Protein AF-A0A933KKS9-F1 (afdb_monomer)

Solvent-accessible surface area (backbone atoms only — not comparable to full-atom values): 23749 Å² total; per-residue (Å²): 134,80,68,95,63,77,84,49,63,71,42,82,79,38,87,52,76,68,32,29,36,20,15,22,41,54,84,62,67,51,78,90,49,52,49,21,33,37,23,20,8,31,47,21,16,56,72,46,33,57,52,52,70,74,41,66,46,50,28,41,34,19,18,17,66,75,29,52,77,93,39,43,17,41,50,10,31,60,59,32,32,78,69,66,35,22,24,34,18,16,32,44,90,43,20,53,73,54,32,5,57,40,31,46,76,50,9,24,24,66,41,66,18,68,45,22,44,75,58,68,46,53,65,70,40,39,46,56,65,45,50,53,57,48,58,80,64,75,89,85,79,89,82,75,88,83,80,94,79,79,95,78,85,86,87,81,74,79,80,72,73,85,72,65,66,91,65,82,75,77,93,60,94,83,73,80,52,69,47,70,40,52,33,96,92,35,80,86,43,66,69,42,44,24,49,49,79,42,44,36,78,83,58,38,60,92,71,51,59,70,63,40,53,55,42,23,74,75,68,57,45,74,58,52,79,64,54,45,52,49,50,47,51,51,39,58,74,43,22,54,79,47,79,86,34,66,22,29,42,43,4,26,53,34,11,32,72,67,44,56,70,68,58,14,37,49,48,12,48,64,50,32,44,35,65,75,94,14,22,41,18,16,23,50,18,25,52,50,52,54,53,44,56,74,73,30,96,45,60,87,43,27,39,64,58,55,57,73,41,64,91,68,51,57,24,49,36,59,52,92,87,33,72,34,63,65,21,52,53,52,51,52,50,32,51,75,68,72,62,59,37,72,49,35,51,31,54,56,48,22,31,61,52,45,32,73,77,70,70,29,31,53,24,50,44,22,50,50,18,24,49,34,45,52,73,65,46,50,40,68,52,38,17,53,47,49,48,61,26,25,42,61,32,28,40,51,51,15,59,65,29,51,84,44,57,59,89,76,48,97,63,94,72,53,67,92,79,58,82,87,88,70,93,73,66,92,89,68,79,74,82,88,126

Radius of gyration: 30.95 Å; Cα contacts (8 Å, |Δi|>4): 721; chains: 1; bounding box: 88×74×60 Å

Secondary structure (DSSP, 8-state):
---SS---S-EEEE-SSSPEEEES-GGG--GGGTT-EEEEEEE-SHHHHHHHTTS--SEEEEE-TT--GGGTTTTHHHHHHHTT--EEEE-TTTS-TT-HHHHHHT-BEEEE-HHHHHTT--TT-BHHHHHHHHHTS-----PPPPPP------TT---GGGG--SSPPPSS---SSEEEEEETTEEEEEEEEEETTEEIIIIITTTS-HHHHHHHHHHSSPPPHHHHHHHHHHHHHTS---TTSHHHHHHHHHHHTT--HHHHHHHHHHHHTSSSSSHHHHHHHHHHHHHHHHH-SSGGGHHHHHHTTTT--TTEE-BTTB--HHHHHHHHHHHHTT---HHHHHHHHHHHHHHHHH--EE-HHHHHHHHHHHTT--HHHHHHHHHHHHHHHHHHHHHHHTTS-GGGS--S--GGG----S---TT------

Mean predicted aligned error: 16.92 Å

Nearest PDB structures (foldseek):
  6hxn-assembly1_A  TM=8.227E-01  e=3.996E-10  Chlorobium limicola
  6nzy-assembly1_C  TM=8.184E-01  e=1.781E-09  Chlorobium limicola
  6hxj-assembly1_H  TM=5.938E-01  e=1.404E-10  Chlorobium limicola
  6hxj-assembly1_F  TM=5.996E-01  e=2.310E-10  Chlorobium limicola
  6hxj-assembly1_B  TM=5.967E-01  e=6.257E-10  Chlorobium limicola

Sequence (433 aa):
MSSPYPAVRVTVVDSGPPRVLAMDSIAYLDSTHAGAIVCCGSHGGLSAAQFAARFPVGAVVFNDAGFGKDAAGVKGLELLATRGVPAAAVDNTSARIGEGVDVWENGRFSAVNSPAEMLGWRVGQTVREAVSQIGDGRAGSKRAPLAPVGERDRSSATDPSKFKSKREFSHRVRTSIWKEEPAPANAFFPRRSLCHGYDFFGELLGSRPFTHVVYLLMRGELPGGLEARTLDLLLTSVINPGPRHWAVRAAMNGAVGGTSIGNCLIAGLGTMQGEYLGAQCVREAAEMFLWAREQAADPSQASTVFASRWPELPGYGLLYSERDSRAARVAELLESMELAGPVLNLARAAEQSIAAEHRIWLTLPGVFAAALLDLGFTEDQAAGLFLIASAPGILAHAAEQRNRRWNEYPIYWDPKLYSYEGFMPPGTEEESS

Foldseek 3Di:
DPDPDDFALWDFPAPAVVTEIFGLALLSDDAVQAQHEYQYLAFQAQVSLVSVLVYRYQAYEYAQCQLPPPNRSNNSQVVCVVVLHWYFHFYCVQAPRRTRVSLQPRTFTCGTHPSLVVLVDDGRDRNPVSVVSNNVDDDDDDDDDDDDDDDDDDPDDDDPVVPDDPDDDDPDDDDLAKDFDDDPVDRPHRPFIAGLHHTCVPDPVPNDDPLQSLCCNQPSDGDDPLLSVLSVLLLQLQLAPDCVQVLLVQLLLCLQVLHDLVVSLVRSLVSLCDQPVHLVLLLVLLVLLVVLPVVDPDLLCLQVSVVVVPPDHRQKFADVNHAAPSLVVSLVVCVVVVLQAPSLSSQQSNQVNCCVPPVIGGHSSNNQSSSVVRSVGHSNSSSVSSSVSHSNNSSVSSVVSNPPHSVVDPDPPPVVSDDDPDDDPPPPDDPDD

pLDDT: mean 86.34, std 17.43, range [27.14, 98.44]

Structure (mmCIF, N/CA/C/O backbone):
data_AF-A0A933KKS9-F1
#
_entry.id   AF-A0A933KKS9-F1
#
loop_
_atom_site.group_PDB
_atom_site.id
_atom_site.type_symbol
_atom_site.label_atom_id
_atom_site.label_alt_id
_atom_site.label_comp_id
_atom_site.label_asym_id
_atom_site.label_entity_id
_atom_site.label_seq_id
_atom_site.pdbx_PDB_ins_code
_atom_site.Cartn_x
_atom_site.Cartn_y
_atom_site.Cartn_z
_atom_site.occupancy
_atom_site.B_iso_or_equiv
_atom_site.auth_seq_id
_atom_site.auth_comp_id
_atom_site.auth_asym_id
_atom_site.auth_atom_id
_atom_site.pdbx_PDB_model_num
ATOM 1 N N . MET A 1 1 ? 21.444 12.464 4.716 1.00 34.16 1 MET A N 1
ATOM 2 C CA . MET A 1 1 ? 22.729 12.074 5.328 1.00 34.16 1 MET A CA 1
ATOM 3 C C . MET A 1 1 ? 23.626 11.539 4.227 1.00 34.16 1 MET A C 1
ATOM 5 O O . MET A 1 1 ? 23.356 10.467 3.701 1.00 34.16 1 MET A O 1
ATOM 9 N N . SER A 1 2 ? 24.612 12.322 3.795 1.00 33.69 2 SER A N 1
ATOM 10 C CA . SER A 1 2 ? 25.692 11.821 2.944 1.00 33.69 2 SER A CA 1
ATOM 11 C C . SER A 1 2 ? 26.490 10.797 3.745 1.00 33.69 2 SER A C 1
ATOM 13 O O . SER A 1 2 ? 26.858 11.081 4.884 1.00 33.69 2 SER A O 1
ATOM 15 N N . SER A 1 3 ? 26.711 9.613 3.170 1.00 31.12 3 SER A N 1
ATOM 16 C CA . SER A 1 3 ? 27.634 8.618 3.722 1.00 31.12 3 SER A CA 1
ATOM 17 C C . SER A 1 3 ? 28.943 9.316 4.128 1.00 31.12 3 SER A C 1
ATOM 19 O O . SER A 1 3 ? 29.467 10.081 3.313 1.00 31.12 3 SER A O 1
ATOM 21 N N . PRO A 1 4 ? 29.478 9.094 5.344 1.00 34.69 4 PRO A N 1
ATOM 22 C CA . PRO A 1 4 ? 30.741 9.695 5.785 1.00 34.69 4 PRO A CA 1
ATOM 23 C C . PRO A 1 4 ? 31.954 9.222 4.965 1.00 34.69 4 PRO A C 1
ATOM 25 O O . PRO A 1 4 ? 33.052 9.743 5.135 1.00 34.69 4 PRO A O 1
ATOM 28 N N . TYR A 1 5 ? 31.751 8.278 4.045 1.00 39.62 5 TYR A N 1
ATOM 29 C CA . TYR A 1 5 ? 32.748 7.798 3.105 1.00 39.62 5 TYR A CA 1
ATOM 30 C C . TYR A 1 5 ? 32.319 8.200 1.685 1.00 39.62 5 TYR A C 1
ATOM 32 O O . TYR A 1 5 ? 31.336 7.648 1.173 1.00 39.62 5 TYR A O 1
ATOM 40 N N . PRO A 1 6 ? 32.976 9.185 1.039 1.00 47.53 6 PRO A N 1
ATOM 41 C CA . PRO A 1 6 ? 32.743 9.440 -0.376 1.00 47.53 6 PRO A CA 1
ATOM 42 C C . PRO A 1 6 ? 33.094 8.169 -1.152 1.00 47.53 6 PRO A C 1
ATOM 44 O O . PRO A 1 6 ? 34.175 7.624 -0.953 1.00 47.53 6 PRO A O 1
ATOM 47 N N . ALA A 1 7 ? 32.188 7.702 -2.018 1.00 54.00 7 ALA A N 1
ATOM 48 C CA . ALA A 1 7 ? 32.409 6.489 -2.801 1.00 54.00 7 ALA A CA 1
ATOM 49 C C . ALA A 1 7 ? 33.737 6.593 -3.565 1.00 54.00 7 ALA A C 1
ATOM 51 O O . ALA A 1 7 ? 33.893 7.419 -4.474 1.00 54.00 7 ALA A O 1
ATOM 52 N N . VAL A 1 8 ? 34.693 5.754 -3.189 1.00 60.44 8 VAL A N 1
ATOM 53 C CA . VAL A 1 8 ? 36.004 5.666 -3.808 1.00 60.44 8 VAL A CA 1
ATOM 54 C C . VAL A 1 8 ? 35.816 5.011 -5.167 1.00 60.44 8 VAL A C 1
ATOM 56 O O . VAL A 1 8 ? 35.528 3.816 -5.283 1.00 60.44 8 VAL A O 1
ATOM 59 N N . ARG A 1 9 ? 35.964 5.816 -6.226 1.00 70.62 9 ARG A N 1
ATOM 60 C CA . ARG A 1 9 ? 35.879 5.311 -7.601 1.00 70.62 9 ARG A CA 1
ATOM 61 C C . ARG A 1 9 ? 36.993 4.305 -7.883 1.00 70.62 9 ARG A C 1
ATOM 63 O O . ARG A 1 9 ? 36.690 3.200 -8.308 1.00 70.62 9 ARG A O 1
ATOM 70 N N . VAL A 1 10 ? 38.252 4.672 -7.631 1.00 82.31 10 VAL A N 1
ATOM 71 C CA . VAL A 1 10 ? 39.433 3.796 -7.739 1.00 82.31 10 VAL A CA 1
ATOM 72 C C . VAL A 1 10 ? 40.562 4.383 -6.881 1.00 82.31 10 VAL A C 1
ATOM 74 O O . VAL A 1 10 ? 40.872 5.564 -7.023 1.00 82.31 10 VAL A O 1
ATOM 77 N N . THR A 1 11 ? 41.217 3.562 -6.061 1.00 88.56 11 THR A N 1
ATOM 78 C CA . THR A 1 11 ? 42.448 3.900 -5.327 1.00 88.56 11 THR A CA 1
ATOM 79 C C . THR A 1 11 ? 43.527 2.877 -5.652 1.00 88.56 11 THR A C 1
ATOM 81 O O . THR A 1 11 ? 43.287 1.674 -5.587 1.00 88.56 11 THR A O 1
ATOM 84 N N . VAL A 1 12 ? 44.735 3.331 -5.986 1.00 88.00 12 VAL A N 1
ATOM 85 C CA . VAL A 1 12 ? 45.903 2.442 -6.074 1.00 88.00 12 VAL A CA 1
ATOM 86 C C . VAL A 1 12 ? 46.374 2.160 -4.651 1.00 88.00 12 VAL A C 1
ATOM 88 O O . VAL A 1 12 ? 46.806 3.080 -3.964 1.00 88.00 12 VAL A O 1
ATOM 91 N N . VAL A 1 13 ? 46.262 0.909 -4.207 1.00 86.31 13 VAL A N 1
ATOM 92 C CA . VAL A 1 13 ? 46.642 0.493 -2.842 1.00 86.31 13 VAL A CA 1
ATOM 93 C C . VAL A 1 13 ? 47.979 -0.243 -2.797 1.00 86.31 13 VAL A C 1
ATOM 95 O O . VAL A 1 13 ? 48.594 -0.323 -1.738 1.00 86.31 13 VAL A O 1
ATOM 98 N N . ASP A 1 14 ? 48.452 -0.719 -3.951 1.00 85.88 14 ASP A N 1
ATOM 99 C CA . ASP A 1 14 ? 49.818 -1.199 -4.155 1.00 85.88 14 ASP A CA 1
ATOM 100 C C . ASP A 1 14 ? 50.253 -0.915 -5.603 1.00 85.88 14 ASP A C 1
ATOM 102 O O . ASP A 1 14 ? 49.549 -1.251 -6.563 1.00 85.88 14 ASP A O 1
ATOM 106 N N . SER A 1 15 ? 51.404 -0.263 -5.766 1.00 83.81 15 SER A N 1
ATOM 107 C CA . SER A 1 15 ? 52.001 0.061 -7.067 1.00 83.81 15 SER A CA 1
ATOM 108 C C . SER A 1 15 ? 52.986 -0.998 -7.582 1.00 83.81 15 SER A C 1
ATOM 110 O O . SER A 1 15 ? 53.553 -0.811 -8.661 1.00 83.81 15 SER A O 1
ATOM 112 N N . GLY A 1 16 ? 53.228 -2.075 -6.829 1.00 77.44 16 GLY A N 1
ATOM 113 C CA . GLY A 1 16 ? 54.083 -3.193 -7.233 1.00 77.44 16 GLY A CA 1
ATOM 114 C C . GLY A 1 16 ? 53.534 -3.959 -8.446 1.00 77.44 16 GLY A C 1
ATOM 115 O O . GLY A 1 16 ? 52.389 -3.754 -8.836 1.00 77.44 16 GLY A O 1
ATOM 116 N N . PRO A 1 17 ? 54.328 -4.817 -9.110 1.00 74.00 17 PRO A N 1
ATOM 117 C CA . PRO A 1 17 ? 53.838 -5.694 -10.171 1.00 74.00 17 PRO A CA 1
ATOM 118 C C . PRO A 1 17 ? 53.340 -7.043 -9.597 1.00 74.00 17 PRO A C 1
ATOM 120 O O . PRO A 1 17 ? 54.163 -7.805 -9.092 1.00 74.00 17 PRO A O 1
ATOM 123 N N . PRO A 1 18 ? 52.046 -7.408 -9.729 1.00 77.19 18 PRO A N 1
ATOM 124 C CA . PRO A 1 18 ? 50.959 -6.667 -10.378 1.00 77.19 18 PRO A CA 1
ATOM 125 C C . PRO A 1 18 ? 50.349 -5.580 -9.481 1.00 77.19 18 PRO A C 1
ATOM 127 O O . PRO A 1 18 ? 50.215 -5.767 -8.275 1.00 77.19 18 PRO A O 1
ATOM 130 N N . ARG A 1 19 ? 49.917 -4.464 -10.093 1.00 91.25 19 ARG A N 1
ATOM 131 C CA . ARG A 1 19 ? 49.296 -3.350 -9.354 1.00 91.25 19 ARG A CA 1
ATOM 132 C C . ARG A 1 19 ? 48.016 -3.812 -8.670 1.00 91.25 19 ARG A C 1
ATOM 134 O O . ARG A 1 19 ? 47.243 -4.567 -9.273 1.00 91.25 19 ARG A O 1
ATOM 141 N N . VAL A 1 20 ? 47.747 -3.284 -7.482 1.00 94.44 20 VAL A N 1
ATOM 142 C CA . VAL A 1 20 ? 46.506 -3.539 -6.752 1.00 94.44 20 VAL A CA 1
ATOM 143 C C . VAL A 1 20 ? 45.662 -2.275 -6.705 1.00 94.44 20 VAL A C 1
ATOM 145 O O . VAL A 1 20 ? 46.115 -1.204 -6.293 1.00 94.44 20 VAL A O 1
ATOM 148 N N . LEU A 1 21 ? 44.414 -2.412 -7.141 1.00 95.38 21 LEU A N 1
ATOM 149 C CA . LEU A 1 21 ? 43.424 -1.345 -7.181 1.00 95.38 21 LEU A CA 1
ATOM 150 C C . LEU A 1 21 ? 42.286 -1.681 -6.224 1.00 95.38 21 LEU A C 1
ATOM 152 O O . LEU A 1 21 ? 41.691 -2.748 -6.338 1.00 95.38 21 LEU A O 1
ATOM 156 N N . ALA A 1 22 ? 41.956 -0.764 -5.326 1.00 94.00 22 ALA A N 1
ATOM 157 C CA . ALA A 1 22 ? 40.760 -0.819 -4.500 1.00 94.00 22 ALA A CA 1
ATOM 158 C C . ALA A 1 22 ? 39.639 0.020 -5.129 1.00 94.00 22 ALA A C 1
ATOM 160 O O . ALA A 1 22 ? 39.879 1.146 -5.567 1.00 94.00 22 ALA A O 1
ATOM 161 N N . MET A 1 23 ? 38.416 -0.506 -5.173 1.00 93.50 23 MET A N 1
ATOM 162 C CA . MET A 1 23 ? 37.236 0.227 -5.651 1.00 93.50 23 MET A CA 1
ATOM 163 C C . MET A 1 23 ? 35.964 -0.210 -4.921 1.00 93.50 23 MET A C 1
ATOM 165 O O . MET A 1 23 ? 35.748 -1.398 -4.682 1.00 93.50 23 MET A O 1
ATOM 169 N N . ASP A 1 24 ? 35.076 0.730 -4.616 1.00 92.50 24 ASP A N 1
ATOM 170 C CA . ASP A 1 24 ? 33.861 0.426 -3.842 1.00 92.50 24 ASP A CA 1
ATOM 171 C C . ASP A 1 24 ? 32.815 -0.342 -4.666 1.00 92.50 24 ASP A C 1
ATOM 173 O O . ASP A 1 24 ? 31.999 -1.094 -4.130 1.00 92.50 24 ASP A O 1
ATOM 177 N N . SER A 1 25 ? 32.878 -0.226 -5.997 1.00 91.94 25 SER A N 1
ATOM 178 C CA . SER A 1 25 ? 32.006 -0.946 -6.924 1.00 91.94 25 SER A CA 1
ATOM 179 C C . SER A 1 25 ? 32.766 -1.514 -8.115 1.00 91.94 25 SER A C 1
ATOM 181 O O . SER A 1 25 ? 33.548 -0.814 -8.756 1.00 91.94 25 SER A O 1
ATOM 183 N N . ILE A 1 26 ? 32.464 -2.763 -8.482 1.00 92.56 26 ILE A N 1
ATOM 184 C CA . ILE A 1 26 ? 33.058 -3.425 -9.654 1.00 92.56 26 ILE A CA 1
ATOM 185 C C . ILE A 1 26 ? 32.626 -2.747 -10.961 1.00 92.56 26 ILE A C 1
ATOM 187 O O . ILE A 1 26 ? 33.263 -2.911 -11.998 1.00 92.56 26 ILE A O 1
ATOM 191 N N . ALA A 1 27 ? 31.550 -1.955 -10.918 1.00 89.62 27 ALA A N 1
ATOM 192 C CA . ALA A 1 27 ? 31.075 -1.168 -12.048 1.00 89.62 27 ALA A CA 1
ATOM 193 C C . ALA A 1 27 ? 32.048 -0.046 -12.456 1.00 89.62 27 ALA A C 1
ATOM 195 O O . ALA A 1 27 ? 31.912 0.489 -13.553 1.00 89.62 27 ALA A O 1
ATOM 196 N N . TYR A 1 28 ? 33.025 0.300 -11.610 1.00 89.75 28 TYR A N 1
ATOM 197 C CA . TYR A 1 28 ? 34.082 1.265 -11.933 1.00 89.75 28 TYR A CA 1
ATOM 198 C C . TYR A 1 28 ? 35.238 0.655 -12.735 1.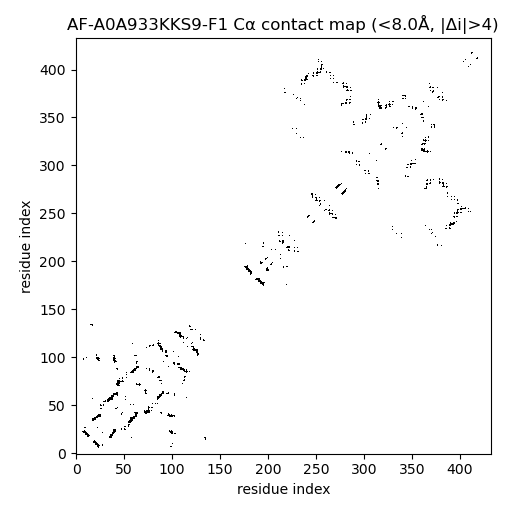00 89.75 28 TYR A C 1
ATOM 200 O O . TYR A 1 28 ? 36.173 1.358 -13.110 1.00 89.75 28 TYR A O 1
ATOM 208 N N . LEU A 1 29 ? 35.191 -0.650 -13.013 1.00 87.62 29 LEU A N 1
ATOM 209 C CA . LEU A 1 29 ? 36.189 -1.323 -13.826 1.00 87.62 29 LEU A CA 1
ATOM 210 C C . LEU A 1 29 ? 36.100 -0.879 -15.297 1.00 87.62 29 LEU A C 1
ATOM 212 O O . LEU A 1 29 ? 35.022 -0.896 -15.890 1.00 87.62 29 LEU A O 1
ATOM 216 N N . ASP A 1 30 ? 37.241 -0.543 -15.901 1.00 86.94 30 ASP A N 1
ATOM 217 C CA . ASP A 1 30 ? 37.368 -0.208 -17.315 1.00 86.94 30 ASP A CA 1
ATOM 218 C C . ASP A 1 30 ? 38.653 -0.810 -17.925 1.00 86.94 30 ASP A C 1
ATOM 220 O O . ASP A 1 30 ? 39.410 -1.540 -17.274 1.00 86.94 30 ASP A O 1
ATOM 224 N N . SER A 1 31 ? 38.912 -0.520 -19.204 1.00 83.50 31 SER A N 1
ATOM 225 C CA . SER A 1 31 ? 40.068 -1.046 -19.938 1.00 83.50 31 SER A CA 1
ATOM 226 C C . SER A 1 31 ? 41.426 -0.586 -19.395 1.00 83.50 31 SER A C 1
ATOM 228 O O . SER A 1 31 ? 42.430 -1.255 -19.640 1.00 83.50 31 SER A O 1
ATOM 230 N N . THR A 1 32 ? 41.488 0.527 -18.658 1.00 85.50 32 THR A N 1
ATOM 231 C CA . THR A 1 32 ? 42.735 1.057 -18.084 1.00 85.50 32 THR A CA 1
ATOM 232 C C . THR A 1 32 ? 43.242 0.220 -16.910 1.00 85.50 32 THR A C 1
ATOM 234 O O . THR A 1 32 ? 44.418 0.323 -16.557 1.00 85.50 32 THR A O 1
ATOM 237 N N . HIS A 1 33 ? 42.407 -0.668 -16.355 1.00 88.94 33 HIS A N 1
ATOM 238 C CA . HIS A 1 33 ? 42.716 -1.561 -15.230 1.00 88.94 33 HIS A CA 1
ATOM 239 C C . HIS A 1 33 ? 43.245 -2.945 -15.650 1.00 88.94 33 HIS A C 1
ATOM 241 O O . HIS A 1 33 ? 43.420 -3.829 -14.810 1.00 88.94 33 HIS A O 1
ATOM 247 N N . ALA A 1 34 ? 43.537 -3.149 -16.938 1.00 87.31 34 ALA A N 1
ATOM 248 C CA . ALA A 1 34 ? 44.082 -4.404 -17.453 1.00 87.31 34 ALA A CA 1
ATOM 249 C C . ALA A 1 34 ? 45.304 -4.898 -16.649 1.00 87.31 34 ALA A C 1
ATOM 251 O O . ALA A 1 34 ? 46.192 -4.116 -16.292 1.00 87.31 34 ALA A O 1
ATOM 252 N N . GLY A 1 35 ? 45.336 -6.198 -16.349 1.00 86.81 35 GLY A N 1
ATOM 253 C CA . GLY A 1 35 ? 46.410 -6.866 -15.610 1.00 86.81 35 GLY A CA 1
ATOM 254 C C . GLY A 1 35 ? 46.499 -6.548 -14.112 1.00 86.81 35 GLY A C 1
ATOM 255 O O . GLY A 1 35 ? 47.356 -7.118 -13.444 1.00 86.81 35 GLY A O 1
ATOM 256 N N . ALA A 1 36 ? 45.644 -5.673 -13.570 1.00 92.75 36 ALA A N 1
ATOM 257 C CA . ALA A 1 36 ? 45.614 -5.360 -12.140 1.00 92.75 36 ALA A CA 1
ATOM 258 C C . ALA A 1 36 ? 44.937 -6.460 -11.311 1.00 92.75 36 ALA A C 1
ATOM 260 O O . ALA A 1 36 ? 44.063 -7.176 -11.812 1.00 92.75 36 ALA A O 1
ATOM 261 N N . ILE A 1 37 ? 45.283 -6.531 -10.028 1.00 95.75 37 ILE A N 1
ATOM 262 C CA . ILE A 1 37 ? 44.460 -7.186 -9.010 1.00 95.75 37 ILE A CA 1
ATOM 263 C C . ILE A 1 37 ? 43.450 -6.157 -8.502 1.00 95.75 37 ILE A C 1
ATOM 265 O O . ILE A 1 37 ? 43.827 -5.065 -8.082 1.00 95.75 37 ILE A O 1
ATOM 269 N N . VAL A 1 38 ? 42.166 -6.489 -8.562 1.00 96.94 38 VAL A N 1
ATOM 270 C CA . VAL A 1 38 ? 41.080 -5.580 -8.182 1.00 96.94 38 VAL A CA 1
ATOM 271 C C . VAL A 1 38 ? 40.466 -6.035 -6.866 1.00 96.94 38 VAL A C 1
ATOM 273 O O . VAL A 1 38 ? 39.827 -7.080 -6.827 1.00 96.94 38 VAL A O 1
ATOM 276 N N . CYS A 1 39 ? 40.627 -5.248 -5.807 1.00 96.75 39 CYS A N 1
ATOM 277 C CA . CYS A 1 39 ? 39.929 -5.410 -4.534 1.00 96.75 39 CYS A CA 1
ATOM 278 C C . CYS A 1 39 ? 38.644 -4.586 -4.567 1.00 96.75 39 CYS A C 1
ATOM 280 O O . CYS A 1 39 ? 38.679 -3.363 -4.706 1.00 96.75 39 CYS A O 1
ATOM 282 N N . CYS A 1 40 ? 37.499 -5.255 -4.490 1.00 94.06 40 CYS A N 1
ATOM 283 C CA . CYS A 1 40 ? 36.211 -4.626 -4.699 1.00 94.06 40 CYS A CA 1
ATOM 284 C C . CYS A 1 40 ? 35.272 -4.802 -3.507 1.00 94.06 40 CYS A C 1
ATOM 286 O O . CYS A 1 40 ? 35.057 -5.920 -3.046 1.00 94.06 40 CYS A O 1
ATOM 288 N N . GLY A 1 41 ? 34.621 -3.711 -3.091 1.00 91.38 41 GLY A N 1
ATOM 289 C CA . GLY A 1 41 ? 33.554 -3.734 -2.084 1.00 91.38 41 GLY A CA 1
ATOM 290 C C . GLY A 1 41 ? 32.260 -4.429 -2.543 1.00 91.38 41 GLY A C 1
ATOM 291 O O . GLY A 1 41 ? 31.347 -4.626 -1.747 1.00 91.38 41 GLY A O 1
ATOM 292 N N . SER A 1 42 ? 32.144 -4.816 -3.816 1.00 94.62 42 SER A N 1
ATOM 293 C CA . SER A 1 42 ? 30.977 -5.541 -4.338 1.00 94.62 42 SER A CA 1
ATOM 294 C C . SER A 1 42 ? 30.952 -7.002 -3.894 1.00 94.62 42 SER A C 1
ATOM 296 O O . SER A 1 42 ? 31.993 -7.626 -3.696 1.00 94.62 42 SER A O 1
ATOM 298 N N . HIS A 1 43 ? 29.751 -7.578 -3.825 1.00 95.31 43 HIS A N 1
ATOM 299 C CA . HIS A 1 43 ? 29.603 -9.011 -3.598 1.00 95.31 43 HIS A CA 1
ATOM 300 C C . HIS A 1 43 ? 30.069 -9.829 -4.820 1.00 95.31 43 HIS A C 1
ATOM 302 O O . HIS A 1 43 ? 29.900 -9.402 -5.963 1.00 95.31 43 HIS A O 1
ATOM 308 N N . GLY A 1 44 ? 30.589 -11.036 -4.609 1.00 93.31 44 GLY A N 1
ATOM 309 C CA . GLY A 1 44 ? 31.064 -11.962 -5.652 1.00 93.31 44 GLY A CA 1
ATOM 310 C C . GLY A 1 44 ? 29.964 -12.705 -6.423 1.00 93.31 44 GLY A C 1
ATOM 311 O O . GLY A 1 44 ? 30.168 -13.835 -6.869 1.00 93.31 44 GLY A O 1
ATOM 312 N N . GLY A 1 45 ? 28.779 -12.109 -6.572 1.00 94.94 45 GLY A N 1
ATOM 313 C CA . GLY A 1 45 ? 27.645 -12.730 -7.264 1.00 94.94 45 GLY A CA 1
ATOM 314 C C . GLY A 1 45 ? 27.778 -12.722 -8.791 1.00 94.94 45 GLY A C 1
ATOM 315 O O . GLY A 1 45 ? 28.679 -12.107 -9.361 1.00 94.94 45 GLY A O 1
ATOM 316 N N . LEU A 1 46 ? 26.848 -13.394 -9.481 1.00 93.06 46 LEU A N 1
ATOM 317 C CA . LEU A 1 46 ? 26.891 -13.555 -10.946 1.00 93.06 46 LEU A CA 1
ATOM 318 C C . LEU A 1 46 ? 26.910 -12.222 -11.711 1.00 93.06 46 LEU A C 1
ATOM 320 O O . LEU A 1 46 ? 27.645 -12.097 -12.687 1.00 93.06 46 LEU A O 1
ATOM 324 N N . SER A 1 47 ? 26.138 -11.226 -11.271 1.00 90.69 47 SER A N 1
ATOM 325 C CA . SER A 1 47 ? 26.097 -9.896 -11.895 1.00 90.69 47 SER A CA 1
ATOM 326 C C . SER A 1 47 ? 27.454 -9.189 -11.816 1.00 90.69 47 SER A C 1
ATOM 328 O O . SER A 1 47 ? 27.967 -8.724 -12.832 1.00 90.69 47 SER A O 1
ATOM 330 N N . ALA A 1 48 ? 28.075 -9.167 -10.636 1.00 91.31 48 ALA A N 1
ATOM 331 C CA . ALA A 1 48 ? 29.387 -8.565 -10.413 1.00 91.31 48 ALA A CA 1
ATOM 332 C C . ALA A 1 48 ? 30.488 -9.271 -11.221 1.00 91.31 48 ALA A C 1
ATOM 334 O O . ALA A 1 48 ? 31.300 -8.621 -11.884 1.00 91.31 48 ALA A O 1
ATOM 335 N N . ALA A 1 49 ? 30.464 -10.606 -11.258 1.00 91.50 49 ALA A N 1
ATOM 336 C CA . ALA A 1 49 ? 31.392 -11.390 -12.067 1.00 91.50 49 ALA A CA 1
ATOM 337 C C . ALA A 1 49 ? 31.243 -11.129 -13.576 1.00 91.50 49 ALA A C 1
ATOM 339 O O . ALA A 1 49 ? 32.242 -11.113 -14.294 1.00 91.50 49 ALA A O 1
ATOM 340 N N . GLN A 1 50 ? 30.029 -10.870 -14.074 1.00 90.31 50 GLN A N 1
ATOM 341 C CA . GLN A 1 50 ? 29.824 -10.480 -15.473 1.00 90.31 50 GLN A CA 1
ATOM 342 C C . GLN A 1 50 ? 30.455 -9.125 -15.809 1.00 90.31 50 GLN A C 1
ATOM 344 O O . GLN A 1 50 ? 30.913 -8.962 -16.938 1.00 90.31 50 GLN A O 1
ATOM 349 N N . PHE A 1 51 ? 30.495 -8.172 -14.870 1.00 86.81 51 PHE A N 1
ATOM 350 C CA . PHE A 1 51 ? 31.222 -6.910 -15.051 1.00 86.81 51 PHE A CA 1
ATOM 351 C C . PHE A 1 51 ? 32.732 -7.135 -15.061 1.00 86.81 51 PHE A C 1
ATOM 353 O O . PHE A 1 51 ? 33.396 -6.728 -16.013 1.00 86.81 51 PHE A O 1
ATOM 360 N N . ALA A 1 52 ? 33.252 -7.851 -14.059 1.00 89.06 52 ALA A N 1
ATOM 361 C CA . ALA A 1 52 ? 34.669 -8.198 -13.966 1.00 89.06 52 ALA A CA 1
ATOM 362 C C . ALA A 1 52 ? 35.182 -8.875 -15.245 1.00 89.06 52 ALA A C 1
ATOM 364 O O . ALA A 1 52 ? 36.230 -8.528 -15.781 1.00 89.06 52 ALA A O 1
ATOM 365 N N . ALA A 1 53 ? 34.393 -9.797 -15.790 1.00 89.12 53 ALA A N 1
ATOM 366 C CA . ALA A 1 53 ? 34.777 -10.591 -16.943 1.00 89.12 53 ALA A CA 1
ATOM 367 C C . ALA A 1 53 ? 34.705 -9.861 -18.300 1.00 89.12 53 ALA A C 1
ATOM 369 O O . ALA A 1 53 ? 34.937 -10.500 -19.329 1.00 89.12 53 ALA A O 1
ATOM 370 N N . ARG A 1 54 ? 34.349 -8.568 -18.331 1.00 88.69 54 ARG A N 1
ATOM 371 C CA . ARG A 1 54 ? 34.415 -7.722 -19.541 1.00 88.69 54 ARG A CA 1
ATOM 372 C C . ARG A 1 54 ? 35.821 -7.190 -19.807 1.00 88.69 54 ARG A C 1
ATOM 374 O O . ARG A 1 54 ? 36.101 -6.789 -20.932 1.00 88.69 54 ARG A O 1
ATOM 381 N N . PHE A 1 55 ? 36.686 -7.185 -18.794 1.00 88.94 55 PHE A N 1
ATOM 382 C CA . PHE A 1 55 ? 38.008 -6.575 -18.864 1.00 88.94 55 PHE A CA 1
ATOM 383 C C . PHE A 1 55 ? 39.101 -7.589 -18.497 1.00 88.94 55 PHE A C 1
ATOM 385 O O . PHE A 1 55 ? 38.866 -8.485 -17.685 1.00 88.94 55 PHE A O 1
ATOM 392 N N . PRO A 1 56 ? 40.307 -7.477 -19.079 1.00 87.31 56 PRO A N 1
ATOM 393 C CA . PRO A 1 56 ? 41.392 -8.432 -18.863 1.00 87.31 56 PRO A CA 1
ATOM 394 C C . PRO A 1 56 ? 42.155 -8.135 -17.560 1.00 87.31 56 PRO A C 1
ATOM 396 O O . PRO A 1 56 ? 43.327 -7.761 -17.582 1.00 87.31 56 PRO A O 1
ATOM 399 N N . VAL A 1 57 ? 41.482 -8.252 -16.417 1.00 91.69 57 VAL A N 1
ATOM 400 C CA . VAL A 1 57 ? 42.084 -8.110 -15.078 1.00 91.69 57 VAL A CA 1
ATOM 401 C C . VAL A 1 57 ? 42.982 -9.301 -14.728 1.00 91.69 57 VAL A C 1
ATOM 403 O O . VAL A 1 57 ? 42.785 -10.408 -15.228 1.00 91.69 57 VAL A O 1
ATOM 406 N N . GLY A 1 58 ? 43.981 -9.067 -13.876 1.00 89.62 58 GLY A N 1
ATOM 407 C CA . GLY A 1 58 ? 44.901 -10.100 -13.391 1.00 89.62 58 GLY A CA 1
ATOM 408 C C . GLY A 1 58 ? 44.265 -11.004 -12.333 1.00 89.62 58 GLY A C 1
ATOM 409 O O . GLY A 1 58 ? 44.435 -12.219 -12.391 1.00 89.62 58 GLY A O 1
ATOM 410 N N . ALA A 1 59 ? 43.498 -10.418 -11.410 1.00 95.94 59 ALA A N 1
ATOM 411 C CA . ALA A 1 59 ? 42.647 -11.128 -10.455 1.00 95.94 59 ALA A CA 1
ATOM 412 C C . ALA A 1 59 ? 41.557 -10.195 -9.898 1.00 95.94 59 ALA A C 1
ATOM 414 O O . ALA A 1 59 ? 41.693 -8.972 -9.987 1.00 95.94 59 ALA A O 1
ATOM 415 N N . VAL A 1 60 ? 40.499 -10.748 -9.296 1.00 97.44 60 VAL A N 1
ATOM 416 C CA . VAL A 1 60 ? 39.458 -9.957 -8.610 1.00 97.44 60 VAL A CA 1
ATOM 417 C C . VAL A 1 60 ? 39.122 -10.533 -7.241 1.00 97.44 60 VAL A C 1
ATOM 419 O O . VAL A 1 60 ? 38.853 -11.722 -7.103 1.00 97.44 60 VAL A O 1
ATOM 422 N N . VAL A 1 61 ? 39.095 -9.674 -6.231 1.00 98.12 61 VAL A N 1
ATOM 423 C CA . VAL A 1 61 ? 38.676 -9.987 -4.870 1.00 98.12 61 VAL A CA 1
ATOM 424 C C . VAL A 1 61 ? 37.364 -9.262 -4.592 1.00 98.12 61 VAL A C 1
ATOM 426 O O . VAL A 1 61 ? 37.280 -8.045 -4.741 1.00 98.12 61 VAL A O 1
ATOM 429 N N . PHE A 1 62 ? 36.344 -10.018 -4.208 1.00 98.06 62 PHE A N 1
ATOM 430 C CA . PHE A 1 62 ? 35.022 -9.527 -3.824 1.00 98.06 62 PHE A CA 1
ATOM 431 C C . PHE A 1 62 ? 34.803 -9.645 -2.317 1.00 98.06 62 PHE A C 1
ATOM 433 O O . PHE A 1 62 ? 35.613 -10.242 -1.616 1.00 98.06 62 PHE A O 1
ATOM 440 N N . ASN A 1 63 ? 33.660 -9.167 -1.838 1.00 97.50 63 ASN A N 1
ATOM 441 C CA . ASN A 1 63 ? 33.088 -9.546 -0.548 1.00 97.50 63 ASN A CA 1
ATOM 442 C C . ASN A 1 63 ? 32.117 -10.735 -0.729 1.00 97.50 63 ASN A C 1
ATOM 444 O O . ASN A 1 63 ? 31.463 -10.845 -1.768 1.00 97.50 63 ASN A O 1
ATOM 448 N N . ASP A 1 64 ? 31.997 -11.640 0.240 1.00 96.44 64 ASP A N 1
ATOM 449 C CA . ASP A 1 64 ? 31.046 -12.758 0.150 1.00 96.44 64 ASP A CA 1
ATOM 450 C C . ASP A 1 64 ? 29.603 -12.377 0.502 1.00 96.44 64 ASP A C 1
ATOM 452 O O . ASP A 1 64 ? 28.681 -13.145 0.214 1.00 96.44 64 ASP A O 1
ATOM 456 N N . ALA A 1 65 ? 29.398 -11.197 1.098 1.00 94.94 65 ALA A N 1
ATOM 457 C CA . ALA A 1 65 ? 28.113 -10.705 1.581 1.00 94.94 65 ALA A CA 1
ATOM 458 C C . ALA A 1 65 ? 27.367 -11.715 2.481 1.00 94.94 65 ALA A C 1
ATOM 460 O O . ALA A 1 65 ? 26.136 -11.783 2.462 1.00 94.94 65 ALA A O 1
ATOM 461 N N . GLY A 1 66 ? 28.103 -12.525 3.247 1.00 94.12 66 GLY A N 1
ATOM 462 C CA . GLY A 1 66 ? 27.553 -13.583 4.096 1.00 94.12 66 GLY A CA 1
ATOM 463 C C . GLY A 1 66 ? 27.059 -14.798 3.311 1.00 94.12 66 GLY A C 1
ATOM 464 O O . GLY A 1 66 ? 26.155 -15.495 3.772 1.00 94.12 66 GLY A O 1
ATOM 465 N N . PHE A 1 67 ? 27.602 -15.022 2.108 1.00 93.31 67 PHE A N 1
ATOM 466 C CA . PHE A 1 67 ? 27.239 -16.038 1.109 1.00 93.31 67 PHE A CA 1
ATOM 467 C C . PHE A 1 67 ? 25.820 -15.925 0.539 1.00 93.31 67 PHE A C 1
ATOM 469 O O . PHE A 1 67 ? 25.618 -16.189 -0.646 1.00 93.31 67 PHE A O 1
ATOM 476 N N . GLY A 1 68 ? 24.829 -15.538 1.338 1.00 86.75 68 GLY A N 1
ATOM 477 C CA . GLY A 1 68 ? 23.425 -15.540 0.951 1.00 86.75 68 GLY A CA 1
ATOM 478 C C . GLY A 1 68 ? 22.884 -16.944 0.647 1.00 86.75 68 GLY A C 1
ATOM 479 O O . GLY A 1 68 ? 23.571 -17.964 0.747 1.00 86.75 68 GLY A O 1
ATOM 480 N N . LYS A 1 69 ? 21.607 -17.008 0.258 1.00 83.81 69 LYS A N 1
ATOM 481 C CA . LYS A 1 69 ? 20.957 -18.265 -0.135 1.00 83.81 69 LYS A CA 1
ATOM 482 C C . LYS A 1 69 ? 21.693 -18.891 -1.329 1.00 83.81 69 LYS A C 1
ATOM 484 O O . LYS A 1 69 ? 22.012 -18.190 -2.285 1.00 83.81 69 LYS A O 1
ATOM 489 N N . ASP A 1 70 ? 21.953 -20.198 -1.269 1.00 87.00 70 ASP A N 1
ATOM 490 C CA . ASP A 1 70 ? 22.617 -20.973 -2.331 1.00 87.00 70 ASP A CA 1
ATOM 491 C C . ASP A 1 70 ? 24.008 -20.431 -2.733 1.00 87.00 70 ASP A C 1
ATOM 493 O O . ASP A 1 70 ? 24.424 -20.553 -3.887 1.00 87.00 70 ASP A O 1
ATOM 497 N N . ALA A 1 71 ? 24.723 -19.809 -1.784 1.00 90.50 71 ALA A N 1
ATOM 498 C CA . ALA A 1 71 ? 26.017 -19.157 -2.009 1.00 90.50 71 ALA A CA 1
ATOM 499 C C . ALA A 1 71 ? 25.979 -18.059 -3.098 1.00 90.50 71 ALA A C 1
ATOM 501 O O . ALA A 1 71 ? 26.976 -17.796 -3.778 1.00 90.50 71 ALA A O 1
ATOM 502 N N . ALA A 1 72 ? 24.826 -17.400 -3.275 1.00 92.25 72 ALA A N 1
ATOM 503 C CA . ALA A 1 72 ? 24.612 -16.351 -4.274 1.00 92.25 72 ALA A CA 1
ATOM 504 C C . ALA A 1 72 ? 25.645 -15.209 -4.217 1.00 92.25 72 ALA A C 1
ATOM 506 O O . ALA A 1 72 ? 26.004 -14.658 -5.260 1.00 92.25 72 ALA A O 1
ATOM 507 N N . GLY A 1 73 ? 26.146 -14.882 -3.026 1.00 90.38 73 GLY A N 1
ATOM 508 C CA . GLY A 1 73 ? 27.162 -13.863 -2.773 1.00 90.38 73 GLY A CA 1
ATOM 509 C C . GLY A 1 73 ? 28.546 -14.196 -3.328 1.00 90.38 73 GLY A C 1
ATOM 510 O O . GLY A 1 73 ? 29.333 -13.283 -3.524 1.00 90.38 73 GLY A O 1
ATOM 511 N N . VAL A 1 74 ? 28.829 -15.459 -3.671 1.00 96.94 74 VAL A N 1
ATOM 512 C CA . VAL A 1 74 ? 30.119 -15.894 -4.251 1.00 96.94 74 VAL A CA 1
ATOM 513 C C . VAL A 1 74 ? 29.967 -16.677 -5.558 1.00 96.94 74 VAL A C 1
ATOM 515 O O . VAL A 1 74 ? 30.953 -17.112 -6.152 1.00 96.94 74 VAL A O 1
ATOM 518 N N . LYS A 1 75 ? 28.737 -16.851 -6.057 1.00 95.06 75 LYS A N 1
ATOM 519 C CA . LYS A 1 75 ? 28.444 -17.687 -7.233 1.00 95.06 75 LYS A CA 1
ATOM 520 C C . LYS A 1 75 ? 29.176 -17.244 -8.508 1.00 95.06 75 LYS A C 1
ATOM 522 O O . LYS A 1 75 ? 29.417 -18.045 -9.408 1.00 95.06 75 LYS A O 1
ATOM 527 N N . GLY A 1 76 ? 29.556 -15.972 -8.588 1.00 94.94 76 GLY A N 1
ATOM 528 C CA . GLY A 1 76 ? 30.344 -15.407 -9.678 1.00 94.94 76 GLY A CA 1
ATOM 529 C C . GLY A 1 76 ? 31.780 -15.935 -9.765 1.00 94.94 76 GLY A C 1
ATOM 530 O O . GLY A 1 76 ? 32.368 -15.896 -10.847 1.00 94.94 76 GLY A O 1
ATOM 531 N N . LEU A 1 77 ? 32.331 -16.489 -8.680 1.00 97.25 77 LEU A N 1
ATOM 532 C CA . LEU A 1 77 ? 33.664 -17.100 -8.666 1.00 97.25 77 LEU A CA 1
ATOM 533 C C . LEU A 1 77 ? 33.771 -18.287 -9.635 1.00 97.25 77 LEU A C 1
ATOM 535 O O . LEU A 1 77 ? 34.776 -18.411 -10.339 1.00 97.25 77 LEU A O 1
ATOM 539 N N . GLU A 1 78 ? 32.718 -19.108 -9.730 1.00 94.06 78 GLU A N 1
ATOM 540 C CA . GLU A 1 78 ? 32.629 -20.224 -10.683 1.00 94.06 78 GLU A CA 1
ATOM 541 C C . GLU A 1 78 ? 32.631 -19.715 -12.130 1.00 94.06 78 GLU A C 1
ATOM 543 O O . GLU A 1 78 ? 33.369 -20.219 -12.975 1.00 94.06 78 GLU A O 1
ATOM 548 N N . LEU A 1 79 ? 31.859 -18.661 -12.417 1.00 93.06 79 LEU A N 1
ATOM 549 C CA . LEU A 1 79 ? 31.831 -18.032 -13.739 1.00 93.06 79 LEU A CA 1
ATOM 550 C C . LEU A 1 79 ? 33.218 -17.507 -14.132 1.00 93.06 79 LEU A C 1
ATOM 552 O O . LEU A 1 79 ? 33.669 -17.740 -15.255 1.00 93.06 79 LEU A O 1
ATOM 556 N N . LEU A 1 80 ? 33.917 -16.832 -13.220 1.00 93.56 80 LEU A N 1
ATOM 557 C CA . LEU A 1 80 ? 35.272 -16.338 -13.476 1.00 93.56 80 LEU A CA 1
ATOM 558 C C . LEU A 1 80 ? 36.276 -17.482 -13.649 1.00 93.56 80 LEU A C 1
ATOM 560 O O . LEU A 1 80 ? 37.151 -17.393 -14.513 1.00 93.56 80 LEU A O 1
ATOM 564 N N . ALA A 1 81 ? 36.086 -18.596 -12.935 1.00 93.56 81 ALA A N 1
ATOM 565 C CA . ALA A 1 81 ? 36.893 -19.799 -13.115 1.00 93.56 81 ALA A CA 1
ATOM 566 C C . ALA A 1 81 ? 36.761 -20.363 -14.537 1.00 93.56 81 ALA A C 1
ATOM 568 O O . ALA A 1 81 ? 37.777 -20.643 -15.172 1.00 93.56 81 ALA A O 1
ATOM 569 N N . THR A 1 82 ? 35.539 -20.430 -15.090 1.00 90.25 82 THR A N 1
ATOM 570 C CA . THR A 1 82 ? 35.323 -20.872 -16.487 1.00 90.25 82 THR A CA 1
ATOM 571 C C . THR A 1 82 ? 35.994 -19.970 -17.523 1.00 90.25 82 THR A C 1
ATOM 573 O O . THR A 1 82 ? 36.261 -20.401 -18.641 1.00 90.25 82 THR A O 1
ATOM 576 N N . ARG A 1 83 ? 36.301 -18.721 -17.153 1.00 86.81 83 ARG A N 1
ATOM 577 C CA . ARG A 1 83 ? 37.012 -17.747 -17.994 1.00 86.81 83 ARG A CA 1
ATOM 578 C C . ARG A 1 83 ? 38.507 -17.667 -17.682 1.00 86.81 83 ARG A C 1
ATOM 580 O O . ARG A 1 83 ? 39.206 -16.837 -18.256 1.00 86.81 83 ARG A O 1
ATOM 587 N N . GLY A 1 84 ? 39.003 -18.514 -16.779 1.00 89.88 84 GLY A N 1
ATOM 588 C CA . GLY A 1 84 ? 40.403 -18.544 -16.369 1.00 89.88 84 GLY A CA 1
ATOM 589 C C . GLY A 1 84 ? 40.864 -17.284 -15.634 1.00 89.88 84 GLY A C 1
ATOM 590 O O . GLY A 1 84 ? 42.068 -17.016 -15.636 1.00 89.88 84 GLY A O 1
ATOM 591 N N . VAL A 1 85 ? 39.931 -16.523 -15.047 1.00 95.19 85 VAL A N 1
ATOM 592 C CA . VAL A 1 85 ? 40.203 -15.316 -14.256 1.00 95.19 85 VAL A CA 1
ATOM 593 C C . VAL A 1 85 ? 40.316 -15.711 -12.777 1.00 95.19 85 VAL A C 1
ATOM 595 O O . VAL A 1 85 ? 39.339 -16.215 -12.211 1.00 95.19 85 VAL A O 1
ATOM 598 N N . PRO A 1 86 ? 41.481 -15.502 -12.136 1.00 96.94 86 PRO A N 1
ATOM 599 C CA . PRO A 1 86 ? 41.646 -15.680 -10.696 1.00 96.94 86 PRO A CA 1
ATOM 600 C C . PRO A 1 86 ? 40.691 -14.784 -9.919 1.00 96.94 86 PRO A C 1
ATOM 602 O O . PRO A 1 86 ? 40.640 -13.573 -10.140 1.00 96.94 86 PRO A O 1
ATOM 605 N N . ALA A 1 87 ? 39.911 -15.384 -9.026 1.00 97.75 87 ALA A N 1
ATOM 606 C CA . ALA A 1 87 ? 38.979 -14.647 -8.201 1.00 97.75 87 ALA A CA 1
ATOM 607 C C . ALA A 1 87 ? 38.809 -15.254 -6.808 1.00 97.75 87 ALA A C 1
ATOM 609 O O . ALA A 1 87 ? 38.864 -16.473 -6.628 1.00 97.75 87 ALA A O 1
ATOM 610 N N . ALA A 1 88 ? 38.552 -14.384 -5.839 1.00 98.00 88 ALA A N 1
ATOM 611 C CA . ALA A 1 88 ? 38.266 -14.746 -4.459 1.00 98.00 88 ALA A CA 1
ATOM 612 C C . ALA A 1 88 ? 37.167 -13.855 -3.876 1.00 98.00 88 ALA A C 1
ATOM 614 O O . ALA A 1 88 ? 36.851 -12.799 -4.426 1.00 98.00 88 ALA A O 1
ATOM 615 N N . ALA A 1 89 ? 36.591 -14.284 -2.761 1.00 98.06 89 ALA A N 1
ATOM 616 C CA . ALA A 1 89 ? 35.721 -13.476 -1.926 1.00 98.06 89 ALA A CA 1
ATOM 617 C C . ALA A 1 89 ? 36.264 -13.454 -0.494 1.00 98.06 89 ALA A C 1
ATOM 619 O O . ALA A 1 89 ? 36.762 -14.475 -0.012 1.00 98.06 89 ALA A O 1
ATOM 620 N N . VAL A 1 90 ? 36.187 -12.298 0.161 1.00 97.94 90 VAL A N 1
ATOM 621 C CA . VAL A 1 90 ? 36.523 -12.127 1.576 1.00 97.94 90 VAL A CA 1
ATOM 622 C C . VAL A 1 90 ? 35.288 -12.273 2.456 1.00 97.94 90 VAL A C 1
ATOM 624 O O . VAL A 1 90 ? 34.182 -11.943 2.029 1.00 97.94 90 VAL A O 1
ATOM 627 N N . ASP A 1 91 ? 35.501 -12.735 3.682 1.00 95.25 91 ASP A N 1
ATOM 628 C CA . ASP A 1 91 ? 34.475 -12.867 4.712 1.00 95.25 91 ASP A CA 1
ATOM 629 C C . ASP A 1 91 ? 33.866 -11.496 5.043 1.00 95.25 91 ASP A C 1
ATOM 631 O O . ASP A 1 91 ? 34.605 -10.549 5.342 1.00 95.25 91 ASP A O 1
ATOM 635 N N . ASN A 1 92 ? 32.535 -11.379 5.010 1.00 94.06 92 ASN A N 1
ATOM 636 C CA . ASN A 1 92 ? 31.827 -10.136 5.333 1.00 94.06 92 ASN A CA 1
ATOM 637 C C . ASN A 1 92 ? 32.065 -9.617 6.764 1.00 94.06 92 ASN A C 1
ATOM 639 O O . ASN A 1 92 ? 31.789 -8.450 7.038 1.00 94.06 92 ASN A O 1
ATOM 643 N N . THR A 1 93 ? 32.567 -10.455 7.674 1.00 93.06 93 THR A N 1
ATOM 644 C CA . THR A 1 93 ? 32.980 -10.062 9.028 1.00 93.06 93 THR A CA 1
ATOM 645 C C . THR A 1 93 ? 34.429 -9.579 9.092 1.00 93.06 93 THR A C 1
ATOM 647 O O . THR A 1 93 ? 34.809 -8.930 10.064 1.00 93.06 93 THR A O 1
ATOM 650 N N . SER A 1 94 ? 35.236 -9.860 8.061 1.00 89.38 94 SER A N 1
ATOM 651 C CA . SER A 1 94 ? 36.637 -9.424 7.961 1.00 89.38 94 SER A CA 1
ATOM 652 C C . SER A 1 94 ? 36.811 -8.083 7.249 1.00 89.38 94 SER A C 1
ATOM 654 O O . SER A 1 94 ? 37.760 -7.364 7.543 1.00 89.38 94 SER A O 1
ATOM 656 N N . ALA A 1 95 ? 35.904 -7.743 6.331 1.00 92.12 95 ALA A N 1
ATOM 657 C CA . ALA A 1 95 ? 35.900 -6.473 5.616 1.00 92.12 95 ALA A CA 1
ATOM 658 C C . ALA A 1 95 ? 34.472 -6.043 5.267 1.00 92.12 95 ALA A C 1
ATOM 660 O O . ALA A 1 95 ? 33.611 -6.869 4.942 1.00 92.12 95 ALA A O 1
ATOM 661 N N . ARG A 1 96 ? 34.228 -4.734 5.289 1.00 92.50 96 ARG A N 1
ATOM 662 C CA . ARG A 1 96 ? 32.935 -4.114 5.002 1.00 92.50 96 ARG A CA 1
ATOM 663 C C . ARG A 1 96 ? 32.552 -4.281 3.539 1.00 92.50 96 ARG A C 1
ATOM 665 O O . ARG A 1 96 ? 33.319 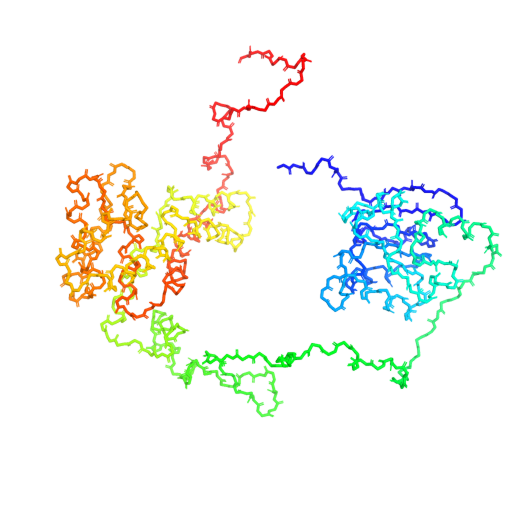-4.001 2.617 1.00 92.50 96 ARG A O 1
ATOM 672 N N . ILE A 1 97 ? 31.307 -4.688 3.321 1.00 93.25 97 ILE A N 1
ATOM 673 C CA . ILE A 1 97 ? 30.703 -4.620 1.994 1.00 93.25 97 ILE A CA 1
ATOM 674 C C . ILE A 1 97 ? 30.532 -3.151 1.585 1.00 93.25 97 ILE A C 1
ATOM 676 O O . ILE A 1 97 ? 30.110 -2.315 2.380 1.00 93.25 97 ILE A O 1
ATOM 680 N N . GLY A 1 98 ? 30.858 -2.843 0.334 1.00 90.94 98 GLY A N 1
ATOM 681 C CA . GLY A 1 98 ? 30.829 -1.493 -0.223 1.00 90.94 98 GLY A CA 1
ATOM 682 C C . GLY A 1 98 ? 32.120 -0.688 -0.056 1.00 90.94 98 GLY A C 1
ATOM 683 O O . GLY A 1 98 ? 32.183 0.394 -0.624 1.00 90.94 98 GLY A O 1
ATOM 684 N N . GLU A 1 99 ? 33.146 -1.198 0.638 1.00 92.19 99 GLU A N 1
ATOM 685 C CA . GLU A 1 99 ? 34.420 -0.488 0.850 1.00 92.19 99 GLU A CA 1
ATOM 686 C C . GLU A 1 99 ? 35.606 -1.289 0.280 1.00 92.19 99 GLU A C 1
ATOM 688 O O . GLU A 1 99 ? 36.086 -2.255 0.874 1.00 92.19 99 GLU A O 1
ATOM 693 N N . GLY A 1 100 ? 36.104 -0.903 -0.899 1.00 92.69 100 GLY A N 1
ATOM 694 C CA . GLY A 1 100 ? 37.171 -1.647 -1.587 1.00 92.69 100 GLY A CA 1
ATOM 695 C C . GLY A 1 100 ? 38.533 -1.569 -0.893 1.00 92.69 100 GLY A C 1
ATOM 696 O O . GLY A 1 100 ? 39.330 -2.504 -0.991 1.00 92.69 100 GLY A O 1
ATOM 697 N N . VAL A 1 101 ? 38.808 -0.463 -0.191 1.00 93.69 101 VAL A N 1
ATOM 698 C CA . VAL A 1 101 ? 40.046 -0.296 0.589 1.00 93.69 101 VAL A CA 1
ATOM 699 C C . VAL A 1 101 ? 40.041 -1.254 1.778 1.00 93.69 101 VAL A C 1
ATOM 701 O O . VAL A 1 101 ? 41.025 -1.953 1.985 1.00 93.69 101 VAL A O 1
ATOM 704 N N . ASP A 1 102 ? 38.916 -1.387 2.482 1.00 93.31 102 ASP A N 1
ATOM 705 C CA . ASP A 1 102 ? 38.794 -2.292 3.629 1.00 93.31 102 ASP A CA 1
ATOM 706 C C . ASP A 1 102 ? 38.962 -3.770 3.224 1.00 93.31 102 ASP A C 1
ATOM 708 O O . ASP A 1 102 ? 39.632 -4.543 3.911 1.00 93.31 102 ASP A O 1
ATOM 712 N N . VAL A 1 103 ? 38.467 -4.148 2.036 1.00 96.12 103 VAL A N 1
ATOM 713 C CA . VAL A 1 103 ? 38.731 -5.470 1.431 1.00 96.12 103 VAL A CA 1
ATOM 714 C C . VAL A 1 103 ? 40.232 -5.724 1.255 1.00 96.12 103 VAL A C 1
ATOM 716 O O . VAL A 1 103 ? 40.685 -6.842 1.486 1.00 96.12 103 VAL A O 1
ATOM 719 N N . TRP A 1 104 ? 41.018 -4.710 0.880 1.00 95.75 104 TRP A N 1
ATOM 720 C CA . TRP A 1 104 ? 42.475 -4.829 0.773 1.00 95.75 104 TRP A CA 1
ATOM 721 C C . TRP A 1 104 ? 43.177 -4.881 2.134 1.00 95.75 104 TRP A C 1
ATOM 723 O O . TRP A 1 104 ? 44.119 -5.654 2.302 1.00 95.75 104 TRP A O 1
ATOM 733 N N . GLU A 1 105 ? 42.781 -4.041 3.092 1.00 93.62 105 GLU A N 1
ATOM 734 C CA . GLU A 1 105 ? 43.501 -3.907 4.366 1.00 93.62 105 GLU A CA 1
ATOM 735 C C . GLU A 1 105 ? 43.200 -5.040 5.346 1.00 93.62 105 GLU A C 1
ATOM 737 O O . GLU A 1 105 ? 44.124 -5.554 5.979 1.00 93.62 105 GLU A O 1
ATOM 742 N N . ASN A 1 106 ? 41.932 -5.445 5.437 1.00 92.94 106 ASN A N 1
ATOM 743 C CA . ASN A 1 106 ? 41.431 -6.326 6.494 1.00 92.94 106 ASN A CA 1
ATOM 744 C C . ASN A 1 106 ? 40.835 -7.642 5.971 1.00 92.94 106 ASN A C 1
ATOM 746 O O . ASN A 1 106 ? 40.678 -8.601 6.732 1.00 92.94 106 ASN A O 1
ATOM 750 N N . GLY A 1 107 ? 40.549 -7.721 4.669 1.00 96.00 107 GLY A N 1
ATOM 751 C CA . GLY A 1 107 ? 39.879 -8.865 4.063 1.00 96.00 107 GLY A CA 1
ATOM 752 C C . GLY A 1 107 ? 40.614 -10.194 4.259 1.00 96.00 107 GLY A C 1
ATOM 753 O O . GLY A 1 107 ? 41.819 -10.316 4.014 1.00 96.00 107 GLY A O 1
ATOM 754 N N . ARG A 1 108 ? 39.858 -11.222 4.651 1.00 97.88 108 ARG A N 1
ATOM 755 C CA . ARG A 1 108 ? 40.296 -12.623 4.724 1.00 97.88 108 ARG A CA 1
ATOM 756 C C . ARG A 1 108 ? 39.462 -13.473 3.794 1.00 97.88 108 ARG A C 1
ATOM 758 O O . ARG A 1 108 ? 38.240 -13.405 3.853 1.00 97.88 108 ARG A O 1
ATOM 765 N N . PHE A 1 109 ? 40.093 -14.283 2.952 1.00 97.62 109 PHE A N 1
ATOM 766 C CA . PHE A 1 109 ? 39.361 -15.082 1.975 1.00 97.62 109 PHE A CA 1
ATOM 767 C C . PHE A 1 109 ? 38.427 -16.088 2.649 1.00 97.62 109 PHE A C 1
ATOM 769 O O . PHE A 1 109 ? 38.882 -16.945 3.401 1.00 97.62 109 PHE A O 1
ATOM 776 N N . SER A 1 110 ? 37.139 -16.027 2.325 1.00 95.19 110 SER A N 1
ATOM 777 C CA . SER A 1 110 ? 36.138 -17.035 2.684 1.00 95.19 110 SER A CA 1
ATOM 778 C C . SER A 1 110 ? 35.879 -18.017 1.539 1.00 95.19 110 SER A C 1
ATOM 780 O O . SER A 1 110 ? 35.497 -19.163 1.775 1.00 95.19 110 SER A O 1
ATOM 782 N N . ALA A 1 111 ? 36.151 -17.610 0.294 1.00 96.81 111 ALA A N 1
ATOM 783 C CA . ALA A 1 111 ? 36.083 -18.466 -0.884 1.00 96.81 111 ALA A CA 1
ATOM 784 C C . ALA A 1 111 ? 37.145 -18.078 -1.922 1.00 96.81 111 ALA A C 1
ATOM 786 O O . ALA A 1 111 ? 37.437 -16.902 -2.130 1.00 96.81 111 ALA A O 1
ATOM 787 N N . VAL A 1 112 ? 37.692 -19.071 -2.620 1.00 96.31 112 VAL A N 1
ATOM 788 C CA . VAL A 1 112 ? 38.645 -18.894 -3.726 1.00 96.31 112 VAL A CA 1
ATOM 789 C C . VAL A 1 112 ? 38.231 -19.786 -4.890 1.00 96.31 112 VAL A C 1
ATOM 791 O O . VAL A 1 112 ? 37.634 -20.841 -4.683 1.00 96.31 112 VAL A O 1
ATOM 794 N N . ASN A 1 113 ? 38.504 -19.357 -6.120 1.00 97.06 113 ASN A N 1
ATOM 795 C CA . ASN A 1 113 ? 38.240 -20.165 -7.307 1.00 97.06 113 ASN A CA 1
ATOM 796 C C . ASN A 1 113 ? 39.493 -20.914 -7.785 1.00 97.06 113 ASN A C 1
ATOM 798 O O . ASN A 1 113 ? 40.613 -20.583 -7.399 1.00 97.06 113 ASN A O 1
ATOM 802 N N . SER A 1 114 ? 39.326 -21.905 -8.663 1.00 94.88 114 SER A N 1
ATOM 803 C CA . SER A 1 114 ? 40.447 -22.763 -9.068 1.00 94.88 114 SER A CA 1
ATOM 804 C C . SER A 1 114 ? 41.613 -22.015 -9.744 1.00 94.88 114 SER A C 1
ATOM 806 O O . SER A 1 114 ? 42.762 -22.341 -9.440 1.00 94.88 114 SER A O 1
ATOM 808 N N . PRO A 1 115 ? 41.417 -20.970 -10.584 1.00 94.81 115 PRO A N 1
ATOM 809 C CA . PRO A 1 115 ? 42.544 -20.158 -11.039 1.00 94.81 115 PRO A CA 1
ATOM 810 C C . PRO A 1 115 ? 43.277 -19.395 -9.930 1.00 94.81 115 PRO A C 1
ATOM 812 O O . PRO A 1 115 ? 44.495 -19.267 -10.017 1.00 94.81 115 PRO A O 1
ATOM 815 N N . ALA A 1 116 ? 42.582 -18.919 -8.894 1.00 93.56 116 ALA A N 1
ATOM 816 C CA . ALA A 1 116 ? 43.219 -18.291 -7.736 1.00 93.56 116 ALA A CA 1
ATOM 817 C C . ALA A 1 116 ? 43.990 -19.304 -6.874 1.00 93.56 116 ALA A C 1
ATOM 819 O O . ALA A 1 116 ? 45.102 -19.020 -6.435 1.00 93.56 116 ALA A O 1
ATOM 820 N N . GLU A 1 117 ? 43.472 -20.521 -6.700 1.00 92.69 117 GLU A N 1
ATOM 821 C CA . GLU A 1 117 ? 44.186 -21.593 -5.992 1.00 92.69 117 GLU A CA 1
ATOM 822 C C . GLU A 1 117 ? 45.520 -21.947 -6.664 1.00 92.69 117 GLU A C 1
ATOM 824 O O . GLU A 1 117 ? 46.510 -22.213 -5.972 1.00 92.69 117 GLU A O 1
ATOM 829 N N . MET A 1 118 ? 45.565 -21.898 -8.003 1.00 90.62 118 MET A N 1
ATOM 830 C CA . MET A 1 118 ? 46.791 -22.076 -8.792 1.00 90.62 118 MET A CA 1
ATOM 831 C C . MET A 1 118 ? 47.806 -20.938 -8.608 1.00 90.62 118 MET A C 1
ATOM 833 O O . MET A 1 118 ? 48.992 -21.155 -8.850 1.00 90.62 118 MET A O 1
ATOM 837 N N . LEU A 1 119 ? 47.367 -19.750 -8.172 1.00 87.94 119 LEU A N 1
ATOM 838 C CA . LEU A 1 119 ? 48.252 -18.658 -7.744 1.00 87.94 119 LEU A CA 1
ATOM 839 C C . LEU A 1 119 ? 48.744 -18.822 -6.298 1.00 87.94 119 LEU A C 1
ATOM 841 O O . LEU A 1 119 ? 49.513 -17.997 -5.822 1.00 87.94 119 LEU A O 1
ATOM 845 N N . GLY A 1 120 ? 48.312 -19.874 -5.598 1.00 91.25 120 GLY A N 1
ATOM 846 C CA . GLY A 1 120 ? 48.670 -20.120 -4.202 1.00 91.25 120 GLY A CA 1
ATOM 847 C C . GLY A 1 120 ? 47.664 -19.577 -3.190 1.00 91.25 120 GLY A C 1
ATOM 848 O O . GLY A 1 120 ? 47.831 -19.837 -2.004 1.00 91.25 120 GLY A O 1
ATOM 849 N N . TRP A 1 121 ? 46.587 -18.914 -3.627 1.00 94.75 121 TRP A N 1
ATOM 850 C CA . TRP A 1 121 ? 45.590 -18.351 -2.712 1.00 94.75 121 TRP A CA 1
ATOM 851 C C . TRP A 1 121 ? 44.830 -19.458 -1.977 1.00 94.75 121 TRP A C 1
ATOM 853 O O . TRP A 1 121 ? 44.512 -20.506 -2.556 1.00 94.75 121 TRP A O 1
ATOM 863 N N . ARG A 1 122 ? 44.553 -19.243 -0.688 1.00 94.62 122 ARG A N 1
ATOM 864 C CA . ARG A 1 122 ? 43.837 -20.192 0.180 1.00 94.62 122 ARG A CA 1
ATOM 865 C C . ARG A 1 122 ? 42.800 -19.476 1.045 1.00 94.62 122 ARG A C 1
ATOM 867 O O . ARG A 1 122 ? 43.012 -18.345 1.467 1.00 94.62 122 ARG A O 1
ATOM 874 N N . VAL A 1 123 ? 41.696 -20.160 1.350 1.00 94.38 123 VAL A N 1
ATOM 875 C CA . VAL A 1 123 ? 40.704 -19.697 2.340 1.00 94.38 123 VAL A CA 1
ATOM 876 C C . VAL A 1 123 ? 41.381 -19.493 3.704 1.00 94.38 123 VAL A C 1
ATOM 878 O O . VAL A 1 123 ? 42.225 -20.294 4.105 1.00 94.38 123 VAL A O 1
ATOM 881 N N . GLY A 1 124 ? 41.020 -18.418 4.407 1.00 88.50 124 GLY A N 1
ATOM 882 C CA . GLY A 1 124 ? 41.560 -18.003 5.708 1.00 88.50 124 GLY A CA 1
ATOM 883 C C . GLY A 1 124 ? 42.747 -17.031 5.634 1.00 88.50 124 GLY A C 1
ATOM 884 O O . GLY A 1 124 ? 43.024 -16.321 6.606 1.00 88.50 124 GLY A O 1
ATOM 885 N N . GLN A 1 125 ? 43.413 -16.956 4.482 1.00 94.06 125 GLN A N 1
ATOM 886 C CA . GLN A 1 125 ? 44.522 -16.038 4.227 1.00 94.06 125 GLN A CA 1
ATOM 887 C C . GLN A 1 125 ? 44.029 -14.594 4.052 1.00 94.06 125 GLN A C 1
ATOM 889 O O . GLN A 1 125 ? 42.930 -14.372 3.537 1.00 94.06 125 GLN A O 1
ATOM 894 N N . THR A 1 126 ? 44.831 -13.606 4.460 1.00 96.62 126 THR A N 1
ATOM 895 C CA . THR A 1 126 ? 44.530 -12.193 4.171 1.00 96.62 126 THR A CA 1
ATOM 896 C C . THR A 1 126 ? 44.802 -11.850 2.705 1.00 96.62 126 THR A C 1
ATOM 898 O O . THR A 1 126 ? 45.674 -12.443 2.063 1.00 96.6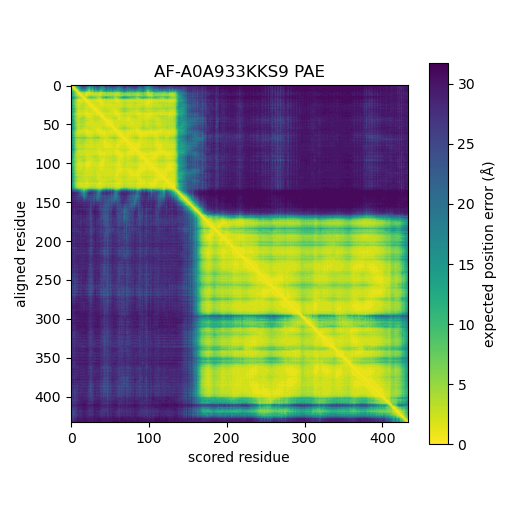2 126 THR A O 1
ATOM 901 N N . VAL A 1 127 ? 44.105 -10.842 2.173 1.00 95.88 127 VAL A N 1
ATOM 902 C CA . VAL A 1 127 ? 44.330 -10.380 0.792 1.00 95.88 127 VAL A CA 1
ATOM 903 C C . VAL A 1 127 ? 45.787 -9.950 0.571 1.00 95.88 127 VAL A C 1
ATOM 905 O O . VAL A 1 127 ? 46.384 -10.301 -0.446 1.00 95.88 127 VAL A O 1
ATOM 908 N N . ARG A 1 128 ? 46.400 -9.256 1.538 1.00 94.38 128 ARG A N 1
ATOM 909 C CA . ARG A 1 128 ? 47.795 -8.790 1.439 1.00 94.38 128 ARG A CA 1
ATOM 910 C C . ARG A 1 128 ? 48.803 -9.935 1.382 1.00 94.38 128 ARG A C 1
ATOM 912 O O . ARG A 1 128 ? 49.700 -9.907 0.544 1.00 94.38 128 ARG A O 1
ATOM 919 N N . GLU A 1 129 ? 48.635 -10.955 2.223 1.00 92.62 129 GLU A N 1
ATOM 920 C CA . GLU A 1 129 ? 49.479 -12.159 2.190 1.00 92.62 129 GLU A CA 1
ATOM 921 C C . GLU A 1 129 ? 49.343 -12.909 0.860 1.00 92.62 129 GLU A C 1
ATOM 923 O O . GLU A 1 129 ? 50.303 -13.498 0.372 1.00 92.62 129 GLU A O 1
ATOM 928 N N . ALA A 1 130 ? 48.145 -12.925 0.276 1.00 91.75 130 ALA A N 1
ATOM 929 C CA . ALA A 1 130 ? 47.891 -13.607 -0.985 1.00 91.75 130 ALA A CA 1
ATOM 930 C C . ALA A 1 130 ? 48.497 -12.870 -2.186 1.00 91.75 130 ALA A C 1
ATOM 932 O O . ALA A 1 130 ? 48.973 -13.497 -3.135 1.00 91.75 130 ALA A O 1
ATOM 933 N N . VAL A 1 131 ? 48.497 -11.536 -2.157 1.00 89.75 131 VAL A N 1
ATOM 934 C CA . VAL A 1 131 ? 49.120 -10.723 -3.205 1.00 89.75 131 VAL A CA 1
ATOM 935 C C . VAL A 1 131 ? 50.645 -10.750 -3.115 1.00 89.75 131 VAL A C 1
ATOM 937 O O . VAL A 1 131 ? 51.295 -10.873 -4.153 1.00 89.75 131 VAL A O 1
ATOM 940 N N . SER A 1 132 ? 51.233 -10.717 -1.914 1.00 85.00 132 SER A N 1
ATOM 941 C CA . SER A 1 132 ? 52.696 -10.779 -1.766 1.00 85.00 132 SER A CA 1
ATOM 942 C C . SER A 1 132 ? 53.291 -12.073 -2.335 1.00 85.00 132 SER A C 1
ATOM 944 O O . SER A 1 132 ? 54.349 -12.044 -2.960 1.00 85.00 132 SER A O 1
ATOM 946 N N . GLN A 1 133 ? 52.559 -13.188 -2.248 1.00 80.88 133 GLN A N 1
ATOM 947 C CA . GLN A 1 133 ? 52.946 -14.479 -2.835 1.00 80.88 133 GLN A CA 1
ATOM 948 C C . GLN A 1 133 ? 53.043 -14.470 -4.368 1.00 80.88 133 GLN A C 1
ATOM 950 O O . GLN A 1 133 ? 53.727 -15.316 -4.943 1.00 80.88 133 GLN A O 1
ATOM 955 N N . ILE A 1 134 ? 52.382 -13.523 -5.040 1.00 75.31 134 ILE A N 1
ATOM 956 C CA . ILE A 1 134 ? 52.468 -13.361 -6.497 1.00 75.31 134 ILE A CA 1
ATOM 957 C C . ILE A 1 134 ? 53.755 -12.610 -6.879 1.00 75.31 134 ILE A C 1
ATOM 959 O O . ILE A 1 134 ? 54.364 -12.924 -7.904 1.00 75.31 134 ILE A O 1
ATOM 963 N N . GLY A 1 135 ? 54.191 -11.655 -6.049 1.00 57.09 135 GLY A N 1
ATOM 964 C CA . GLY A 1 135 ? 55.394 -10.844 -6.275 1.00 57.09 135 GLY A CA 1
ATOM 965 C C . GLY A 1 135 ? 56.700 -11.647 -6.245 1.00 57.09 135 GLY A C 1
ATOM 966 O O . GLY A 1 135 ? 57.627 -11.335 -6.990 1.00 57.09 135 GLY A O 1
ATOM 967 N N . ASP A 1 136 ? 56.738 -12.736 -5.474 1.00 48.62 136 ASP A N 1
ATOM 968 C CA . ASP A 1 136 ? 57.926 -13.588 -5.318 1.00 48.62 136 ASP A CA 1
ATOM 969 C C . ASP A 1 136 ? 58.077 -14.662 -6.417 1.00 48.62 136 ASP A C 1
ATOM 971 O O . ASP A 1 136 ? 59.069 -15.394 -6.452 1.00 48.62 136 ASP A O 1
ATOM 975 N N . GLY A 1 137 ? 57.128 -14.767 -7.359 1.00 44.59 137 GLY A N 1
ATOM 976 C CA . GLY A 1 137 ? 57.096 -15.889 -8.296 1.00 44.59 137 GLY A CA 1
ATOM 977 C C . GLY A 1 137 ? 56.357 -15.647 -9.609 1.00 44.59 137 GLY A C 1
ATOM 978 O O . GLY A 1 137 ? 55.316 -16.258 -9.826 1.00 44.59 137 GLY A O 1
ATOM 979 N N . ARG A 1 138 ? 56.944 -14.853 -10.522 1.00 40.34 138 ARG A N 1
ATOM 980 C CA . ARG A 1 138 ? 57.078 -15.114 -11.985 1.00 40.34 138 ARG A CA 1
ATOM 981 C C . ARG A 1 138 ? 57.185 -13.823 -12.801 1.00 40.34 138 ARG A C 1
ATOM 983 O O . ARG A 1 138 ? 56.195 -13.179 -13.137 1.00 40.34 138 ARG A O 1
ATOM 990 N N . ALA A 1 139 ? 58.397 -13.556 -13.281 1.00 35.66 139 ALA A N 1
ATOM 991 C CA . ALA A 1 139 ? 58.601 -12.829 -14.523 1.00 35.66 139 ALA A CA 1
ATOM 992 C C . ALA A 1 139 ? 58.160 -13.708 -15.714 1.00 35.66 139 ALA A C 1
ATOM 994 O O . ALA A 1 139 ? 58.665 -14.812 -15.898 1.00 35.66 139 ALA A O 1
ATOM 995 N N . GLY A 1 140 ? 57.243 -13.193 -16.538 1.00 39.84 140 GLY A N 1
ATOM 996 C CA . GLY A 1 140 ? 57.063 -13.612 -17.931 1.00 39.84 140 GLY A CA 1
ATOM 997 C C . GLY A 1 140 ? 56.069 -14.746 -18.208 1.00 39.84 140 GLY A C 1
ATOM 998 O O . GLY A 1 140 ? 56.427 -15.916 -18.214 1.00 39.84 140 GLY A O 1
ATOM 999 N N . SER A 1 141 ? 54.848 -14.392 -18.620 1.00 31.94 141 SER A N 1
ATOM 1000 C CA . SER A 1 141 ? 54.166 -15.091 -19.722 1.00 31.94 141 SER A CA 1
ATOM 1001 C C . SER A 1 141 ? 53.023 -14.232 -20.270 1.00 31.94 141 SER A C 1
ATOM 1003 O O . SER A 1 141 ? 52.018 -13.998 -19.602 1.00 31.94 141 SER A O 1
ATOM 1005 N N . LYS A 1 142 ? 53.188 -13.732 -21.500 1.00 34.44 142 LYS A N 1
ATOM 1006 C CA . LYS A 1 142 ? 52.130 -13.070 -22.275 1.00 34.44 142 LYS A CA 1
ATOM 1007 C C . LYS A 1 142 ? 51.061 -14.114 -22.624 1.00 34.44 142 LYS A C 1
ATOM 1009 O O . LYS A 1 142 ? 51.347 -15.033 -23.387 1.00 34.44 142 LYS A O 1
ATOM 1014 N N . ARG A 1 143 ? 49.830 -13.976 -22.118 1.00 35.75 143 ARG A N 1
ATOM 1015 C CA . ARG A 1 143 ? 48.692 -14.787 -22.590 1.00 35.75 143 ARG A CA 1
ATOM 1016 C C . ARG A 1 143 ? 48.147 -14.221 -23.906 1.00 35.75 143 ARG A C 1
ATOM 1018 O O . ARG A 1 143 ? 47.780 -13.052 -23.976 1.00 35.75 143 ARG A O 1
ATOM 1025 N N . ALA A 1 144 ? 48.110 -15.067 -24.933 1.00 28.66 144 ALA A N 1
ATOM 1026 C CA . ALA A 1 144 ? 47.429 -14.825 -26.205 1.00 28.66 144 ALA A CA 1
ATOM 1027 C C . ALA A 1 144 ? 45.895 -14.959 -26.046 1.00 28.66 144 ALA A C 1
ATOM 1029 O O . ALA A 1 144 ? 45.449 -15.668 -25.138 1.00 28.66 144 ALA A O 1
ATOM 1030 N N . PRO A 1 145 ? 45.076 -14.315 -26.902 1.00 30.31 145 PRO A N 1
ATOM 1031 C CA . PRO A 1 145 ? 43.624 -14.389 -26.790 1.00 30.31 145 PRO A CA 1
ATOM 1032 C C . PRO A 1 145 ? 43.114 -15.769 -27.229 1.00 30.31 145 PRO A C 1
ATOM 1034 O O . PRO A 1 145 ? 43.493 -16.278 -28.283 1.00 30.31 145 PRO A O 1
ATOM 1037 N N . LEU A 1 146 ? 42.262 -16.380 -26.402 1.00 33.84 146 LEU A N 1
ATOM 1038 C CA . LEU A 1 146 ? 41.687 -17.705 -26.644 1.00 33.84 146 LEU A CA 1
ATOM 1039 C C . LEU A 1 146 ? 40.496 -17.626 -27.611 1.00 33.84 146 LEU A C 1
ATOM 1041 O O . LEU A 1 146 ? 39.598 -16.801 -27.448 1.00 33.84 146 LEU A O 1
ATOM 1045 N N . ALA A 1 147 ? 40.506 -18.514 -28.607 1.00 27.14 147 ALA A N 1
ATOM 1046 C CA . ALA A 1 147 ? 39.431 -18.723 -29.573 1.00 27.14 147 ALA A CA 1
ATOM 1047 C C . ALA A 1 147 ? 38.185 -19.366 -28.921 1.00 27.14 147 ALA A C 1
ATOM 1049 O O . ALA A 1 147 ? 38.322 -20.085 -27.928 1.00 27.14 147 ALA A O 1
ATOM 1050 N N . PRO A 1 148 ? 36.972 -19.164 -29.469 1.00 34.09 148 PRO A N 1
ATOM 1051 C CA . PRO A 1 148 ? 35.754 -19.715 -28.887 1.00 34.09 148 PRO A CA 1
ATOM 1052 C C . PRO A 1 148 ? 35.553 -21.162 -29.349 1.00 34.09 148 PRO A C 1
ATOM 1054 O O . PRO A 1 148 ? 35.456 -21.407 -30.549 1.00 34.09 148 PRO A O 1
ATOM 1057 N N . VAL A 1 149 ? 35.452 -22.127 -28.427 1.00 34.09 149 VAL A N 1
ATOM 1058 C CA . VAL A 1 149 ? 35.071 -23.502 -28.795 1.00 34.09 149 VAL A CA 1
ATOM 1059 C C . VAL A 1 149 ? 34.182 -24.168 -27.742 1.00 34.09 149 VAL A C 1
ATOM 1061 O O . VAL A 1 149 ? 34.616 -24.418 -26.625 1.00 34.09 149 VAL A O 1
ATOM 1064 N N . GLY A 1 150 ? 32.967 -24.508 -28.192 1.00 30.61 150 GLY A N 1
ATOM 1065 C CA . GLY A 1 150 ? 32.364 -25.845 -28.110 1.00 30.61 150 GLY A CA 1
ATOM 1066 C C . GLY A 1 150 ? 31.838 -26.329 -26.761 1.00 30.61 150 GLY A C 1
ATOM 1067 O O . GLY A 1 150 ? 32.607 -26.657 -25.865 1.00 30.61 150 GLY A O 1
ATOM 1068 N N . GLU A 1 151 ? 30.516 -26.499 -26.676 1.00 37.59 151 GLU A N 1
ATOM 1069 C CA . GLU A 1 151 ? 29.851 -27.245 -25.604 1.00 37.59 151 GLU A CA 1
ATOM 1070 C C . GLU A 1 151 ? 30.440 -28.651 -25.476 1.00 37.59 151 GLU A C 1
ATOM 1072 O O . GLU A 1 151 ? 30.328 -29.427 -26.422 1.00 37.59 151 GLU A O 1
ATOM 1077 N N . ARG A 1 152 ? 30.993 -29.015 -24.309 1.00 34.38 152 ARG A N 1
ATOM 1078 C CA . ARG A 1 152 ? 31.071 -30.424 -23.901 1.00 34.38 152 ARG A CA 1
ATOM 1079 C C . ARG A 1 152 ? 31.005 -30.657 -22.384 1.00 34.38 152 ARG A C 1
ATOM 1081 O O . ARG A 1 152 ? 31.739 -30.062 -21.607 1.00 34.38 152 ARG A O 1
ATOM 1088 N N . ASP A 1 153 ? 30.103 -31.595 -22.097 1.00 32.31 153 ASP A N 1
ATOM 1089 C CA . ASP A 1 153 ? 29.978 -32.624 -21.056 1.00 32.31 153 ASP A CA 1
ATOM 1090 C C . ASP A 1 153 ? 29.977 -32.272 -19.553 1.00 32.31 153 ASP A C 1
ATOM 1092 O O . ASP A 1 153 ? 30.942 -31.771 -18.985 1.00 32.31 153 ASP A O 1
ATOM 1096 N N . ARG A 1 154 ? 28.857 -32.602 -18.888 1.00 36.31 154 ARG A N 1
ATOM 1097 C CA . ARG A 1 154 ? 28.503 -32.246 -17.494 1.00 36.31 154 ARG A CA 1
ATOM 1098 C C . ARG A 1 154 ? 28.674 -33.409 -16.503 1.00 36.31 154 ARG A C 1
ATOM 1100 O O . ARG A 1 154 ? 27.933 -33.495 -15.526 1.00 36.31 154 ARG A O 1
ATOM 1107 N N . SER A 1 155 ? 29.594 -34.339 -16.733 1.00 30.11 155 SER A N 1
ATOM 1108 C CA . SER A 1 155 ? 29.590 -35.617 -16.004 1.00 30.11 155 SER A CA 1
ATOM 1109 C C . SER A 1 155 ? 30.388 -35.659 -14.688 1.00 30.11 155 SER A C 1
ATOM 1111 O O . SER A 1 155 ? 30.586 -36.748 -14.157 1.00 30.11 155 SER A O 1
ATOM 1113 N N . SER A 1 156 ? 30.848 -34.534 -14.121 1.00 34.31 156 SER A N 1
ATOM 1114 C CA . SER A 1 156 ? 31.671 -34.556 -12.890 1.00 34.31 156 SER A CA 1
ATOM 1115 C C . SER A 1 156 ? 31.306 -33.508 -11.826 1.00 34.31 156 SER A C 1
ATOM 1117 O O . SER A 1 156 ? 32.191 -32.939 -11.188 1.00 34.31 156 SER A O 1
ATOM 1119 N N . ALA A 1 157 ? 30.015 -33.237 -11.615 1.00 36.94 157 ALA A N 1
ATOM 1120 C CA . ALA A 1 157 ? 29.557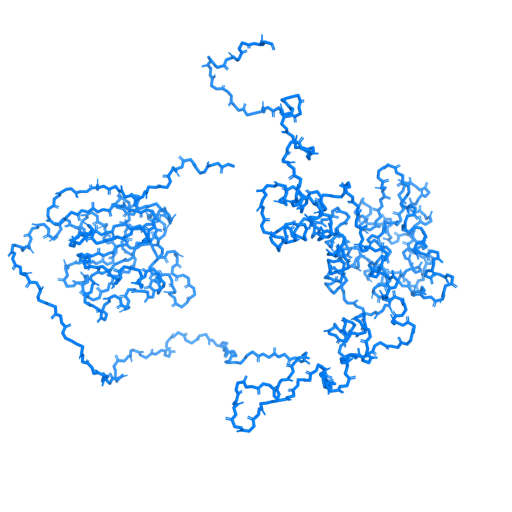 -32.435 -10.477 1.00 36.94 157 ALA A CA 1
ATOM 1121 C C . ALA A 1 157 ? 29.381 -33.308 -9.218 1.00 36.94 157 ALA A C 1
ATOM 1123 O O . ALA A 1 157 ? 28.827 -34.405 -9.280 1.00 36.94 157 ALA A O 1
ATOM 1124 N N . THR A 1 158 ? 29.862 -32.811 -8.079 1.00 38.44 158 THR A N 1
ATOM 1125 C CA . THR A 1 158 ? 29.720 -33.396 -6.738 1.00 38.44 158 THR A CA 1
ATOM 1126 C C . THR A 1 158 ? 28.255 -33.644 -6.366 1.00 38.44 158 THR A C 1
ATOM 1128 O O . THR A 1 158 ? 27.382 -32.840 -6.687 1.00 38.44 158 THR A O 1
ATOM 1131 N N . ASP A 1 159 ? 27.988 -34.764 -5.680 1.00 36.62 159 ASP A N 1
ATOM 1132 C CA . ASP A 1 159 ? 26.636 -35.219 -5.333 1.00 36.62 159 ASP A CA 1
ATOM 1133 C C . ASP A 1 159 ? 25.876 -34.181 -4.467 1.00 36.62 159 ASP A C 1
ATOM 1135 O O . ASP A 1 159 ? 26.216 -33.992 -3.291 1.00 36.62 159 ASP A O 1
ATOM 1139 N N . PRO A 1 160 ? 24.818 -33.534 -4.999 1.00 41.00 160 PRO A N 1
ATOM 1140 C CA . PRO A 1 160 ? 24.022 -32.528 -4.290 1.00 41.00 160 PRO A CA 1
ATOM 1141 C C . PRO A 1 160 ? 23.173 -33.112 -3.147 1.00 41.00 160 PRO A C 1
ATOM 1143 O O . PRO A 1 160 ? 22.487 -32.375 -2.435 1.00 41.00 160 PRO A O 1
ATOM 1146 N N . SER A 1 161 ? 23.162 -34.439 -2.970 1.00 39.84 161 SER A N 1
ATOM 1147 C CA . SER A 1 161 ? 22.283 -35.136 -2.027 1.00 39.84 161 SER A CA 1
ATOM 1148 C C . SER A 1 161 ? 22.555 -34.839 -0.548 1.00 39.84 161 SER A C 1
ATOM 1150 O O . SER A 1 161 ? 21.654 -35.018 0.274 1.00 39.84 161 SER A O 1
ATOM 1152 N N . LYS A 1 162 ? 23.750 -34.341 -0.198 1.00 39.06 162 LYS A N 1
ATOM 1153 C CA . LYS A 1 162 ? 24.158 -34.106 1.200 1.00 39.06 162 LYS A CA 1
ATOM 1154 C C . LYS A 1 162 ? 23.605 -32.820 1.830 1.00 39.06 162 LYS A C 1
ATOM 1156 O O . LYS A 1 162 ? 23.656 -32.692 3.047 1.00 39.06 162 LYS A O 1
ATOM 1161 N N . PHE A 1 163 ? 23.012 -31.919 1.042 1.00 43.47 163 PHE A N 1
ATOM 1162 C CA . PHE A 1 163 ? 22.380 -30.675 1.516 1.00 43.47 163 PHE A CA 1
ATOM 1163 C C . PHE A 1 163 ? 20.883 -30.612 1.174 1.00 43.47 163 PHE A C 1
ATOM 1165 O O . PHE A 1 163 ? 20.340 -29.566 0.819 1.00 43.47 163 PHE A O 1
ATOM 1172 N N . LYS A 1 164 ? 20.172 -31.742 1.267 1.00 42.19 164 LYS A N 1
ATOM 1173 C CA . LYS A 1 164 ? 18.719 -31.752 1.065 1.00 42.19 164 LYS A CA 1
ATOM 1174 C C . LYS A 1 164 ? 18.005 -31.172 2.286 1.00 42.19 164 LYS A C 1
ATOM 1176 O O . LYS A 1 164 ? 17.724 -31.870 3.258 1.00 42.19 164 LYS A O 1
ATOM 1181 N N . SER A 1 165 ? 17.646 -29.891 2.199 1.00 45.38 165 SER A N 1
ATOM 1182 C CA . SER A 1 165 ? 16.440 -29.380 2.858 1.00 45.38 165 SER A CA 1
ATOM 1183 C C . SER A 1 165 ? 15.317 -30.411 2.670 1.00 45.38 165 SER A C 1
ATOM 1185 O O . SER A 1 165 ? 14.978 -30.745 1.537 1.00 45.38 165 SER A O 1
ATOM 1187 N N . LYS A 1 166 ? 14.722 -30.912 3.761 1.00 50.44 166 LYS A N 1
ATOM 1188 C CA . LYS A 1 166 ? 13.532 -31.791 3.706 1.00 50.44 166 LYS A CA 1
ATOM 1189 C C . LYS A 1 166 ? 12.296 -31.098 3.110 1.00 50.44 166 LYS A C 1
ATOM 1191 O O . LYS A 1 166 ? 11.249 -31.723 2.986 1.00 50.44 166 LYS A O 1
ATOM 1196 N N . ARG A 1 167 ? 12.384 -29.805 2.787 1.00 52.22 167 ARG A N 1
ATOM 1197 C CA . ARG A 1 167 ? 11.315 -29.037 2.152 1.00 52.22 167 ARG A CA 1
ATOM 1198 C C . ARG A 1 167 ? 11.517 -29.097 0.642 1.00 52.22 167 ARG A C 1
ATOM 1200 O O . ARG A 1 167 ? 12.490 -28.537 0.139 1.00 52.22 167 ARG A O 1
ATOM 1207 N N . GLU A 1 168 ? 10.612 -29.772 -0.061 1.00 65.94 168 GLU A N 1
ATOM 1208 C CA . GLU A 1 168 ? 10.504 -29.661 -1.516 1.00 65.94 168 GLU A CA 1
ATOM 1209 C C . GLU A 1 168 ? 10.139 -28.218 -1.874 1.00 65.94 168 GLU A C 1
ATOM 1211 O O . GLU A 1 168 ? 9.125 -27.681 -1.424 1.00 65.94 168 GLU A O 1
ATOM 1216 N N . PHE A 1 169 ? 10.983 -27.565 -2.668 1.00 71.69 169 PHE A N 1
ATOM 1217 C CA . PHE A 1 169 ? 10.672 -26.242 -3.189 1.00 71.69 169 PHE A CA 1
ATOM 1218 C C . PHE A 1 169 ? 9.717 -26.382 -4.374 1.00 71.69 169 PHE A C 1
ATOM 1220 O O . PHE A 1 169 ? 9.939 -27.192 -5.271 1.00 71.69 169 PHE A O 1
ATOM 1227 N N . SER A 1 170 ? 8.657 -25.572 -4.407 1.00 71.12 170 SER A N 1
ATOM 1228 C CA . SER A 1 170 ? 7.789 -25.528 -5.583 1.00 71.12 170 SER A CA 1
ATOM 1229 C C . SER A 1 170 ? 8.582 -25.015 -6.785 1.00 71.12 170 SER A C 1
ATOM 1231 O O . SER A 1 170 ? 9.105 -23.905 -6.763 1.00 71.12 170 SER A O 1
ATOM 1233 N N . HIS A 1 171 ? 8.615 -25.793 -7.864 1.00 85.25 171 HIS A N 1
ATOM 1234 C CA . HIS A 1 171 ? 9.180 -25.368 -9.151 1.00 85.25 171 HIS A CA 1
ATOM 1235 C C . HIS A 1 171 ? 8.210 -24.511 -9.977 1.00 85.25 171 HIS A C 1
ATOM 1237 O O . HIS A 1 171 ? 8.519 -24.125 -11.103 1.00 85.25 171 HIS A O 1
ATOM 1243 N N . ARG A 1 172 ? 7.009 -24.252 -9.450 1.00 86.00 172 ARG A N 1
ATOM 1244 C CA . ARG A 1 172 ? 5.947 -23.511 -10.130 1.00 86.00 172 ARG A CA 1
ATOM 1245 C C . ARG A 1 172 ? 5.424 -22.390 -9.248 1.00 86.00 172 ARG A C 1
ATOM 1247 O O . ARG A 1 172 ? 5.140 -22.606 -8.068 1.00 86.00 172 ARG A O 1
ATOM 1254 N N . VAL A 1 173 ? 5.229 -21.227 -9.859 1.00 88.56 173 VAL A N 1
ATOM 1255 C CA . VAL A 1 173 ? 4.366 -20.183 -9.305 1.00 88.56 173 VAL A CA 1
ATOM 1256 C C . VAL A 1 173 ? 2.931 -20.715 -9.321 1.00 88.56 173 VAL A C 1
ATOM 1258 O O . VAL A 1 173 ? 2.512 -21.345 -10.294 1.00 88.56 173 VAL A O 1
ATOM 1261 N N . ARG A 1 174 ? 2.192 -20.513 -8.230 1.00 91.25 174 ARG A N 1
ATOM 1262 C CA . ARG A 1 174 ? 0.777 -20.881 -8.118 1.00 91.25 174 ARG A CA 1
ATOM 1263 C C . ARG A 1 174 ? -0.033 -19.614 -7.899 1.00 91.25 174 ARG A C 1
ATOM 1265 O O . ARG A 1 174 ? 0.361 -18.769 -7.104 1.00 91.25 174 ARG A O 1
ATOM 1272 N N . THR A 1 175 ? -1.155 -19.506 -8.591 1.00 94.88 175 THR A N 1
ATOM 1273 C CA . THR A 1 175 ? -2.138 -18.443 -8.398 1.00 94.88 175 THR A CA 1
ATOM 1274 C C . THR A 1 175 ? -3.521 -18.996 -8.721 1.00 94.88 175 THR A C 1
ATOM 1276 O O . THR A 1 175 ? -3.657 -19.840 -9.608 1.00 94.88 175 THR A O 1
ATOM 1279 N N . SER A 1 176 ? -4.532 -18.552 -7.980 1.00 94.81 176 SER A N 1
ATOM 1280 C CA . SER A 1 176 ? -5.951 -18.779 -8.278 1.00 94.81 176 SER A CA 1
ATOM 1281 C C . SER A 1 176 ? -6.595 -17.586 -8.995 1.00 94.81 176 SER A C 1
ATOM 1283 O O . SER A 1 176 ? -7.760 -17.670 -9.372 1.00 94.81 176 SER A O 1
ATOM 1285 N N . ILE A 1 177 ? -5.848 -16.491 -9.181 1.00 96.56 177 ILE A N 1
ATOM 1286 C CA . ILE A 1 177 ? -6.373 -15.196 -9.632 1.00 96.56 177 ILE A CA 1
ATOM 1287 C C . ILE A 1 177 ? -6.410 -15.115 -11.156 1.00 96.56 177 ILE A C 1
ATOM 1289 O O . ILE A 1 177 ? -7.426 -14.740 -11.733 1.00 96.56 177 ILE A O 1
ATOM 1293 N N . TRP A 1 178 ? -5.309 -15.472 -11.819 1.00 96.88 178 TRP A N 1
ATOM 1294 C CA . TRP A 1 178 ? -5.142 -15.244 -13.253 1.00 96.88 178 TRP A CA 1
ATOM 1295 C C . TRP A 1 178 ? -4.629 -16.492 -13.959 1.00 96.88 178 TRP A C 1
ATOM 1297 O O . TRP A 1 178 ? -3.585 -17.040 -13.597 1.00 96.88 178 TRP A O 1
ATOM 1307 N N . LYS A 1 179 ? -5.358 -16.936 -14.984 1.00 96.06 179 LYS A N 1
ATOM 1308 C CA . LYS A 1 179 ? -4.961 -18.045 -15.854 1.00 96.06 179 LYS A CA 1
ATOM 1309 C C . LYS A 1 179 ? -4.913 -17.566 -17.294 1.00 96.06 179 LYS A C 1
ATOM 1311 O O . LYS A 1 179 ? -5.907 -17.086 -17.824 1.00 96.06 179 LYS A O 1
ATOM 1316 N N . GLU A 1 180 ? -3.787 -17.792 -17.952 1.00 96.06 180 GLU A N 1
ATOM 1317 C CA . GLU A 1 180 ? -3.638 -17.540 -19.383 1.00 96.06 180 GLU A CA 1
ATOM 1318 C C . GLU A 1 180 ? -3.654 -18.855 -20.152 1.00 96.06 180 GLU A C 1
ATOM 1320 O O . GLU A 1 180 ? -2.988 -19.827 -19.787 1.00 96.06 180 GLU A O 1
ATOM 1325 N N . GLU A 1 181 ? -4.446 -18.896 -21.216 1.00 95.81 181 GLU A N 1
ATOM 1326 C CA . GLU A 1 181 ? -4.486 -20.009 -22.151 1.00 95.81 181 GLU A CA 1
ATOM 1327 C C . GLU A 1 181 ? -3.667 -19.637 -23.387 1.00 95.81 181 GLU A C 1
ATOM 1329 O O . GLU A 1 181 ? -4.021 -18.678 -24.085 1.00 95.81 181 GLU A O 1
ATOM 1334 N N . PRO A 1 182 ? -2.584 -20.372 -23.684 1.00 96.19 182 PRO A N 1
ATOM 1335 C CA . PRO A 1 182 ? -1.721 -20.029 -24.798 1.00 96.19 182 PRO A CA 1
ATOM 1336 C C . PRO A 1 182 ? -2.407 -20.237 -26.152 1.00 96.19 182 PRO A C 1
ATOM 1338 O O . PRO A 1 182 ? -3.327 -21.052 -26.305 1.00 96.19 182 PRO A O 1
ATOM 1341 N N . ALA A 1 183 ? -1.924 -19.528 -27.171 1.00 95.31 183 ALA A N 1
ATOM 1342 C CA . ALA A 1 183 ? -2.251 -19.851 -28.555 1.00 95.31 183 ALA A CA 1
ATOM 1343 C C . ALA A 1 183 ? -1.581 -21.179 -28.973 1.00 95.31 183 ALA A C 1
ATOM 1345 O O . ALA A 1 183 ? -0.425 -21.406 -28.614 1.00 95.31 183 ALA A O 1
ATOM 1346 N N . PRO A 1 184 ? -2.231 -22.029 -29.798 1.00 94.81 184 PRO A N 1
ATOM 1347 C CA . PRO A 1 184 ? -1.653 -23.312 -30.225 1.00 94.81 184 PRO A CA 1
ATOM 1348 C C . PRO A 1 184 ? -0.275 -23.197 -30.893 1.00 94.81 184 PRO A C 1
ATOM 1350 O O . PRO A 1 184 ? 0.563 -24.078 -30.737 1.00 94.81 184 PRO A O 1
ATOM 1353 N N . ALA A 1 185 ? -0.036 -22.101 -31.618 1.00 95.19 185 ALA A N 1
ATOM 1354 C CA . ALA A 1 185 ? 1.215 -21.849 -32.331 1.00 95.19 185 ALA A CA 1
ATOM 1355 C C . ALA A 1 185 ? 2.270 -21.083 -31.505 1.00 95.19 185 ALA A C 1
ATOM 1357 O O . ALA A 1 185 ? 3.420 -21.002 -31.928 1.00 95.19 185 ALA A O 1
ATOM 1358 N N . ASN A 1 186 ? 1.905 -20.496 -30.357 1.00 94.44 186 ASN A N 1
ATOM 1359 C CA . ASN A 1 186 ? 2.820 -19.712 -29.524 1.00 94.44 186 ASN A CA 1
ATOM 1360 C C . ASN A 1 186 ? 2.453 -19.827 -28.036 1.00 94.44 186 ASN A C 1
ATOM 1362 O O . ASN A 1 186 ? 1.526 -19.171 -27.559 1.00 94.44 186 ASN A O 1
ATOM 1366 N N . ALA A 1 187 ? 3.245 -20.610 -27.299 1.00 91.69 187 ALA A N 1
ATOM 1367 C CA . ALA A 1 187 ? 3.049 -20.863 -25.872 1.00 91.69 187 ALA A CA 1
ATOM 1368 C C . ALA A 1 187 ? 3.216 -19.621 -24.972 1.00 91.69 187 ALA A C 1
ATOM 1370 O O . ALA A 1 187 ? 2.775 -19.649 -23.828 1.00 91.69 187 ALA A O 1
ATOM 1371 N N . PHE A 1 188 ? 3.833 -18.545 -25.471 1.00 92.88 188 PHE A N 1
ATOM 1372 C CA . PHE A 1 188 ? 4.010 -17.289 -24.734 1.00 92.88 188 PHE A CA 1
ATOM 1373 C C . PHE A 1 188 ? 2.888 -16.279 -24.986 1.00 92.88 188 PHE A C 1
ATOM 1375 O O . PHE A 1 188 ? 2.817 -15.267 -24.296 1.00 92.88 188 PHE A O 1
ATOM 1382 N N . PHE A 1 189 ? 2.042 -16.510 -25.994 1.00 94.62 189 PHE A N 1
ATOM 1383 C CA . PHE A 1 189 ? 0.973 -15.582 -26.339 1.00 94.62 189 PHE A CA 1
ATOM 1384 C C . PHE A 1 189 ? -0.330 -15.977 -25.632 1.00 94.62 189 PHE A C 1
ATOM 1386 O O . PHE A 1 189 ? -0.842 -17.068 -25.907 1.00 94.62 189 PHE A O 1
ATOM 1393 N N . PRO A 1 190 ? -0.909 -15.111 -24.783 1.00 94.25 190 PRO A N 1
ATOM 1394 C CA . PRO A 1 190 ? -2.158 -15.404 -24.095 1.00 94.25 190 PRO A CA 1
ATOM 1395 C C . PRO A 1 190 ? -3.338 -15.218 -25.054 1.00 94.25 190 PRO A C 1
ATOM 1397 O O . PRO A 1 190 ? -3.827 -14.113 -25.267 1.00 94.25 190 PRO A O 1
ATOM 1400 N N . ARG A 1 191 ? -3.819 -16.313 -25.653 1.00 95.88 191 ARG A N 1
ATOM 1401 C CA . ARG A 1 191 ? -5.013 -16.294 -26.516 1.00 95.88 191 ARG A CA 1
ATOM 1402 C C . ARG A 1 191 ? -6.268 -15.934 -25.720 1.00 95.88 191 ARG A C 1
ATOM 1404 O O . ARG A 1 191 ? -7.162 -15.293 -26.259 1.00 95.88 191 ARG A O 1
ATOM 1411 N N . ARG A 1 192 ? -6.353 -16.400 -24.472 1.00 96.25 192 ARG A N 1
ATOM 1412 C CA . ARG A 1 192 ? -7.455 -16.112 -23.548 1.00 96.25 192 ARG A CA 1
ATOM 1413 C C . ARG A 1 192 ? -6.890 -15.880 -22.154 1.00 96.25 192 ARG A C 1
ATOM 1415 O O . ARG A 1 192 ? -6.007 -16.625 -21.733 1.00 96.25 192 ARG A O 1
ATOM 1422 N N . SER A 1 193 ? -7.428 -14.899 -21.440 1.00 97.25 193 SER A N 1
ATOM 1423 C CA . SER A 1 193 ? -7.030 -14.588 -20.066 1.00 97.25 193 SER A CA 1
ATOM 1424 C C . SER A 1 193 ? -8.249 -14.672 -19.162 1.00 97.25 193 SER A C 1
ATOM 1426 O O . SER A 1 193 ? -9.241 -13.982 -19.385 1.00 97.25 193 SER A O 1
ATOM 1428 N N . LEU A 1 194 ? -8.179 -15.545 -18.164 1.00 97.56 194 LEU A N 1
ATOM 1429 C CA . LEU A 1 194 ? -9.251 -15.817 -17.222 1.00 97.56 194 LEU A CA 1
ATOM 1430 C C . LEU A 1 194 ? -8.908 -15.203 -15.864 1.00 97.56 194 LEU A C 1
ATOM 1432 O O . LEU A 1 194 ? -7.921 -15.602 -15.242 1.00 97.56 194 LEU A O 1
ATOM 1436 N N . CYS A 1 195 ? -9.740 -14.277 -15.397 1.00 97.50 195 CYS A N 1
ATOM 1437 C CA . CYS A 1 195 ? -9.672 -13.712 -14.052 1.00 97.50 195 CYS A CA 1
ATOM 1438 C C . CYS A 1 195 ? -10.669 -14.462 -13.169 1.00 97.50 195 CYS A C 1
ATOM 1440 O O . CYS A 1 195 ? -11.871 -14.363 -13.405 1.00 97.50 195 CYS A O 1
ATOM 1442 N N . HIS A 1 196 ? -10.194 -15.273 -12.221 1.00 97.00 196 HIS A N 1
ATOM 1443 C CA . HIS A 1 196 ? -11.042 -16.151 -11.399 1.00 97.00 196 HIS A CA 1
ATOM 1444 C C . HIS A 1 196 ? -12.061 -16.984 -12.210 1.00 97.00 196 HIS A C 1
ATOM 1446 O O . HIS A 1 196 ? -13.173 -17.254 -11.773 1.00 97.00 196 HIS A O 1
ATOM 1452 N N . GLY A 1 197 ? -11.671 -17.402 -13.419 1.00 95.94 197 GLY A N 1
ATOM 1453 C CA . GLY A 1 197 ? -12.507 -18.197 -14.325 1.00 95.94 197 GLY A CA 1
ATOM 1454 C C . GLY A 1 197 ? -13.351 -17.394 -15.322 1.00 95.94 197 GLY A C 1
ATOM 1455 O O . GLY A 1 197 ? -13.785 -17.978 -16.312 1.00 95.94 197 GLY A O 1
ATOM 1456 N N . TYR A 1 198 ? -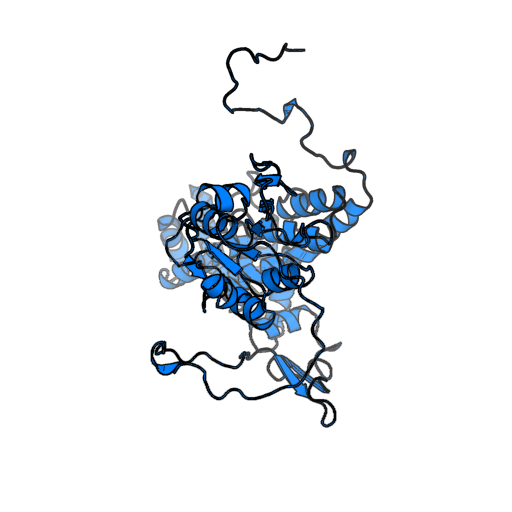13.515 -16.084 -15.130 1.00 96.12 198 TYR A N 1
ATOM 1457 C CA . TYR A 1 198 ? -14.221 -15.196 -16.060 1.00 96.12 198 TYR A CA 1
ATOM 1458 C C . TYR A 1 198 ? -13.312 -14.752 -17.204 1.00 96.12 198 TYR A C 1
ATOM 1460 O O . TYR A 1 198 ? -12.146 -14.424 -16.966 1.00 96.12 198 TYR A O 1
ATOM 1468 N N . ASP A 1 199 ? -13.827 -14.690 -18.434 1.00 96.31 199 ASP A N 1
ATOM 1469 C CA . ASP A 1 199 ? -13.037 -14.210 -19.572 1.00 96.31 199 ASP A CA 1
ATOM 1470 C C . ASP A 1 199 ? -12.805 -12.700 -19.479 1.00 96.31 199 ASP A C 1
ATOM 1472 O O . ASP A 1 199 ? -13.718 -11.894 -19.665 1.00 96.31 199 ASP A O 1
ATOM 1476 N N . PHE A 1 200 ? -11.571 -12.291 -19.191 1.00 96.81 200 PHE A N 1
ATOM 1477 C CA . PHE A 1 200 ? -11.286 -10.889 -18.923 1.00 96.81 200 PHE A CA 1
ATOM 1478 C C . PHE A 1 200 ? -11.500 -10.011 -20.157 1.00 96.81 200 PHE A C 1
ATOM 1480 O O . PHE A 1 200 ? -12.207 -9.008 -20.087 1.00 96.81 200 PHE A O 1
ATOM 1487 N N . PHE A 1 201 ? -10.905 -10.387 -21.289 1.00 95.19 201 PHE A N 1
ATOM 1488 C CA . PHE A 1 201 ? -10.982 -9.590 -22.515 1.00 95.19 201 PHE A CA 1
ATOM 1489 C C . PHE A 1 201 ? -12.263 -9.859 -23.310 1.00 95.19 201 PHE A C 1
ATOM 1491 O O . PHE A 1 201 ? -12.693 -8.980 -24.052 1.00 95.19 201 PHE A O 1
ATOM 1498 N N . GLY A 1 202 ? -12.864 -11.046 -23.166 1.00 93.62 202 GLY A N 1
ATOM 1499 C CA . GLY A 1 202 ? -14.091 -11.420 -23.872 1.00 93.62 202 GLY A CA 1
ATOM 1500 C C . GLY A 1 202 ? -15.392 -11.025 -23.164 1.00 93.62 202 GLY A C 1
ATOM 1501 O O . GLY A 1 202 ? -16.365 -10.707 -23.841 1.00 93.62 202 GLY A O 1
ATOM 1502 N N . GLU A 1 203 ? -15.430 -11.040 -21.827 1.00 93.69 203 GLU A N 1
ATOM 1503 C CA . GLU A 1 203 ? -16.668 -10.847 -21.050 1.00 93.69 203 GLU A CA 1
ATOM 1504 C C . GLU A 1 203 ? -16.607 -9.634 -20.114 1.00 93.69 203 GLU A C 1
ATOM 1506 O O . GLU A 1 203 ? -17.593 -8.902 -20.000 1.00 93.69 203 GLU A O 1
ATOM 1511 N N . LEU A 1 204 ? -15.480 -9.409 -19.425 1.00 94.94 204 LEU A N 1
ATOM 1512 C CA . LEU A 1 204 ? -15.387 -8.379 -18.380 1.00 94.94 204 LEU A CA 1
ATOM 1513 C C . LEU A 1 204 ? -15.071 -6.982 -18.929 1.00 94.94 204 LEU A C 1
ATOM 1515 O O . LEU A 1 204 ? -15.690 -6.003 -18.499 1.00 94.94 204 LEU A O 1
ATOM 1519 N N . LEU A 1 205 ? -14.114 -6.877 -19.854 1.00 94.69 205 LEU A N 1
ATOM 1520 C CA . LEU A 1 205 ? -13.658 -5.603 -20.405 1.00 94.69 205 LEU A CA 1
ATOM 1521 C C . LEU A 1 205 ? -14.805 -4.881 -21.130 1.00 94.69 205 LEU A C 1
ATOM 1523 O O . LEU A 1 205 ? -15.392 -5.405 -22.069 1.00 94.69 205 LEU A O 1
ATOM 1527 N N . GLY A 1 206 ? -15.122 -3.662 -20.687 1.00 92.56 206 GLY A N 1
ATOM 1528 C CA . GLY A 1 206 ? -16.216 -2.850 -21.237 1.00 92.56 206 GLY A CA 1
ATOM 1529 C C . GLY A 1 206 ? -17.605 -3.176 -20.673 1.00 92.56 206 GLY A C 1
ATOM 1530 O O . GLY A 1 206 ? -18.485 -2.322 -20.726 1.00 92.56 206 GLY A O 1
ATOM 1531 N N . SER A 1 207 ? -17.791 -4.353 -20.071 1.00 94.81 207 SER A N 1
ATOM 1532 C CA . SER A 1 207 ? -19.068 -4.774 -19.471 1.00 94.81 207 SER A CA 1
ATOM 1533 C C . SER A 1 207 ? -19.151 -4.500 -17.972 1.00 94.81 207 SER A C 1
ATOM 1535 O O . SER A 1 207 ? -20.243 -4.355 -17.420 1.00 94.81 207 SER A O 1
ATOM 1537 N N . ARG A 1 208 ? -18.007 -4.483 -17.279 1.00 94.94 208 ARG A N 1
ATOM 1538 C CA . ARG A 1 208 ? -17.926 -4.296 -15.826 1.00 94.94 208 ARG A CA 1
ATOM 1539 C C . ARG A 1 208 ? -17.106 -3.049 -15.493 1.00 94.94 208 ARG A C 1
ATOM 1541 O O . ARG A 1 208 ? -16.060 -2.836 -16.106 1.00 94.94 208 ARG A O 1
ATOM 1548 N N . PRO A 1 209 ? -17.545 -2.222 -14.527 1.00 95.56 209 PRO A N 1
ATOM 1549 C CA . PRO A 1 209 ? -16.771 -1.066 -14.105 1.00 95.56 209 PRO A CA 1
ATOM 1550 C C . PRO A 1 209 ? -15.541 -1.514 -13.309 1.00 95.56 209 PRO A C 1
ATOM 1552 O O . PRO A 1 209 ? -15.480 -2.631 -12.787 1.00 95.56 209 PRO A O 1
ATOM 1555 N N . PHE A 1 210 ? -14.575 -0.607 -13.172 1.00 95.25 210 PHE A N 1
ATOM 1556 C CA . PHE A 1 210 ? -13.316 -0.854 -12.467 1.00 95.25 210 PHE A CA 1
ATOM 1557 C C . PHE A 1 210 ? -13.522 -1.452 -11.065 1.00 95.25 210 PHE A C 1
ATOM 1559 O O . PHE A 1 210 ? -12.856 -2.418 -10.701 1.00 95.25 210 PHE A O 1
ATOM 1566 N N . THR A 1 211 ? -14.502 -0.945 -10.313 1.00 96.00 211 THR A N 1
ATOM 1567 C CA . THR A 1 211 ? -14.815 -1.405 -8.952 1.00 96.00 211 THR A CA 1
ATOM 1568 C C . THR A 1 211 ? -15.214 -2.876 -8.882 1.00 96.00 211 THR A C 1
ATOM 1570 O O . THR A 1 211 ? -14.806 -3.572 -7.957 1.00 96.00 211 THR A O 1
ATOM 1573 N N . HIS A 1 212 ? -15.933 -3.390 -9.885 1.00 97.00 212 HIS A N 1
ATOM 1574 C CA . HIS A 1 212 ? -16.300 -4.808 -9.930 1.00 97.00 212 HIS A CA 1
ATOM 1575 C C . HIS A 1 212 ? -15.088 -5.701 -10.183 1.00 97.00 212 HIS A C 1
ATOM 1577 O O . HIS A 1 212 ? -14.999 -6.785 -9.618 1.00 97.00 212 HIS A O 1
ATOM 1583 N N . VAL A 1 213 ? -14.152 -5.248 -11.021 1.00 96.75 213 VAL A N 1
ATOM 1584 C CA . VAL A 1 213 ? -12.917 -5.989 -11.303 1.00 96.75 213 VAL A CA 1
ATOM 1585 C C . VAL A 1 213 ? -12.000 -5.987 -10.079 1.00 96.75 213 VAL A C 1
ATOM 1587 O O . VAL A 1 213 ? -11.429 -7.023 -9.754 1.00 96.75 213 VAL A O 1
ATOM 1590 N N . VAL A 1 214 ? -11.897 -4.863 -9.361 1.00 96.50 214 VAL A N 1
ATOM 1591 C CA . VAL A 1 214 ? -11.163 -4.790 -8.086 1.00 96.50 214 VAL A CA 1
ATOM 1592 C C . VAL A 1 214 ? -11.763 -5.745 -7.055 1.00 96.50 214 VAL A C 1
ATOM 1594 O O . VAL A 1 214 ? -11.021 -6.509 -6.442 1.00 96.50 214 VAL A O 1
ATOM 1597 N N . TYR A 1 215 ? -13.090 -5.755 -6.903 1.00 97.56 215 TYR A N 1
ATOM 1598 C CA . TYR A 1 215 ? -13.770 -6.699 -6.016 1.00 97.56 215 TYR A CA 1
ATOM 1599 C C . TYR A 1 215 ? -13.466 -8.151 -6.425 1.00 97.56 215 TYR A C 1
ATOM 1601 O O . TYR A 1 215 ? -13.022 -8.936 -5.591 1.00 97.56 215 TYR A O 1
ATOM 1609 N N . LEU A 1 216 ? -13.591 -8.484 -7.718 1.00 97.25 216 LEU A N 1
ATOM 1610 C CA . LEU A 1 216 ? -13.297 -9.817 -8.257 1.00 97.25 216 LEU A CA 1
ATOM 1611 C C . LEU A 1 216 ? -11.867 -10.278 -7.958 1.00 97.25 216 LEU A C 1
ATOM 1613 O O . LEU A 1 216 ? -11.680 -11.414 -7.538 1.00 97.25 216 LEU A O 1
ATOM 1617 N N . LEU A 1 217 ? -10.867 -9.413 -8.142 1.00 96.69 217 LEU A N 1
ATOM 1618 C CA . LEU A 1 217 ? -9.457 -9.739 -7.881 1.00 96.69 217 LEU A CA 1
ATOM 1619 C C . LEU A 1 217 ? -9.180 -10.070 -6.409 1.00 96.69 217 LEU A C 1
ATOM 1621 O O . LEU A 1 217 ? -8.256 -10.821 -6.109 1.00 96.69 217 LEU A O 1
ATOM 1625 N N . MET A 1 218 ? -9.959 -9.489 -5.499 1.00 95.50 218 MET A N 1
ATOM 1626 C CA . MET A 1 218 ? -9.778 -9.655 -4.059 1.00 95.50 218 MET A CA 1
ATOM 1627 C C . MET A 1 218 ? -10.639 -10.791 -3.490 1.00 95.50 218 MET A C 1
ATOM 1629 O O . MET A 1 218 ? -10.220 -11.476 -2.559 1.00 95.50 218 MET A O 1
ATOM 1633 N N . ARG A 1 219 ? -11.844 -10.993 -4.030 1.00 94.88 219 ARG A N 1
ATOM 1634 C CA . ARG A 1 219 ? -12.856 -11.914 -3.486 1.00 94.88 219 ARG A CA 1
ATOM 1635 C C . ARG A 1 219 ? -13.008 -13.202 -4.283 1.00 94.88 219 ARG A C 1
ATOM 1637 O O . ARG A 1 219 ? -13.504 -14.189 -3.756 1.00 94.88 219 ARG A O 1
ATOM 1644 N N . GLY A 1 220 ? -12.564 -13.212 -5.535 1.00 95.62 220 GLY A N 1
ATOM 1645 C CA . GLY A 1 220 ? -12.713 -14.346 -6.442 1.00 95.62 220 GLY A CA 1
ATOM 1646 C C . GLY A 1 220 ? -14.090 -14.476 -7.091 1.00 95.62 220 GLY A C 1
ATOM 1647 O O . GLY A 1 220 ? -14.280 -15.339 -7.945 1.00 95.62 220 GLY A O 1
ATOM 1648 N N . GLU A 1 221 ? -15.028 -13.597 -6.748 1.00 95.62 221 GLU A N 1
ATOM 1649 C CA . GLU A 1 221 ? -16.373 -13.534 -7.316 1.00 95.62 221 GLU A CA 1
ATOM 1650 C C . GLU A 1 221 ? -16.762 -12.093 -7.658 1.00 95.62 221 GLU A C 1
ATOM 1652 O O . GLU A 1 221 ? -16.180 -11.139 -7.144 1.00 95.62 221 GLU A O 1
ATOM 1657 N N . LEU A 1 222 ? -17.711 -11.920 -8.579 1.00 96.25 222 LEU A N 1
ATOM 1658 C CA . LEU A 1 222 ? -18.223 -10.593 -8.920 1.00 96.25 222 LEU A CA 1
ATOM 1659 C C . LEU A 1 222 ? -19.151 -10.089 -7.807 1.00 96.25 222 LEU A C 1
ATOM 1661 O O . LEU A 1 222 ? -19.950 -10.879 -7.306 1.00 96.25 222 LEU A O 1
ATOM 1665 N N . PRO A 1 223 ? -19.116 -8.787 -7.477 1.00 96.62 223 PRO A N 1
ATOM 1666 C CA . PRO A 1 223 ? -19.974 -8.248 -6.434 1.00 96.62 223 PRO A CA 1
ATOM 1667 C C . PRO A 1 223 ? -21.442 -8.256 -6.861 1.00 96.62 223 PRO A C 1
ATOM 1669 O O . PRO A 1 223 ? -21.786 -7.990 -8.020 1.00 96.62 223 PRO A O 1
ATOM 1672 N N . GLY A 1 224 ? -22.320 -8.471 -5.889 1.00 95.19 224 GLY A N 1
ATOM 1673 C CA . GLY A 1 224 ? -23.733 -8.151 -5.981 1.00 95.19 224 GLY A CA 1
ATOM 1674 C C . GLY A 1 224 ? -23.981 -6.640 -6.072 1.00 95.19 224 GLY A C 1
ATOM 1675 O O . GLY A 1 224 ? -23.100 -5.805 -5.859 1.00 95.19 224 GLY A O 1
ATOM 1676 N N . GLY A 1 225 ? -25.226 -6.261 -6.374 1.00 93.19 225 GLY A N 1
ATOM 1677 C CA . GLY A 1 225 ? -25.582 -4.856 -6.601 1.00 93.19 225 GLY A CA 1
ATOM 1678 C C . GLY A 1 225 ? -25.376 -3.943 -5.385 1.00 93.19 225 GLY A C 1
ATOM 1679 O O . GLY A 1 225 ? -25.032 -2.778 -5.563 1.00 93.19 225 GLY A O 1
ATOM 1680 N N . LEU A 1 226 ? -25.580 -4.454 -4.166 1.00 92.06 226 LEU A N 1
ATOM 1681 C CA . LEU A 1 226 ? -25.314 -3.713 -2.927 1.00 92.06 226 LEU A CA 1
ATOM 1682 C C . LEU A 1 226 ? -23.808 -3.585 -2.679 1.00 92.06 226 LEU A C 1
ATOM 1684 O O . LEU A 1 226 ? -23.320 -2.473 -2.525 1.00 92.06 226 LEU A O 1
ATOM 1688 N N . GLU A 1 227 ? -23.070 -4.695 -2.748 1.00 95.19 227 GLU A N 1
ATOM 1689 C CA . GLU A 1 227 ? -21.617 -4.733 -2.529 1.00 95.19 227 GLU A CA 1
ATOM 1690 C C . GLU A 1 227 ? -20.864 -3.802 -3.479 1.00 95.19 227 GLU A C 1
ATOM 1692 O O . GLU A 1 227 ? -19.970 -3.067 -3.062 1.00 95.19 227 GLU A O 1
ATOM 1697 N N . ALA A 1 228 ? -21.272 -3.779 -4.750 1.00 95.38 228 ALA A N 1
ATOM 1698 C CA . ALA A 1 228 ? -20.706 -2.886 -5.746 1.00 95.38 228 ALA A CA 1
ATOM 1699 C C . ALA A 1 228 ? -20.923 -1.408 -5.393 1.00 95.38 228 ALA A C 1
ATOM 1701 O O . ALA A 1 228 ? -19.996 -0.611 -5.533 1.00 95.38 228 ALA A O 1
ATOM 1702 N N . ARG A 1 229 ? -22.126 -1.039 -4.928 1.00 95.06 229 ARG A N 1
ATOM 1703 C CA . ARG A 1 229 ? -22.434 0.340 -4.513 1.00 95.06 229 ARG A CA 1
ATOM 1704 C C . ARG A 1 229 ? -21.666 0.735 -3.258 1.00 95.06 229 ARG A C 1
ATOM 1706 O O . ARG A 1 229 ? -21.133 1.839 -3.213 1.00 95.06 229 ARG A O 1
ATOM 1713 N N . THR A 1 230 ? -21.585 -0.157 -2.272 1.00 95.94 230 THR A N 1
ATOM 1714 C CA . THR A 1 230 ? -20.818 0.084 -1.047 1.00 95.94 230 THR A CA 1
ATOM 1715 C C . THR A 1 230 ? -19.344 0.284 -1.369 1.00 95.94 230 THR A C 1
ATOM 1717 O O . THR A 1 230 ? -18.768 1.290 -0.963 1.00 95.94 230 THR A O 1
ATOM 1720 N N . LEU A 1 231 ? -18.733 -0.620 -2.144 1.00 97.31 231 LEU A N 1
ATOM 1721 C CA . LEU A 1 231 ? -17.319 -0.505 -2.491 1.00 97.31 231 LEU A CA 1
ATOM 1722 C C . LEU A 1 231 ? -17.037 0.775 -3.290 1.00 97.31 231 LEU A C 1
ATOM 1724 O O . LEU A 1 231 ? -16.072 1.469 -2.991 1.00 97.31 231 LEU A O 1
ATOM 1728 N N . ASP A 1 232 ? -17.873 1.117 -4.271 1.00 97.31 232 ASP A N 1
ATOM 1729 C CA . ASP A 1 232 ? -17.711 2.341 -5.066 1.00 97.31 232 ASP A CA 1
ATOM 1730 C C . ASP A 1 232 ? -17.773 3.614 -4.206 1.00 97.31 232 ASP A C 1
ATOM 1732 O O . ASP A 1 232 ? -16.896 4.480 -4.310 1.00 97.31 232 ASP A O 1
ATOM 1736 N N . LEU A 1 233 ? -18.740 3.685 -3.282 1.00 97.31 233 LEU A N 1
ATOM 1737 C CA . LEU A 1 233 ? -18.854 4.779 -2.317 1.00 97.31 233 LEU A CA 1
ATOM 1738 C C . LEU A 1 233 ? -17.605 4.876 -1.430 1.00 97.31 233 LEU A C 1
ATOM 1740 O O . LEU A 1 233 ? -17.063 5.969 -1.247 1.00 97.31 233 LEU A O 1
ATOM 1744 N N . LEU A 1 234 ? -17.123 3.745 -0.906 1.00 97.69 234 LEU A N 1
ATOM 1745 C CA . LEU A 1 234 ? -15.945 3.699 -0.041 1.00 97.69 234 LEU A CA 1
ATOM 1746 C C . LEU A 1 234 ? -14.687 4.157 -0.778 1.00 97.69 234 LEU A C 1
ATOM 1748 O O . LEU A 1 234 ? -14.011 5.072 -0.305 1.00 97.69 234 LEU A O 1
ATOM 1752 N N . LEU A 1 235 ? -14.395 3.579 -1.948 1.00 98.06 235 LEU A N 1
ATOM 1753 C CA . LEU A 1 235 ? -13.224 3.946 -2.752 1.00 98.06 235 LEU A CA 1
ATOM 1754 C C . LEU A 1 235 ? -13.255 5.437 -3.121 1.00 98.06 235 LEU A C 1
ATOM 1756 O O . LEU A 1 235 ? -12.237 6.122 -3.036 1.00 98.06 235 LEU A O 1
ATOM 1760 N N . THR A 1 236 ? -14.435 5.962 -3.456 1.00 97.75 236 THR A N 1
ATOM 1761 C CA . THR A 1 236 ? -14.612 7.385 -3.771 1.00 97.75 236 THR A CA 1
ATOM 1762 C C . THR A 1 236 ? -14.434 8.275 -2.540 1.00 97.75 236 THR A C 1
ATOM 1764 O O . THR A 1 236 ? -13.876 9.365 -2.648 1.00 97.75 236 THR A O 1
ATOM 1767 N N . SER A 1 237 ? -14.850 7.826 -1.354 1.00 97.50 237 SER A N 1
ATOM 1768 C CA . SER A 1 237 ? -14.794 8.641 -0.133 1.00 97.50 237 SER A CA 1
ATOM 1769 C C . SER A 1 237 ? -13.375 9.025 0.304 1.00 97.50 237 SER A C 1
ATOM 1771 O O . SER A 1 237 ? -13.186 10.063 0.938 1.00 97.50 237 SER A O 1
ATOM 1773 N N . VAL A 1 238 ? -12.377 8.218 -0.070 1.00 97.50 238 VAL A N 1
ATOM 1774 C CA . VAL A 1 238 ? -10.959 8.419 0.274 1.00 97.50 238 VAL A CA 1
ATOM 1775 C C . VAL A 1 238 ? -10.100 8.760 -0.949 1.00 97.50 238 VAL A C 1
ATOM 1777 O O . VAL A 1 238 ? -8.880 8.854 -0.839 1.00 97.50 238 VAL A O 1
ATOM 1780 N N . ILE A 1 239 ? -10.727 8.991 -2.113 1.00 97.94 239 ILE A N 1
ATOM 1781 C CA . ILE A 1 239 ? -10.037 9.130 -3.406 1.00 97.94 239 ILE A CA 1
ATOM 1782 C C . ILE A 1 239 ? -8.989 10.245 -3.438 1.00 97.94 239 ILE A C 1
ATOM 1784 O O . ILE A 1 239 ? -8.013 10.193 -4.191 1.00 97.94 239 ILE A O 1
ATOM 1788 N N . ASN A 1 240 ? -9.196 11.269 -2.607 1.00 96.81 240 ASN A N 1
ATOM 1789 C CA . ASN A 1 240 ? -8.253 12.347 -2.399 1.00 96.81 240 ASN A CA 1
ATOM 1790 C C . ASN A 1 240 ? -8.073 12.640 -0.898 1.00 96.81 240 ASN A C 1
ATOM 1792 O O . ASN A 1 240 ? -8.958 13.241 -0.283 1.00 96.81 240 ASN A O 1
ATOM 1796 N N . PRO A 1 241 ? -6.905 12.313 -0.317 1.00 94.94 241 PRO A N 1
ATOM 1797 C CA . PRO A 1 241 ? -6.577 12.655 1.070 1.00 94.94 241 PRO A CA 1
ATOM 1798 C C . PRO A 1 241 ? -6.488 14.169 1.324 1.00 94.94 241 PRO A C 1
ATOM 1800 O O . PRO A 1 241 ? -6.672 14.630 2.453 1.00 94.94 241 PRO A O 1
ATOM 1803 N N . GLY A 1 242 ? -6.206 14.946 0.274 1.00 94.12 242 GLY A N 1
ATOM 1804 C CA . GLY A 1 242 ? -6.049 16.396 0.307 1.00 94.12 242 GLY A CA 1
ATOM 1805 C C . GLY A 1 242 ? -4.595 16.866 0.473 1.00 94.12 242 GLY A C 1
ATOM 1806 O O . GLY A 1 242 ? -3.742 16.141 0.987 1.00 94.12 242 GLY A O 1
ATOM 1807 N N . PRO A 1 243 ? -4.290 18.121 0.092 1.00 93.50 243 PRO A N 1
ATOM 1808 C CA . PRO A 1 243 ? -2.917 18.637 -0.017 1.00 93.50 243 PRO A CA 1
ATOM 1809 C C . PRO A 1 243 ? -2.186 18.795 1.322 1.00 93.50 243 PRO A C 1
ATOM 1811 O O . PRO A 1 243 ? -0.967 18.936 1.352 1.00 93.50 243 PRO A O 1
ATOM 1814 N N . ARG A 1 244 ? -2.915 18.780 2.445 1.00 92.00 244 ARG A N 1
ATOM 1815 C CA . ARG A 1 244 ? -2.327 18.813 3.794 1.00 92.00 244 ARG A CA 1
ATOM 1816 C C . ARG A 1 244 ? -1.815 17.444 4.245 1.00 92.00 244 ARG A C 1
ATOM 1818 O O . ARG A 1 244 ? -0.988 17.379 5.150 1.00 92.00 244 ARG A O 1
ATOM 1825 N N . HIS A 1 245 ? -2.288 16.368 3.621 1.00 94.69 245 HIS A N 1
ATOM 1826 C CA . HIS A 1 245 ? -1.903 15.009 3.967 1.00 94.69 245 HIS A CA 1
ATOM 1827 C C . HIS A 1 245 ? -0.446 14.742 3.568 1.00 94.69 245 HIS A C 1
ATOM 1829 O O . HIS A 1 245 ? -0.045 15.060 2.446 1.00 94.69 245 HIS A O 1
ATOM 1835 N N . TRP A 1 246 ? 0.354 14.126 4.445 1.00 93.00 246 TRP A N 1
ATOM 1836 C CA . TRP A 1 246 ? 1.778 13.845 4.175 1.00 93.00 246 TRP A CA 1
ATOM 1837 C C . TRP A 1 246 ? 1.982 13.026 2.900 1.00 93.00 246 TRP A C 1
ATOM 1839 O O . TRP A 1 246 ? 2.897 13.330 2.147 1.00 93.00 246 TRP A O 1
ATOM 1849 N N . ALA A 1 247 ? 1.097 12.065 2.615 1.00 96.75 247 ALA A N 1
ATOM 1850 C CA . ALA A 1 247 ? 1.128 11.287 1.373 1.00 96.75 247 ALA A CA 1
ATOM 1851 C C . ALA A 1 247 ? 1.106 12.160 0.112 1.00 96.75 247 ALA A C 1
ATOM 1853 O O . ALA A 1 247 ? 1.939 12.026 -0.785 1.00 96.75 247 ALA A O 1
ATOM 1854 N N . VAL A 1 248 ? 0.174 13.111 0.073 1.00 96.94 248 VAL A N 1
ATOM 1855 C CA . VAL A 1 248 ? 0.049 14.046 -1.044 1.00 96.94 248 VAL A CA 1
ATOM 1856 C C . VAL A 1 248 ? 1.253 14.987 -1.069 1.00 96.94 248 VAL A C 1
ATOM 1858 O O . VAL A 1 248 ? 1.855 15.180 -2.122 1.00 96.94 248 VAL A O 1
ATOM 1861 N N . ARG A 1 249 ? 1.683 15.495 0.093 1.00 94.44 249 ARG A N 1
ATOM 1862 C CA . ARG A 1 249 ? 2.855 16.378 0.196 1.00 94.44 249 ARG A CA 1
ATOM 1863 C C . ARG A 1 249 ? 4.150 15.713 -0.264 1.00 94.44 249 ARG A C 1
ATOM 1865 O O . ARG A 1 249 ? 4.966 16.384 -0.890 1.00 94.44 249 ARG A O 1
ATOM 1872 N N . ALA A 1 250 ? 4.341 14.429 0.031 1.00 95.06 250 ALA A N 1
ATOM 1873 C CA . ALA A 1 250 ? 5.500 13.654 -0.398 1.00 95.06 250 ALA A CA 1
ATOM 1874 C C . ALA A 1 250 ? 5.536 13.523 -1.926 1.00 95.06 250 ALA A C 1
ATOM 1876 O O . ALA A 1 250 ? 6.564 13.797 -2.548 1.00 95.06 250 ALA A O 1
ATOM 1877 N N . ALA A 1 251 ? 4.397 13.188 -2.536 1.00 96.75 251 ALA A N 1
ATOM 1878 C CA . ALA A 1 251 ? 4.282 13.067 -3.985 1.00 96.75 251 ALA A CA 1
ATOM 1879 C C . ALA A 1 251 ? 4.463 14.418 -4.701 1.00 96.75 251 ALA A C 1
ATOM 1881 O O . ALA A 1 251 ? 5.194 14.504 -5.690 1.00 96.75 251 ALA A O 1
ATOM 1882 N N . MET A 1 252 ? 3.856 15.484 -4.169 1.00 95.38 252 MET A N 1
ATOM 1883 C CA . MET A 1 252 ? 4.035 16.855 -4.656 1.00 95.38 252 MET A CA 1
ATOM 1884 C C . MET A 1 252 ? 5.502 17.292 -4.569 1.00 95.38 252 MET A C 1
ATOM 1886 O O . MET A 1 252 ? 6.057 17.736 -5.568 1.00 95.38 252 MET A O 1
ATOM 1890 N N . ASN A 1 253 ? 6.157 17.095 -3.420 1.00 93.06 253 ASN A N 1
ATOM 1891 C CA . ASN A 1 253 ? 7.564 17.458 -3.229 1.00 93.06 253 ASN A CA 1
ATOM 1892 C C . ASN A 1 253 ? 8.482 16.733 -4.231 1.00 93.06 253 ASN A C 1
ATOM 1894 O O . ASN A 1 253 ? 9.312 17.356 -4.892 1.00 93.06 253 ASN A O 1
ATOM 1898 N N . GLY A 1 254 ? 8.281 15.423 -4.417 1.00 93.56 254 GLY A N 1
ATOM 1899 C CA . GLY A 1 254 ? 9.021 14.657 -5.421 1.00 93.56 254 GLY A CA 1
ATOM 1900 C C . GLY A 1 254 ? 8.836 15.214 -6.836 1.00 93.56 254 GLY A C 1
ATOM 1901 O O . GLY A 1 254 ? 9.811 15.354 -7.579 1.00 93.56 254 GLY A O 1
ATOM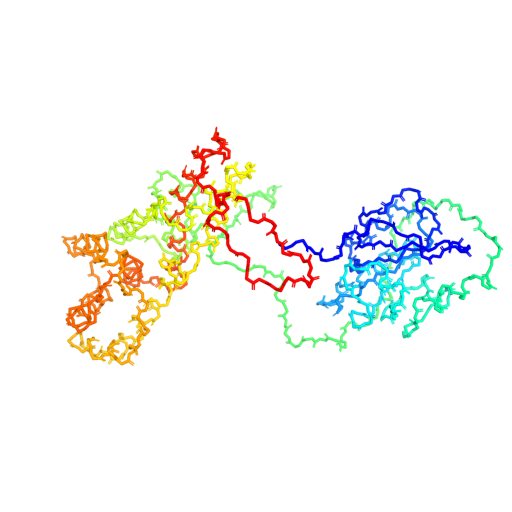 1902 N N . ALA A 1 255 ? 7.601 15.572 -7.201 1.00 94.75 255 ALA A N 1
ATOM 1903 C CA . ALA A 1 255 ? 7.280 16.084 -8.532 1.00 94.75 255 ALA A CA 1
ATOM 1904 C C . ALA A 1 255 ? 7.944 17.434 -8.816 1.00 94.75 255 ALA A C 1
ATOM 1906 O O . ALA A 1 255 ? 8.502 17.625 -9.896 1.00 94.75 255 ALA A O 1
ATOM 1907 N N . VAL A 1 256 ? 7.941 18.325 -7.827 1.00 92.94 256 VAL A N 1
ATOM 1908 C CA . VAL A 1 256 ? 8.606 19.629 -7.879 1.00 92.94 256 VAL A CA 1
ATOM 1909 C C . VAL A 1 256 ? 10.125 19.490 -8.035 1.00 92.94 256 VAL A C 1
ATOM 1911 O O . VAL A 1 256 ? 10.752 20.251 -8.769 1.00 92.94 256 VAL A O 1
ATOM 1914 N N . GLY A 1 257 ? 10.721 18.478 -7.400 1.00 89.31 257 GLY A N 1
ATOM 1915 C CA . GLY A 1 257 ? 12.134 18.126 -7.569 1.00 89.31 257 GLY A CA 1
ATOM 1916 C C . GLY A 1 257 ? 12.484 17.500 -8.928 1.00 89.31 257 GLY A C 1
ATOM 1917 O O . GLY A 1 257 ? 13.614 17.058 -9.116 1.00 89.31 257 GLY A O 1
ATOM 1918 N N . GLY A 1 258 ? 11.536 17.412 -9.869 1.00 90.56 258 GLY A N 1
ATOM 1919 C CA . GLY A 1 258 ? 11.747 16.833 -11.200 1.00 90.56 258 GLY A CA 1
ATOM 1920 C C . GLY A 1 258 ? 11.712 15.301 -11.242 1.00 90.56 258 GLY A C 1
ATOM 1921 O O . GLY A 1 258 ? 12.046 14.703 -12.268 1.00 90.56 258 GLY A O 1
ATOM 1922 N N . THR A 1 259 ? 11.289 14.643 -10.159 1.00 93.75 259 THR A N 1
ATOM 1923 C CA . THR A 1 259 ? 11.210 13.176 -10.083 1.00 93.75 259 THR A CA 1
ATOM 1924 C C . THR A 1 259 ? 10.192 12.624 -11.093 1.00 93.75 259 THR A C 1
ATOM 1926 O O . THR A 1 259 ? 9.224 13.288 -11.477 1.00 93.75 259 THR A O 1
ATOM 1929 N N . SER A 1 260 ? 10.397 11.396 -11.582 1.00 95.25 260 SER A N 1
ATOM 1930 C CA . SER A 1 260 ? 9.428 10.732 -12.464 1.00 95.25 260 SER A CA 1
ATOM 1931 C C . SER A 1 260 ? 8.087 10.525 -11.748 1.00 95.25 260 SER A C 1
ATOM 1933 O O . SER A 1 260 ? 8.041 10.226 -10.557 1.00 95.25 260 SER A O 1
ATOM 1935 N N . ILE A 1 261 ? 6.977 10.666 -12.478 1.00 95.75 261 ILE A N 1
ATOM 1936 C CA . ILE A 1 261 ? 5.643 10.685 -11.863 1.00 95.75 261 ILE A CA 1
ATOM 1937 C C . ILE A 1 261 ? 5.301 9.382 -11.118 1.00 95.75 261 ILE A C 1
ATOM 1939 O O . ILE A 1 261 ? 4.684 9.423 -10.057 1.00 95.75 261 ILE A O 1
ATOM 1943 N N . GLY A 1 262 ? 5.766 8.234 -11.625 1.00 96.31 262 GLY A N 1
ATOM 1944 C CA . GLY A 1 262 ? 5.597 6.941 -10.959 1.00 96.31 262 GLY A CA 1
ATOM 1945 C C . GLY A 1 262 ? 6.325 6.875 -9.616 1.00 96.31 262 GLY A C 1
ATOM 1946 O O . GLY A 1 262 ? 5.753 6.412 -8.635 1.00 96.31 262 GLY A O 1
ATOM 1947 N N . ASN A 1 263 ? 7.543 7.418 -9.534 1.00 97.88 263 ASN A N 1
ATOM 1948 C CA . ASN A 1 263 ? 8.287 7.484 -8.276 1.00 97.88 263 ASN A CA 1
ATOM 1949 C C . ASN A 1 263 ? 7.631 8.454 -7.283 1.00 97.88 263 ASN A C 1
ATOM 1951 O O . ASN A 1 263 ? 7.612 8.167 -6.089 1.00 97.88 263 ASN A O 1
ATOM 1955 N N . CYS A 1 264 ? 7.043 9.559 -7.756 1.00 97.56 264 CYS A N 1
ATOM 1956 C CA . CYS A 1 264 ? 6.258 10.454 -6.901 1.00 97.56 264 CYS A CA 1
ATOM 1957 C C . CYS A 1 264 ? 5.043 9.739 -6.300 1.00 97.56 264 CYS A C 1
ATOM 1959 O O . CYS A 1 264 ? 4.788 9.868 -5.104 1.00 97.56 264 CYS A O 1
ATOM 1961 N N . LEU A 1 265 ? 4.319 8.958 -7.110 1.00 98.31 265 LEU A N 1
ATOM 1962 C CA . LEU A 1 265 ? 3.195 8.159 -6.626 1.00 98.31 265 LEU A CA 1
ATOM 1963 C C . LEU A 1 265 ? 3.655 7.114 -5.604 1.00 98.31 265 LEU A C 1
ATOM 1965 O O . LEU A 1 265 ? 3.044 7.008 -4.548 1.00 98.31 265 LEU A O 1
ATOM 1969 N N . ILE A 1 266 ? 4.750 6.393 -5.866 1.00 98.31 266 ILE A N 1
ATOM 1970 C CA . ILE A 1 266 ? 5.311 5.416 -4.918 1.00 98.31 266 ILE A CA 1
ATOM 1971 C C . ILE A 1 266 ? 5.714 6.094 -3.604 1.00 98.31 266 ILE A C 1
ATOM 1973 O O . ILE A 1 266 ? 5.412 5.563 -2.541 1.00 98.31 266 ILE A O 1
ATOM 1977 N N . ALA A 1 267 ? 6.336 7.275 -3.647 1.00 97.56 267 ALA A N 1
ATOM 1978 C CA . ALA A 1 267 ? 6.671 8.034 -2.441 1.00 97.56 267 ALA A CA 1
ATOM 1979 C C . ALA A 1 267 ? 5.413 8.436 -1.649 1.00 97.56 267 ALA A C 1
ATOM 1981 O O . ALA A 1 267 ? 5.377 8.312 -0.422 1.00 97.56 267 ALA A O 1
ATOM 1982 N N . GLY A 1 268 ? 4.358 8.870 -2.346 1.00 97.94 268 GLY A N 1
ATOM 1983 C CA . GLY A 1 268 ? 3.067 9.169 -1.732 1.00 97.94 268 GLY A CA 1
ATOM 1984 C C . GLY A 1 268 ? 2.379 7.936 -1.142 1.00 97.94 268 GLY A C 1
ATOM 1985 O O . GLY A 1 268 ? 1.873 7.995 -0.029 1.00 97.94 268 GLY A O 1
ATOM 1986 N N . LEU A 1 269 ? 2.404 6.794 -1.830 1.00 98.19 269 LEU A N 1
ATOM 1987 C CA . LEU A 1 269 ? 1.828 5.544 -1.323 1.00 98.19 269 LEU A CA 1
ATOM 1988 C C . LEU A 1 269 ? 2.638 4.963 -0.159 1.00 98.19 269 LEU A C 1
ATOM 1990 O O . LEU A 1 269 ? 2.055 4.516 0.822 1.00 98.19 269 LEU A O 1
ATOM 1994 N N . GLY A 1 270 ? 3.968 5.036 -0.217 1.00 97.69 270 GLY A N 1
ATOM 1995 C CA . GLY A 1 270 ? 4.841 4.607 0.877 1.00 97.69 270 GLY A CA 1
ATOM 1996 C C . GLY A 1 270 ? 4.606 5.409 2.157 1.00 97.69 270 GLY A C 1
ATOM 1997 O O . GLY A 1 270 ? 4.660 4.861 3.249 1.00 97.69 270 GLY A O 1
ATOM 1998 N N . THR A 1 271 ? 4.269 6.692 2.029 1.00 96.69 271 THR A N 1
ATOM 1999 C CA . THR A 1 271 ? 3.873 7.532 3.169 1.00 96.69 271 THR A CA 1
ATOM 2000 C C . THR A 1 271 ? 2.396 7.359 3.550 1.00 96.69 271 THR A C 1
ATOM 2002 O O . THR A 1 271 ? 2.053 7.501 4.721 1.00 96.69 271 THR A O 1
ATOM 2005 N N . MET A 1 272 ? 1.519 6.993 2.607 1.00 97.69 272 MET A N 1
ATOM 2006 C CA . MET A 1 272 ? 0.133 6.591 2.891 1.00 97.69 272 MET A CA 1
ATOM 2007 C C . MET A 1 272 ? 0.047 5.271 3.669 1.00 97.69 272 MET A C 1
ATOM 2009 O O . MET A 1 272 ? -0.953 5.021 4.329 1.00 97.69 272 MET A O 1
ATOM 2013 N N . GLN A 1 273 ? 1.089 4.440 3.644 1.00 96.75 273 GLN A N 1
ATOM 2014 C CA . GLN A 1 273 ? 1.122 3.188 4.399 1.00 96.75 273 GLN A CA 1
ATOM 2015 C C . GLN A 1 273 ? 1.129 3.381 5.927 1.00 96.75 273 GLN A C 1
ATOM 2017 O O . GLN A 1 273 ? 0.831 2.432 6.635 1.00 96.75 273 GLN A O 1
ATOM 2022 N N . GLY A 1 274 ? 1.457 4.570 6.446 1.00 93.50 274 GLY A N 1
ATOM 2023 C CA . GLY A 1 274 ? 1.679 4.803 7.881 1.00 93.50 274 GLY A CA 1
ATOM 2024 C C . GLY A 1 274 ? 0.465 4.615 8.812 1.00 93.50 274 GLY A C 1
ATOM 2025 O O . GLY A 1 274 ? -0.674 4.447 8.380 1.00 93.50 274 GLY A O 1
ATOM 2026 N N . GLU A 1 275 ? 0.735 4.668 10.119 1.00 92.06 275 GLU A N 1
ATOM 2027 C CA . GLU A 1 275 ? -0.230 4.447 11.216 1.00 92.06 275 GLU A CA 1
ATOM 2028 C C . GLU A 1 275 ? -1.174 5.631 11.459 1.00 92.06 275 GLU A C 1
ATOM 2030 O O . GLU A 1 275 ? -2.315 5.461 11.879 1.00 92.06 275 GLU A O 1
ATOM 2035 N N . TYR A 1 276 ? -0.731 6.856 11.180 1.00 89.25 276 TYR A N 1
ATOM 2036 C CA . TYR A 1 276 ? -1.589 8.033 11.282 1.00 89.25 276 TYR A CA 1
ATOM 2037 C C . TYR A 1 276 ? -2.320 8.220 9.955 1.00 89.25 276 TYR A C 1
ATOM 2039 O O . TYR A 1 276 ? -1.649 8.254 8.934 1.00 89.25 276 TYR A O 1
ATOM 2047 N N . LEU A 1 277 ? -3.662 8.273 9.962 1.00 91.25 277 LEU A N 1
ATOM 2048 C CA . LEU A 1 277 ? -4.588 8.384 8.807 1.00 91.25 277 LEU A CA 1
ATOM 2049 C C . LEU A 1 277 ? -4.243 7.562 7.541 1.00 91.25 277 LEU A C 1
ATOM 2051 O O . LEU A 1 277 ? -4.713 7.885 6.450 1.00 91.25 277 LEU A O 1
ATOM 2055 N N . GLY A 1 278 ? -3.424 6.522 7.674 1.00 96.31 278 GLY A N 1
ATOM 2056 C CA . GLY A 1 278 ? -2.908 5.726 6.570 1.00 96.31 278 GLY A CA 1
ATOM 2057 C C . GLY A 1 278 ? -3.442 4.298 6.557 1.00 96.31 278 GLY A C 1
ATOM 2058 O O . GLY A 1 278 ? -4.315 3.920 7.339 1.00 96.31 278 GLY A O 1
ATOM 2059 N N . ALA A 1 279 ? -2.913 3.487 5.647 1.00 97.81 279 ALA A N 1
ATOM 2060 C CA . ALA A 1 279 ? -3.365 2.118 5.431 1.00 97.81 279 ALA A CA 1
ATOM 2061 C C . ALA A 1 279 ? -3.061 1.187 6.617 1.00 97.81 279 ALA A C 1
ATOM 2063 O O . ALA A 1 279 ? -3.854 0.286 6.887 1.00 97.81 279 ALA A O 1
ATOM 2064 N N . GLN A 1 280 ? -1.977 1.417 7.368 1.00 97.50 280 GLN A N 1
ATOM 2065 C CA . GLN A 1 280 ? -1.720 0.657 8.593 1.00 97.50 280 GLN A CA 1
ATOM 2066 C C . GLN A 1 280 ? -2.789 0.941 9.660 1.00 97.50 280 GLN A C 1
ATOM 2068 O O . GLN A 1 280 ? -3.272 0.006 10.292 1.00 97.50 280 GLN A O 1
ATOM 2073 N N . CYS A 1 281 ? -3.263 2.190 9.767 1.00 97.12 281 CYS A N 1
ATOM 2074 C CA . CYS A 1 281 ? -4.402 2.540 10.625 1.00 97.12 281 CYS A CA 1
ATOM 2075 C C . CYS A 1 281 ? -5.654 1.724 10.274 1.00 97.12 281 CYS A C 1
ATOM 2077 O O . CYS A 1 281 ? -6.346 1.228 11.157 1.00 97.12 281 CYS A O 1
ATOM 2079 N N . VAL A 1 282 ? -5.941 1.577 8.973 1.00 98.44 282 VAL A N 1
ATOM 2080 C CA . VAL A 1 282 ? -7.083 0.793 8.468 1.00 98.44 282 VAL A CA 1
ATOM 2081 C C . VAL A 1 282 ? -6.951 -0.675 8.868 1.00 98.44 282 VAL A C 1
ATOM 2083 O O . VAL A 1 282 ? -7.923 -1.265 9.336 1.00 98.44 282 VAL A O 1
ATOM 2086 N N . ARG A 1 283 ? -5.752 -1.250 8.718 1.00 98.44 283 ARG A N 1
ATOM 2087 C CA . ARG A 1 283 ? -5.462 -2.638 9.097 1.00 98.44 283 ARG A CA 1
ATOM 2088 C C . ARG A 1 283 ? -5.693 -2.872 10.589 1.00 98.44 283 ARG A C 1
ATOM 2090 O O . ARG A 1 283 ? -6.424 -3.781 10.964 1.00 98.44 283 ARG A O 1
ATOM 2097 N N . GLU A 1 284 ? -5.105 -2.028 11.430 1.00 97.50 284 GLU A N 1
ATOM 2098 C CA . GLU A 1 284 ? -5.188 -2.148 12.889 1.00 97.50 284 GLU A CA 1
ATOM 2099 C C . GLU A 1 284 ? -6.603 -1.883 13.411 1.00 97.50 284 GLU A C 1
ATOM 2101 O O . GLU A 1 284 ? -7.069 -2.562 14.327 1.00 97.50 284 GLU A O 1
ATOM 2106 N N . ALA A 1 285 ? -7.325 -0.935 12.801 1.00 97.19 285 ALA A N 1
ATOM 2107 C CA . ALA A 1 285 ? -8.733 -0.703 13.103 1.00 97.19 285 ALA A CA 1
ATOM 2108 C C . ALA A 1 285 ? -9.574 -1.937 12.750 1.00 97.19 285 ALA A C 1
ATOM 2110 O O . ALA A 1 285 ? -10.405 -2.358 13.552 1.00 97.19 285 ALA A O 1
ATOM 2111 N N . ALA A 1 286 ? -9.325 -2.556 11.591 1.00 97.88 286 ALA A N 1
ATOM 2112 C CA . ALA A 1 286 ? -10.005 -3.780 11.185 1.00 97.88 286 ALA A CA 1
ATOM 2113 C C . ALA A 1 286 ? -9.742 -4.939 12.168 1.00 97.88 286 ALA A C 1
ATOM 2115 O O . ALA A 1 286 ? -10.693 -5.566 12.637 1.00 97.88 286 ALA A O 1
ATOM 2116 N N . GLU A 1 287 ? -8.485 -5.170 12.558 1.00 96.69 287 GLU A N 1
ATOM 2117 C CA . GLU A 1 287 ? -8.121 -6.181 13.566 1.00 96.69 287 GLU A CA 1
ATOM 2118 C C . GLU A 1 287 ? -8.820 -5.918 14.909 1.00 96.69 287 GLU A C 1
ATOM 2120 O O . GLU A 1 287 ? -9.368 -6.830 15.532 1.00 96.69 287 GLU A O 1
ATOM 2125 N N . MET A 1 288 ? -8.851 -4.656 15.350 1.00 95.12 288 MET A N 1
ATOM 2126 C CA . MET A 1 288 ? -9.548 -4.263 16.573 1.00 95.12 288 MET A CA 1
ATOM 2127 C C . MET A 1 288 ? -11.055 -4.522 16.480 1.00 95.12 288 MET A C 1
ATOM 2129 O O . MET A 1 288 ? -11.642 -5.018 17.440 1.00 95.12 288 MET A O 1
ATOM 2133 N N . PHE A 1 289 ? -11.695 -4.209 15.354 1.00 95.00 289 PHE A N 1
ATOM 2134 C CA . PHE A 1 289 ? -13.131 -4.423 15.183 1.00 95.00 289 PHE A CA 1
ATOM 2135 C C . PHE A 1 289 ? -13.510 -5.904 15.157 1.00 95.00 289 PHE A C 1
ATOM 2137 O O . PHE A 1 289 ? -14.526 -6.285 15.741 1.00 95.00 289 PHE A O 1
ATOM 2144 N N . LEU A 1 290 ? -12.692 -6.746 14.523 1.00 93.94 290 LEU A N 1
ATOM 2145 C CA . LEU A 1 290 ? -12.894 -8.195 14.523 1.00 93.94 290 LEU A CA 1
ATOM 2146 C C . LEU A 1 290 ? -12.747 -8.773 15.929 1.00 93.94 290 LEU A C 1
ATOM 2148 O O . LEU A 1 290 ? -13.643 -9.484 16.380 1.00 93.94 290 LEU A O 1
ATOM 2152 N N . TRP A 1 291 ? -11.690 -8.384 16.646 1.00 92.50 291 TRP A N 1
ATOM 2153 C CA . TRP A 1 291 ? -11.514 -8.738 18.054 1.00 92.50 291 TRP A CA 1
ATOM 2154 C C . TRP A 1 291 ? -12.712 -8.293 18.904 1.00 92.50 291 TRP A C 1
ATOM 2156 O O . TRP A 1 291 ? -13.259 -9.084 19.668 1.00 92.50 291 TRP A O 1
ATOM 2166 N N . ALA A 1 292 ? -13.175 -7.049 18.746 1.00 91.12 292 ALA A N 1
ATOM 2167 C CA . ALA A 1 292 ? -14.289 -6.532 19.532 1.00 91.12 292 ALA A CA 1
ATOM 2168 C C . ALA A 1 292 ? -15.591 -7.302 19.271 1.00 91.12 292 ALA A C 1
ATOM 2170 O O . ALA A 1 292 ? -16.360 -7.537 20.200 1.00 91.12 292 ALA A O 1
ATOM 2171 N N . ARG A 1 293 ? -15.818 -7.746 18.030 1.00 89.25 293 ARG A N 1
ATOM 2172 C CA . ARG A 1 293 ? -16.971 -8.575 17.654 1.00 89.25 293 ARG A CA 1
ATOM 2173 C C . ARG A 1 293 ? -16.932 -9.972 18.282 1.00 89.25 293 ARG A C 1
ATOM 2175 O O . ARG A 1 293 ? -17.983 -10.558 18.503 1.00 89.25 293 ARG A O 1
ATOM 2182 N N . GLU A 1 294 ? -15.748 -10.510 18.566 1.00 89.50 294 GLU A N 1
ATOM 2183 C CA . GLU A 1 294 ? -15.606 -11.782 19.289 1.00 89.50 294 GLU A CA 1
ATOM 2184 C C . GLU A 1 294 ? -15.891 -11.635 20.789 1.00 89.50 294 GLU A C 1
ATOM 2186 O O . GLU A 1 294 ? -16.369 -12.576 21.419 1.00 89.50 294 GLU A O 1
ATOM 2191 N N . GLN A 1 295 ? -15.610 -10.461 21.361 1.00 87.25 295 GLN A N 1
ATOM 2192 C CA . GLN A 1 295 ? -15.794 -10.191 22.791 1.00 87.25 295 GLN A CA 1
ATOM 2193 C C . GLN A 1 295 ? -17.198 -9.677 23.136 1.00 87.25 295 GLN A C 1
ATOM 2195 O O . GLN A 1 295 ? -17.712 -9.964 24.216 1.00 87.25 295 GLN A O 1
ATOM 2200 N N . ALA A 1 296 ? -17.820 -8.905 22.242 1.00 80.31 296 ALA A N 1
ATOM 2201 C CA . ALA A 1 296 ? -19.148 -8.340 22.441 1.00 80.31 296 ALA A CA 1
ATOM 2202 C C . ALA A 1 296 ? -20.218 -9.275 21.862 1.00 80.31 296 ALA A C 1
ATOM 2204 O O . ALA A 1 296 ? -20.386 -9.365 20.646 1.00 80.31 296 ALA A O 1
ATOM 2205 N N . ALA A 1 297 ? -20.987 -9.933 22.733 1.00 70.00 297 ALA A N 1
ATOM 2206 C CA . ALA A 1 297 ? -22.131 -10.748 22.311 1.00 70.00 297 ALA A CA 1
ATOM 2207 C C . ALA A 1 297 ? -23.303 -9.890 21.781 1.00 70.00 297 ALA A C 1
ATOM 2209 O O . ALA A 1 297 ? -24.157 -10.390 21.051 1.00 70.00 297 ALA A O 1
ATOM 2210 N N . ASP A 1 298 ? -23.336 -8.605 22.150 1.00 74.56 298 ASP A N 1
ATOM 2211 C CA . ASP A 1 298 ? -24.334 -7.602 21.767 1.00 74.56 298 ASP A CA 1
ATOM 2212 C C . ASP A 1 298 ? -23.623 -6.256 21.495 1.00 74.56 298 ASP A C 1
ATOM 2214 O O . ASP A 1 298 ? -22.753 -5.874 22.286 1.00 74.56 298 ASP A O 1
ATOM 2218 N N . PRO A 1 299 ? -23.979 -5.504 20.430 1.00 70.94 299 PRO A N 1
ATOM 2219 C CA . PRO A 1 299 ? -23.536 -4.123 20.215 1.00 70.94 299 PRO A CA 1
ATOM 2220 C C . PRO A 1 299 ? -23.610 -3.200 21.440 1.00 70.94 299 PRO A C 1
ATOM 2222 O O . PRO A 1 299 ? -22.798 -2.282 21.550 1.00 70.94 299 PRO A O 1
ATOM 2225 N N . SER A 1 300 ? -24.525 -3.440 22.385 1.00 75.81 300 SER A N 1
ATOM 2226 C CA . SER A 1 300 ? -24.598 -2.672 23.640 1.00 75.81 300 SER A CA 1
ATOM 2227 C C . SER A 1 300 ? -23.342 -2.796 24.523 1.00 75.81 300 SER A C 1
ATOM 2229 O O . SER A 1 300 ? -23.049 -1.897 25.311 1.00 75.81 300 SER A O 1
ATOM 2231 N N . GLN A 1 301 ? -22.564 -3.874 24.370 1.00 80.50 301 GLN A N 1
ATOM 2232 C CA . GLN A 1 301 ? -21.323 -4.128 25.113 1.00 80.50 301 GLN A CA 1
ATOM 2233 C C . GLN A 1 301 ? -20.090 -3.496 24.458 1.00 80.50 301 GLN A C 1
ATOM 2235 O O . GLN A 1 301 ? -19.015 -3.491 25.065 1.00 80.50 301 GLN A O 1
ATOM 2240 N N . ALA A 1 302 ? -20.229 -2.955 23.241 1.00 80.00 302 ALA A N 1
ATOM 2241 C CA . ALA A 1 302 ? -19.120 -2.397 22.473 1.00 80.00 302 ALA A CA 1
ATOM 2242 C C . ALA A 1 302 ? -18.333 -1.379 23.302 1.00 80.00 302 ALA A C 1
ATOM 2244 O O . ALA A 1 302 ? -17.120 -1.478 23.434 1.00 80.00 302 ALA A O 1
ATOM 2245 N N . SER A 1 303 ? -19.019 -0.458 23.968 1.00 77.81 303 SER A N 1
ATOM 2246 C CA . SER A 1 303 ? -18.382 0.588 24.765 1.00 77.81 303 SER A CA 1
ATOM 2247 C C . SER A 1 303 ? -17.432 0.051 25.838 1.00 77.81 303 SER A C 1
ATOM 2249 O O . SER A 1 303 ? -16.326 0.563 25.984 1.00 77.81 303 SER A O 1
ATOM 2251 N N . THR A 1 304 ? -17.816 -1.010 26.554 1.00 82.88 304 THR A N 1
ATOM 2252 C CA . THR A 1 304 ? -16.965 -1.633 27.580 1.00 82.88 304 THR A CA 1
ATOM 2253 C C . THR A 1 304 ? -15.761 -2.340 26.962 1.00 82.88 304 THR A C 1
ATOM 2255 O O . THR A 1 304 ? -14.650 -2.226 27.478 1.00 82.88 304 THR A O 1
ATOM 2258 N N . VAL A 1 305 ? -15.968 -3.038 25.844 1.00 85.12 305 VAL A N 1
ATOM 2259 C CA . VAL A 1 305 ? -14.906 -3.762 25.132 1.00 85.12 305 VAL A CA 1
ATOM 2260 C C . VAL A 1 305 ? -13.868 -2.796 24.559 1.00 85.12 305 VAL A C 1
ATOM 2262 O O . VAL A 1 305 ? -12.671 -3.018 24.698 1.00 85.12 305 VAL A O 1
ATOM 2265 N N . PHE A 1 306 ? -14.293 -1.687 23.957 1.00 85.12 306 PHE A N 1
ATOM 2266 C CA . PHE A 1 306 ? -13.350 -0.703 23.424 1.00 85.12 306 PHE A CA 1
ATOM 2267 C C . PHE A 1 306 ? -12.650 0.077 24.545 1.00 85.12 306 PHE A C 1
ATOM 2269 O O . PHE A 1 306 ? -11.450 0.329 24.444 1.00 85.12 306 PHE A O 1
ATOM 2276 N N . ALA A 1 307 ? -13.345 0.393 25.644 1.00 82.81 307 ALA A N 1
ATOM 2277 C CA . ALA A 1 307 ? -12.734 1.056 26.797 1.00 82.81 307 ALA A CA 1
ATOM 2278 C C . ALA A 1 307 ? -11.552 0.259 27.380 1.00 82.81 307 ALA A C 1
ATOM 2280 O O . ALA A 1 307 ? -10.564 0.858 27.800 1.00 82.81 307 ALA A O 1
ATOM 2281 N N . SER A 1 308 ? -11.585 -1.081 27.343 1.00 84.88 308 SER A N 1
ATOM 2282 C CA . SER A 1 308 ? -10.468 -1.901 27.841 1.00 84.88 308 SER A CA 1
ATOM 2283 C C . SER A 1 308 ? -9.190 -1.800 27.001 1.00 84.88 308 SER A C 1
ATOM 2285 O O . SER A 1 308 ? -8.154 -2.306 27.425 1.00 84.88 308 SER A O 1
ATOM 2287 N N . ARG A 1 309 ? -9.256 -1.197 25.808 1.00 86.31 309 ARG A N 1
ATOM 2288 C CA . ARG A 1 309 ? -8.115 -1.024 24.898 1.00 86.31 309 ARG A CA 1
ATOM 2289 C C . ARG A 1 309 ? -7.552 0.400 24.902 1.00 86.31 309 ARG A C 1
ATOM 2291 O O . ARG A 1 309 ? -6.547 0.666 24.253 1.00 86.31 309 ARG A O 1
ATOM 2298 N N . TRP A 1 310 ? -8.165 1.315 25.653 1.00 82.12 310 TRP A N 1
ATOM 2299 C CA . TRP A 1 310 ? -7.650 2.670 25.825 1.00 82.12 310 TRP A CA 1
ATOM 2300 C C . TRP A 1 310 ? -6.196 2.664 26.350 1.00 82.12 310 TRP A C 1
ATOM 2302 O O . TRP A 1 310 ? -5.898 1.899 27.271 1.00 82.12 310 TRP A O 1
ATOM 2312 N N . PRO A 1 311 ? -5.287 3.525 25.839 1.00 83.69 311 PRO A N 1
ATOM 2313 C CA . PRO A 1 311 ? -5.495 4.603 24.858 1.00 83.69 311 PRO A CA 1
ATOM 2314 C C . PRO A 1 311 ? -5.359 4.191 23.381 1.00 83.69 311 PRO A C 1
ATOM 2316 O O . PRO A 1 311 ? -5.428 5.045 22.498 1.00 83.69 311 PRO A O 1
ATOM 2319 N N . GLU A 1 312 ? -5.161 2.909 23.084 1.00 88.12 312 GLU A N 1
ATOM 2320 C CA . GLU A 1 312 ? -4.879 2.415 21.735 1.00 88.12 312 GLU A CA 1
ATOM 2321 C C . GLU A 1 312 ? -6.169 2.080 20.977 1.00 88.12 312 GLU A C 1
ATOM 2323 O O . GLU A 1 312 ? -6.641 0.942 20.959 1.00 88.12 312 GLU A O 1
ATOM 2328 N N . LEU A 1 313 ? -6.738 3.087 20.309 1.00 92.94 313 LEU A N 1
ATOM 2329 C CA . LEU A 1 313 ? -7.960 2.948 19.511 1.00 92.94 313 LEU A CA 1
ATOM 2330 C C . LEU A 1 313 ? -7.735 3.336 18.038 1.00 92.94 313 LEU A C 1
ATOM 2332 O O . LEU A 1 313 ? -8.177 4.407 17.610 1.00 92.94 313 LEU A O 1
ATOM 2336 N N . PRO A 1 314 ? -7.067 2.483 17.234 1.00 94.25 314 PRO A N 1
ATOM 2337 C CA . PRO A 1 314 ? -6.902 2.709 15.802 1.00 94.25 314 PRO A CA 1
ATOM 2338 C C . PRO A 1 314 ? -8.242 2.979 15.112 1.00 94.25 314 PRO A C 1
ATOM 2340 O O . PRO A 1 314 ? -9.256 2.347 15.397 1.00 94.25 314 PRO A O 1
ATOM 2343 N N . GLY A 1 315 ? -8.268 3.950 14.203 1.00 94.25 315 GLY A N 1
ATOM 2344 C CA . GLY A 1 315 ? -9.504 4.365 13.542 1.00 94.25 315 GLY A CA 1
ATOM 2345 C C . GLY A 1 315 ? -10.385 5.317 14.359 1.00 94.25 315 GLY A C 1
ATOM 2346 O O . GLY A 1 315 ? -11.344 5.834 13.786 1.00 94.25 315 GLY A O 1
ATOM 2347 N N . TYR A 1 316 ? -10.042 5.647 15.611 1.00 94.88 316 TYR A N 1
ATOM 2348 C CA . TYR A 1 316 ? -10.662 6.732 16.382 1.00 94.88 316 TYR A CA 1
ATOM 2349 C C . TYR A 1 316 ? -9.671 7.863 16.652 1.00 94.88 316 TYR A C 1
ATOM 2351 O O . TYR A 1 316 ? -8.470 7.648 16.792 1.00 94.88 316 TYR A O 1
ATOM 2359 N N . GLY A 1 317 ? -10.168 9.095 16.727 1.00 93.94 317 GLY A N 1
ATOM 2360 C CA . GLY A 1 317 ? -9.329 10.250 17.009 1.00 93.94 317 GLY A CA 1
ATOM 2361 C C . GLY A 1 317 ? -9.973 11.583 16.662 1.00 93.94 317 GLY A C 1
ATOM 2362 O O . GLY A 1 317 ? -11.183 11.698 16.456 1.00 93.94 317 GLY A O 1
ATOM 2363 N N . LEU A 1 318 ? -9.114 12.597 16.599 1.00 93.50 318 LEU A N 1
ATOM 2364 C CA . LEU A 1 318 ? -9.433 13.940 16.133 1.00 93.50 318 LEU A CA 1
ATOM 2365 C C . LEU A 1 318 ? -8.709 14.202 14.816 1.00 93.50 318 LEU A C 1
ATOM 2367 O O . LEU A 1 318 ? -7.518 13.914 14.675 1.00 93.50 318 LEU A O 1
ATOM 2371 N N . LEU A 1 319 ? -9.412 14.818 13.873 1.00 93.19 319 LEU A N 1
ATOM 2372 C CA . LEU A 1 319 ? -8.813 15.367 12.669 1.00 93.19 319 LEU A CA 1
ATOM 2373 C C . LEU A 1 319 ? -8.614 16.867 12.879 1.00 93.19 319 LEU A C 1
ATOM 2375 O O . LEU A 1 319 ? -9.580 17.621 12.916 1.00 93.19 319 LEU A O 1
ATOM 2379 N N . TYR A 1 320 ? -7.360 17.307 13.000 1.00 90.62 320 TYR A N 1
ATOM 2380 C CA . TYR A 1 320 ? -7.026 18.718 13.251 1.00 90.62 320 TYR A CA 1
ATOM 2381 C C . TYR A 1 320 ? -7.751 19.300 14.480 1.00 90.62 320 TYR A C 1
ATOM 2383 O O . TYR A 1 320 ? -8.291 20.401 14.423 1.00 90.62 320 TYR A O 1
ATOM 2391 N N . SER A 1 321 ? -7.760 18.538 15.580 1.00 92.25 321 SER A N 1
ATOM 2392 C CA . SER A 1 321 ? -8.439 18.868 16.847 1.00 92.25 321 SER A CA 1
ATOM 2393 C C . SER A 1 321 ? -9.970 18.909 16.789 1.00 92.25 321 SER A C 1
ATOM 2395 O O . SER A 1 321 ? -10.604 19.248 17.785 1.00 92.25 321 SER A O 1
ATOM 2397 N N . GLU A 1 322 ? -10.566 18.509 15.668 1.00 94.31 322 GLU A N 1
ATOM 2398 C CA . GLU A 1 322 ? -12.011 18.488 15.455 1.00 94.31 322 GLU A CA 1
ATOM 2399 C C . GLU A 1 322 ? -12.512 17.077 15.127 1.00 94.31 322 GLU A C 1
ATOM 2401 O O . GLU A 1 322 ? -11.751 16.178 14.749 1.00 94.31 322 GLU A O 1
ATOM 2406 N N . ARG A 1 323 ? -13.828 16.879 15.249 1.00 95.00 323 ARG A N 1
ATOM 2407 C CA . ARG A 1 323 ? -14.491 15.668 14.750 1.00 95.00 323 ARG A CA 1
ATOM 2408 C C . ARG A 1 323 ? -14.345 15.594 13.228 1.00 95.00 323 ARG A C 1
ATOM 2410 O O . ARG A 1 323 ? -14.609 16.573 12.531 1.00 95.00 323 ARG A O 1
ATOM 2417 N N . ASP A 1 324 ? -13.981 14.425 12.697 1.00 95.44 324 ASP A N 1
ATOM 2418 C CA . ASP A 1 324 ? -13.865 14.232 11.247 1.00 95.44 324 ASP A CA 1
ATOM 2419 C C . ASP A 1 324 ? -15.253 14.255 10.581 1.00 95.44 324 ASP A C 1
ATOM 2421 O O . ASP A 1 324 ? -15.978 13.259 10.542 1.00 95.44 324 ASP A O 1
ATOM 2425 N N . SER A 1 325 ? -15.632 15.412 10.033 1.00 95.62 325 SER A N 1
ATOM 2426 C CA . SER A 1 325 ? -16.912 15.601 9.342 1.00 95.62 325 SER A CA 1
ATOM 2427 C C . SER A 1 325 ? -17.054 14.732 8.091 1.00 95.62 325 SER A C 1
ATOM 2429 O O . SER A 1 325 ? -18.173 14.403 7.697 1.00 95.62 325 SER A O 1
ATOM 2431 N N . ARG A 1 326 ? -15.936 14.312 7.482 1.00 96.12 326 ARG A N 1
ATOM 2432 C CA . ARG A 1 326 ? -15.936 13.410 6.321 1.00 96.12 326 ARG A CA 1
ATOM 2433 C C . ARG A 1 326 ? -16.329 12.008 6.760 1.00 96.12 326 ARG A C 1
ATOM 2435 O O . ARG A 1 326 ? -17.182 11.396 6.129 1.00 96.12 326 ARG A O 1
ATOM 2442 N N . ALA A 1 327 ? -15.749 11.536 7.864 1.00 96.75 327 ALA A N 1
ATOM 2443 C CA . ALA A 1 327 ? -16.079 10.243 8.454 1.00 96.75 327 ALA A CA 1
ATOM 2444 C C . ALA A 1 327 ? -17.565 10.173 8.831 1.00 96.75 327 ALA A C 1
ATOM 2446 O O . ALA A 1 327 ? -18.259 9.245 8.419 1.00 96.75 327 ALA A O 1
ATOM 2447 N N . ALA A 1 328 ? -18.067 11.205 9.522 1.00 95.31 328 ALA A N 1
ATOM 2448 C CA . ALA A 1 328 ? -19.481 11.313 9.878 1.00 95.31 328 ALA A CA 1
ATOM 2449 C C . ALA A 1 328 ? -20.384 11.261 8.636 1.00 95.31 328 ALA A C 1
ATOM 2451 O O . ALA A 1 328 ? -21.323 10.470 8.590 1.00 95.31 328 ALA A O 1
ATOM 2452 N N . ARG A 1 329 ? -20.051 12.027 7.588 1.00 96.94 329 ARG A N 1
ATOM 2453 C CA . ARG A 1 329 ? -20.843 12.056 6.354 1.00 96.94 329 ARG A CA 1
ATOM 2454 C C . ARG A 1 329 ? -20.872 10.711 5.624 1.00 96.94 329 ARG A C 1
ATOM 2456 O O . ARG A 1 329 ? -21.909 10.340 5.080 1.00 96.94 329 ARG A O 1
ATOM 2463 N N . VAL A 1 330 ? -19.749 9.998 5.571 1.00 97.31 330 VAL A N 1
ATOM 2464 C CA . VAL A 1 330 ? -19.673 8.682 4.914 1.00 97.31 330 VAL A CA 1
ATOM 2465 C C . VAL A 1 330 ? -20.467 7.644 5.700 1.00 97.31 330 VAL A C 1
ATOM 2467 O O . VAL A 1 330 ? -21.220 6.888 5.093 1.00 97.31 330 VAL A O 1
ATOM 2470 N N . ALA A 1 331 ? -20.363 7.648 7.032 1.00 95.56 331 ALA A N 1
ATOM 2471 C CA . ALA A 1 331 ? -21.165 6.776 7.885 1.00 95.56 331 ALA A CA 1
ATOM 2472 C C . ALA A 1 331 ? -22.673 7.027 7.698 1.00 95.56 331 ALA A C 1
ATOM 2474 O O . ALA A 1 331 ? -23.416 6.083 7.450 1.00 95.56 331 ALA A O 1
ATOM 2475 N N . GLU A 1 332 ? -23.113 8.290 7.702 1.00 94.88 332 GLU A N 1
ATOM 2476 C CA . GLU A 1 332 ? -24.514 8.660 7.437 1.00 94.88 332 GLU A CA 1
ATOM 2477 C C . GLU A 1 332 ? -25.002 8.181 6.062 1.00 94.88 332 GLU A C 1
ATOM 2479 O O . GLU A 1 332 ? -26.133 7.716 5.928 1.00 94.88 332 GLU A O 1
ATOM 2484 N N . LEU A 1 333 ? -24.165 8.291 5.023 1.00 96.25 333 LEU A N 1
ATOM 2485 C CA . LEU A 1 333 ? -24.513 7.808 3.686 1.00 96.25 333 LEU A CA 1
ATOM 2486 C C . LEU A 1 333 ? -24.678 6.286 3.671 1.00 96.25 333 LEU A C 1
ATOM 2488 O O . LEU A 1 333 ? -25.683 5.802 3.152 1.00 96.25 333 LEU A O 1
ATOM 2492 N N . LEU A 1 334 ? -23.742 5.551 4.276 1.00 95.12 334 LEU A N 1
ATOM 2493 C CA . LEU A 1 334 ? -23.813 4.092 4.398 1.00 95.12 334 LEU A CA 1
ATOM 2494 C C . LEU A 1 334 ? -25.071 3.649 5.157 1.00 95.12 334 LEU A C 1
ATOM 2496 O O . LEU A 1 334 ? -25.751 2.727 4.715 1.00 95.12 334 LEU A O 1
ATOM 2500 N N . GLU A 1 335 ? -25.422 4.337 6.244 1.00 92.19 335 GLU A N 1
ATOM 2501 C CA . GLU A 1 335 ? -26.650 4.092 7.010 1.00 92.19 335 GLU A CA 1
ATOM 2502 C C . GLU A 1 335 ? -27.905 4.387 6.162 1.00 92.19 335 GLU A C 1
ATOM 2504 O O . GLU A 1 335 ? -28.778 3.532 6.024 1.00 92.19 335 GLU A O 1
ATOM 2509 N N . SER A 1 336 ? -27.975 5.560 5.520 1.00 91.25 336 SER A N 1
ATOM 2510 C CA . SER A 1 336 ? -29.146 5.989 4.732 1.00 91.25 336 SER A CA 1
ATOM 2511 C C . SER A 1 336 ? -29.427 5.133 3.493 1.00 91.25 336 SER A C 1
ATOM 2513 O O . SER A 1 336 ? -30.554 5.097 3.005 1.00 91.25 336 SER A O 1
ATOM 2515 N N . MET A 1 337 ? -28.398 4.466 2.971 1.00 89.62 337 MET A N 1
ATOM 2516 C CA . MET A 1 337 ? -28.488 3.587 1.807 1.00 89.62 337 MET A CA 1
ATOM 2517 C C . MET A 1 337 ? -28.660 2.112 2.196 1.00 89.62 337 MET A C 1
ATOM 2519 O O . MET A 1 337 ? -28.617 1.258 1.309 1.00 89.62 337 MET A O 1
ATOM 2523 N N . GLU A 1 338 ? -28.826 1.818 3.493 1.00 90.00 338 GLU A N 1
ATOM 2524 C CA . GLU A 1 338 ? -28.921 0.460 4.047 1.00 90.00 338 GLU A CA 1
ATOM 2525 C C . GLU A 1 338 ? -27.697 -0.409 3.691 1.00 90.00 338 GLU A C 1
ATOM 2527 O O . GLU A 1 338 ? -27.798 -1.608 3.437 1.00 90.00 338 GLU A O 1
ATOM 2532 N N . LEU A 1 339 ? -26.516 0.218 3.644 1.00 88.44 339 LEU A N 1
ATOM 2533 C CA . LEU A 1 339 ? -25.228 -0.415 3.335 1.00 88.44 339 LEU A CA 1
ATOM 2534 C C . LEU A 1 339 ? -24.371 -0.659 4.588 1.00 88.44 339 LEU A C 1
ATOM 2536 O O . LEU A 1 339 ? -23.291 -1.237 4.481 1.00 88.44 339 LEU A O 1
ATOM 2540 N N . ALA A 1 340 ? -24.821 -0.196 5.757 1.00 85.31 340 ALA A N 1
ATOM 2541 C CA . ALA A 1 340 ? -24.139 -0.393 7.029 1.00 85.31 340 ALA A CA 1
ATOM 2542 C C . ALA A 1 340 ? -24.331 -1.826 7.545 1.00 85.31 340 ALA A C 1
ATOM 2544 O O . ALA A 1 340 ? -25.460 -2.272 7.763 1.00 85.31 340 ALA A O 1
ATOM 2545 N N . GLY A 1 341 ? -23.228 -2.543 7.758 1.00 90.69 341 GLY A N 1
ATOM 2546 C CA . GLY A 1 341 ? -23.251 -3.896 8.297 1.00 90.69 341 GLY A CA 1
ATOM 2547 C C . GLY A 1 341 ? -22.968 -3.959 9.804 1.00 90.69 341 GLY A C 1
ATOM 2548 O O . GLY A 1 341 ? -22.877 -2.934 10.490 1.00 90.69 341 GLY A O 1
ATOM 2549 N N . PRO A 1 342 ? -22.872 -5.181 10.357 1.00 91.88 342 PRO A N 1
ATOM 2550 C CA . PRO A 1 342 ? -22.695 -5.402 11.790 1.00 91.88 342 PRO A CA 1
ATOM 2551 C C . PRO A 1 342 ? -21.439 -4.749 12.376 1.00 91.88 342 PRO A C 1
ATOM 2553 O O . PRO A 1 342 ? -21.482 -4.258 13.504 1.00 91.88 342 PRO A O 1
ATOM 2556 N N . VAL A 1 343 ? -20.328 -4.737 11.638 1.00 93.75 343 VAL A N 1
ATOM 2557 C CA . VAL A 1 343 ? -19.049 -4.201 12.114 1.00 93.75 343 VAL A CA 1
ATOM 2558 C C . VAL A 1 343 ? -19.088 -2.679 12.156 1.00 93.75 343 VAL A C 1
ATOM 2560 O O . VAL A 1 343 ? -18.678 -2.090 13.159 1.00 93.75 343 VAL A O 1
ATOM 2563 N N . LEU A 1 344 ? -19.632 -2.029 11.123 1.00 93.75 344 LEU A N 1
ATOM 2564 C CA . LEU A 1 344 ? -19.829 -0.581 11.148 1.00 93.75 344 LEU A CA 1
ATOM 2565 C C . LEU A 1 344 ? -20.780 -0.172 12.276 1.00 93.75 344 LEU A C 1
ATOM 2567 O O . LEU A 1 344 ? -20.472 0.757 13.019 1.00 93.75 344 LEU A O 1
ATOM 2571 N N . ASN A 1 345 ? -21.881 -0.900 12.467 1.00 91.75 345 ASN A N 1
ATOM 2572 C CA . ASN A 1 345 ? -22.817 -0.637 13.562 1.00 91.75 345 ASN A CA 1
ATOM 2573 C C . ASN A 1 345 ? -22.148 -0.783 14.940 1.00 91.75 345 ASN A C 1
ATOM 2575 O O . ASN A 1 345 ? -22.365 0.057 15.814 1.00 91.75 345 ASN A O 1
ATOM 2579 N N . LEU A 1 346 ? -21.286 -1.791 15.123 1.00 91.44 346 LEU A N 1
ATOM 2580 C CA . LEU A 1 346 ? -20.495 -1.973 16.345 1.00 91.44 346 LEU A CA 1
ATOM 2581 C C . LEU A 1 346 ? -19.554 -0.782 16.595 1.00 91.44 346 LEU A C 1
ATOM 2583 O O . LEU A 1 346 ? -19.522 -0.240 17.700 1.00 91.44 346 LEU A O 1
ATOM 2587 N N . ALA A 1 347 ? -18.821 -0.341 15.568 1.00 92.44 347 ALA A N 1
ATOM 2588 C CA . ALA A 1 347 ? -17.914 0.802 15.670 1.00 92.44 347 ALA A CA 1
ATOM 2589 C C . ALA A 1 347 ? -18.667 2.113 15.983 1.00 92.44 347 ALA A C 1
ATOM 2591 O O . ALA A 1 347 ? -18.246 2.919 16.813 1.00 92.44 347 ALA A O 1
ATOM 2592 N N . ARG A 1 348 ? -19.836 2.314 15.367 1.00 90.94 348 ARG A N 1
ATOM 2593 C CA . ARG A 1 348 ? -20.703 3.477 15.615 1.00 90.94 348 ARG A CA 1
ATOM 2594 C C . ARG A 1 348 ? -21.305 3.466 17.021 1.00 90.94 348 ARG A C 1
ATOM 2596 O O . ARG A 1 348 ? -21.416 4.526 17.634 1.00 90.94 348 ARG A O 1
ATOM 2603 N N . ALA A 1 349 ? -21.662 2.295 17.546 1.00 88.75 349 ALA A N 1
ATOM 2604 C CA . ALA A 1 349 ? -22.137 2.157 18.920 1.00 88.75 349 ALA A CA 1
ATOM 2605 C C . ALA A 1 349 ? -21.036 2.522 19.931 1.00 88.75 349 ALA A C 1
ATOM 2607 O O . ALA A 1 349 ? -21.281 3.306 20.848 1.00 88.75 349 ALA A O 1
ATOM 2608 N N . ALA A 1 350 ? -19.807 2.037 19.713 1.00 88.00 350 ALA A N 1
ATOM 2609 C CA . ALA A 1 350 ? -18.659 2.371 20.556 1.00 88.00 350 ALA A CA 1
ATOM 2610 C C . ALA A 1 350 ? -18.330 3.878 20.536 1.00 88.00 350 ALA A C 1
ATOM 2612 O O . ALA A 1 350 ? -18.015 4.448 21.584 1.00 88.00 350 ALA A O 1
ATOM 2613 N N . GLU A 1 351 ? -18.460 4.544 19.377 1.00 89.19 351 GLU A N 1
ATOM 2614 C CA . GLU A 1 351 ? -18.225 5.992 19.235 1.00 89.19 351 GLU A CA 1
ATOM 2615 C C . GLU A 1 351 ? -19.008 6.812 20.272 1.00 89.19 351 GLU A C 1
ATOM 2617 O O . GLU A 1 351 ? -18.454 7.751 20.840 1.00 89.19 351 GLU A O 1
ATOM 2622 N N . GLN A 1 352 ? -20.272 6.468 20.547 1.00 81.12 352 GLN A N 1
ATOM 2623 C CA . GLN A 1 352 ? -21.126 7.259 21.442 1.00 81.12 352 GLN A CA 1
ATOM 2624 C C . GLN A 1 352 ? -20.559 7.348 22.863 1.00 81.12 352 GLN A C 1
ATOM 2626 O O . GLN A 1 352 ? -20.557 8.425 23.461 1.00 81.12 352 GLN A O 1
ATOM 2631 N N . SER A 1 353 ? -20.053 6.236 23.399 1.00 81.19 353 SER A N 1
ATOM 2632 C CA . SER A 1 353 ? -19.474 6.209 24.745 1.00 81.19 353 SER A CA 1
ATOM 2633 C C . SER A 1 353 ? -18.057 6.769 24.776 1.00 81.19 353 SER A C 1
ATOM 2635 O O . SER A 1 353 ? -17.743 7.567 25.655 1.00 81.19 353 SER A O 1
ATOM 2637 N N . ILE A 1 354 ? -17.225 6.424 23.788 1.00 87.31 354 ILE A N 1
ATOM 2638 C CA . ILE A 1 354 ? -15.848 6.927 23.697 1.00 87.31 354 ILE A CA 1
ATOM 2639 C C . ILE A 1 354 ? -15.842 8.461 23.579 1.00 87.31 354 ILE A C 1
ATOM 2641 O O . ILE A 1 354 ? -15.048 9.141 24.233 1.00 87.31 354 ILE A O 1
ATOM 2645 N N . ALA A 1 355 ? -16.750 9.031 22.782 1.00 88.75 355 ALA A N 1
ATOM 2646 C CA . ALA A 1 355 ? -16.847 10.474 22.593 1.00 88.75 355 ALA A CA 1
ATOM 2647 C C . ALA A 1 355 ? -17.253 11.222 23.871 1.00 88.75 355 ALA A C 1
ATOM 2649 O O . ALA A 1 355 ? -16.799 12.349 24.080 1.00 88.75 355 ALA A O 1
ATOM 2650 N N . ALA A 1 356 ? -18.088 10.611 24.719 1.00 85.88 356 ALA A N 1
ATOM 2651 C CA . ALA A 1 356 ? -18.538 11.213 25.971 1.00 85.88 356 ALA A CA 1
ATOM 2652 C C . ALA A 1 356 ? -17.392 11.372 26.985 1.00 85.88 356 ALA A C 1
ATOM 2654 O O . ALA A 1 356 ? -17.344 12.377 27.693 1.00 85.88 356 ALA A O 1
ATOM 2655 N N . GLU A 1 357 ? -16.466 10.412 27.031 1.00 86.25 357 GLU A N 1
ATOM 2656 C CA . GLU A 1 357 ? -15.370 10.390 28.005 1.00 86.25 357 GLU A CA 1
ATOM 2657 C C . GLU A 1 357 ? -14.083 11.033 27.471 1.00 86.25 357 GLU A C 1
ATOM 2659 O O . GLU A 1 357 ? -13.454 11.847 28.147 1.00 86.25 357 GLU A O 1
ATOM 2664 N N . HIS A 1 358 ? -13.705 10.712 26.232 1.00 87.88 358 HIS A N 1
ATOM 2665 C CA . HIS A 1 358 ? -12.387 11.044 25.686 1.00 87.88 358 HIS A CA 1
ATOM 2666 C C . HIS A 1 358 ? -12.418 12.089 24.568 1.00 87.88 358 HIS A C 1
ATOM 2668 O O . HIS A 1 358 ? -11.361 12.536 24.124 1.00 87.88 358 HIS A O 1
ATOM 2674 N N . ARG A 1 359 ? -13.613 12.501 24.114 1.00 91.62 359 ARG A N 1
ATOM 2675 C CA . ARG A 1 359 ? -13.804 13.448 22.999 1.00 91.62 359 ARG A CA 1
ATOM 2676 C C . ARG A 1 359 ? -13.064 13.037 21.719 1.00 91.62 359 ARG A C 1
ATOM 2678 O O . ARG A 1 359 ? -12.466 13.876 21.051 1.00 91.62 359 ARG A O 1
ATOM 2685 N N . ILE A 1 360 ? -13.110 11.754 21.376 1.00 92.88 360 ILE A N 1
A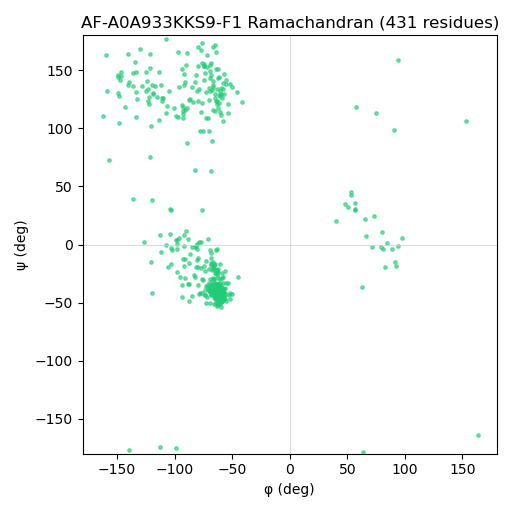TOM 2686 C CA . ILE A 1 360 ? -12.634 11.247 20.086 1.00 92.88 360 ILE A CA 1
ATOM 2687 C C . ILE A 1 360 ? -13.772 10.540 19.354 1.00 92.88 360 ILE A C 1
ATOM 2689 O O . ILE A 1 360 ? -14.692 10.016 19.979 1.00 92.88 360 ILE A O 1
ATOM 2693 N N . TRP A 1 361 ? -13.705 10.539 18.026 1.00 95.06 361 TRP A N 1
ATOM 2694 C CA . TRP A 1 361 ? -14.735 9.974 17.154 1.00 95.06 361 TRP A CA 1
ATOM 2695 C C . TRP A 1 361 ? -14.118 9.047 16.124 1.00 95.06 361 TRP A C 1
ATOM 2697 O O . TRP A 1 361 ? -12.899 9.030 15.943 1.00 95.06 361 TRP A O 1
ATOM 2707 N N . LEU A 1 362 ? -14.962 8.293 15.429 1.00 95.25 362 LEU A N 1
ATOM 2708 C CA . LEU A 1 362 ? -14.534 7.471 14.316 1.00 95.25 362 LEU A CA 1
ATOM 2709 C C . LEU A 1 362 ? -13.935 8.376 13.226 1.00 95.25 362 LEU A C 1
ATOM 2711 O O . LEU A 1 362 ? -14.524 9.376 12.808 1.00 95.25 362 LEU A O 1
ATOM 2715 N N . THR A 1 363 ? -12.737 8.033 12.779 1.00 96.44 363 THR A N 1
ATOM 2716 C CA . THR A 1 363 ? -12.040 8.713 11.684 1.00 96.44 363 THR A CA 1
ATOM 2717 C C . THR A 1 363 ? -12.415 8.076 10.351 1.00 96.44 363 THR A C 1
ATOM 2719 O O . THR A 1 363 ? -12.941 6.961 10.303 1.00 96.44 363 THR A O 1
ATOM 2722 N N . LEU A 1 364 ? -12.128 8.760 9.241 1.00 97.19 364 LEU A N 1
ATOM 2723 C CA . LEU A 1 364 ? -12.440 8.234 7.911 1.00 97.19 364 LEU A CA 1
ATOM 2724 C C . LEU A 1 364 ? -11.781 6.858 7.630 1.00 97.19 364 LEU A C 1
ATOM 2726 O O . LEU A 1 364 ? -12.485 5.979 7.134 1.00 97.19 364 LEU A O 1
ATOM 2730 N N . PRO A 1 365 ? -10.507 6.602 8.007 1.00 97.69 365 PRO A N 1
ATOM 2731 C CA . PRO A 1 365 ? -9.920 5.257 7.970 1.00 97.69 365 PRO A CA 1
ATOM 2732 C C . PRO A 1 365 ? -10.692 4.210 8.786 1.00 97.69 365 PRO A C 1
ATOM 2734 O O . PRO A 1 365 ? -10.840 3.080 8.332 1.00 97.69 365 PRO A O 1
ATOM 2737 N N . GLY A 1 366 ? -11.218 4.580 9.960 1.00 97.50 366 GLY A N 1
ATOM 2738 C CA . GLY A 1 366 ? -12.019 3.687 10.805 1.00 97.50 366 GLY A CA 1
ATOM 2739 C C . GLY A 1 366 ? -13.348 3.293 10.156 1.00 97.50 366 GLY A C 1
ATOM 2740 O O . GLY A 1 366 ? -13.683 2.111 10.111 1.00 97.50 366 GLY A O 1
ATOM 2741 N N . VAL A 1 367 ? -14.073 4.260 9.577 1.00 97.75 367 VAL A N 1
ATOM 2742 C CA . VAL A 1 367 ? -15.294 3.988 8.787 1.00 97.75 367 VAL A CA 1
ATOM 2743 C C . VAL A 1 367 ? -14.979 3.057 7.617 1.00 97.75 367 VAL A C 1
ATOM 2745 O O . VAL A 1 367 ? -15.691 2.080 7.391 1.00 97.75 367 VAL A O 1
ATOM 2748 N N . PHE A 1 368 ? -13.898 3.347 6.890 1.00 98.31 368 PHE A N 1
ATOM 2749 C CA . PHE A 1 368 ? -13.474 2.568 5.731 1.00 98.31 368 PHE A CA 1
ATOM 2750 C C . PHE A 1 368 ? -13.126 1.121 6.109 1.00 98.31 368 PHE A C 1
ATOM 2752 O O . PHE A 1 368 ? -13.580 0.191 5.445 1.00 98.31 368 PHE A O 1
ATOM 2759 N N . ALA A 1 369 ? -12.382 0.926 7.203 1.00 98.38 369 ALA A N 1
ATOM 2760 C CA . ALA A 1 369 ? -12.038 -0.391 7.734 1.00 98.38 369 ALA A CA 1
ATOM 2761 C C . ALA A 1 369 ? -13.290 -1.203 8.094 1.00 98.38 369 ALA A C 1
ATOM 2763 O O . ALA A 1 369 ? -13.467 -2.314 7.597 1.00 98.38 369 ALA A O 1
ATOM 2764 N N . ALA A 1 370 ? -14.186 -0.635 8.908 1.00 97.56 370 ALA A N 1
ATOM 2765 C CA . ALA A 1 370 ? -15.394 -1.326 9.353 1.00 97.56 370 ALA A CA 1
ATOM 2766 C C . ALA A 1 370 ? -16.300 -1.726 8.176 1.00 97.56 370 ALA A C 1
ATOM 2768 O O . ALA A 1 370 ? -16.761 -2.864 8.105 1.00 97.56 370 ALA A O 1
ATOM 2769 N N . ALA A 1 371 ? -16.495 -0.823 7.212 1.00 97.75 371 ALA A N 1
ATOM 2770 C CA . ALA A 1 371 ? -17.350 -1.082 6.060 1.00 97.75 371 ALA A CA 1
ATOM 2771 C C . ALA A 1 371 ? -16.756 -2.117 5.082 1.00 97.75 371 ALA A C 1
ATOM 2773 O O . ALA A 1 371 ? -17.502 -2.892 4.486 1.00 97.75 371 ALA A O 1
ATOM 2774 N N . LEU A 1 372 ? -15.427 -2.184 4.921 1.00 98.00 372 LEU A N 1
ATOM 2775 C CA . LEU A 1 372 ? -14.805 -3.248 4.123 1.00 98.00 372 LEU A CA 1
ATOM 2776 C C . LEU A 1 372 ? -14.883 -4.617 4.810 1.00 98.00 372 LEU A C 1
ATOM 2778 O O . LEU A 1 372 ? -15.089 -5.620 4.126 1.00 98.00 372 LEU A O 1
ATOM 2782 N N . LEU A 1 373 ? -14.793 -4.671 6.141 1.00 97.50 373 LEU A N 1
ATOM 2783 C CA . LEU A 1 373 ? -15.040 -5.911 6.880 1.00 97.50 373 LEU A CA 1
ATOM 2784 C C . LEU A 1 373 ? -16.481 -6.407 6.704 1.00 97.50 373 LEU A C 1
ATOM 2786 O O . LEU A 1 373 ? -16.699 -7.610 6.573 1.00 97.50 373 LEU A O 1
ATOM 2790 N N . ASP A 1 374 ? -17.456 -5.497 6.651 1.00 95.62 374 ASP A N 1
ATOM 2791 C CA . ASP A 1 374 ? -18.858 -5.839 6.380 1.00 95.62 374 ASP A CA 1
ATOM 2792 C C . ASP A 1 374 ? -19.073 -6.392 4.960 1.00 95.62 374 ASP A C 1
ATOM 2794 O O . ASP A 1 374 ? -19.928 -7.252 4.755 1.00 95.62 374 ASP A O 1
ATOM 2798 N N . LEU A 1 375 ? -18.252 -5.975 3.990 1.00 95.81 375 LEU A N 1
ATOM 2799 C CA . LEU A 1 375 ? -18.184 -6.577 2.648 1.00 95.81 375 LEU A CA 1
ATOM 2800 C C . LEU A 1 375 ? -17.372 -7.886 2.608 1.00 95.81 375 LEU A C 1
ATOM 2802 O O . LEU A 1 375 ? -17.184 -8.482 1.547 1.00 95.81 375 LEU A O 1
ATOM 2806 N N . GLY A 1 376 ? -16.871 -8.334 3.758 1.00 95.44 376 GLY A N 1
ATOM 2807 C CA . GLY A 1 376 ? -16.140 -9.580 3.929 1.00 95.44 376 GLY A CA 1
ATOM 2808 C C . GLY A 1 376 ? -14.646 -9.502 3.626 1.00 95.44 376 GLY A C 1
ATOM 2809 O O . GLY A 1 376 ? -13.987 -10.538 3.720 1.00 95.44 376 GLY A O 1
ATOM 2810 N N . PHE A 1 377 ? -14.091 -8.343 3.258 1.00 97.94 377 PHE A N 1
ATOM 2811 C CA . PHE A 1 377 ? -12.649 -8.210 3.017 1.00 97.94 377 PHE A CA 1
ATOM 2812 C C . PHE A 1 377 ? -11.839 -8.502 4.283 1.00 97.94 377 PHE A C 1
ATOM 2814 O O . PHE A 1 377 ? -12.307 -8.275 5.396 1.00 97.94 377 PHE A O 1
ATOM 2821 N N . THR A 1 378 ? -10.612 -8.990 4.109 1.00 97.44 378 THR A N 1
ATOM 2822 C CA . THR A 1 378 ? -9.664 -9.131 5.222 1.00 97.44 378 THR A CA 1
ATOM 2823 C C . THR A 1 378 ? -9.042 -7.784 5.594 1.00 97.44 378 THR A C 1
ATOM 2825 O O . THR A 1 378 ? -9.112 -6.810 4.843 1.00 97.44 378 THR A O 1
ATOM 2828 N N . GLU A 1 379 ? -8.378 -7.734 6.740 1.00 97.69 379 GLU A N 1
ATOM 2829 C CA . GLU A 1 379 ? -7.670 -6.571 7.276 1.00 97.69 379 GLU A CA 1
ATOM 2830 C C . GLU A 1 379 ? -6.564 -6.104 6.316 1.00 97.69 379 GLU A C 1
ATOM 2832 O O . GLU A 1 379 ? -6.447 -4.915 6.011 1.00 97.69 379 GLU A O 1
ATOM 2837 N N . ASP A 1 380 ? -5.806 -7.054 5.755 1.00 97.44 380 ASP A N 1
ATOM 2838 C CA . ASP A 1 380 ? -4.772 -6.778 4.750 1.00 97.44 380 ASP A CA 1
ATOM 2839 C C . ASP A 1 380 ? -5.376 -6.261 3.433 1.00 97.44 380 ASP A C 1
ATOM 2841 O O . ASP A 1 380 ? -4.839 -5.341 2.807 1.00 97.44 380 ASP A O 1
ATOM 2845 N N . GLN A 1 381 ? -6.515 -6.823 3.009 1.00 97.94 381 GLN A N 1
ATOM 2846 C CA . GLN A 1 381 ? -7.232 -6.348 1.824 1.00 97.94 381 GLN A CA 1
ATOM 2847 C C . GLN A 1 381 ? -7.774 -4.935 2.035 1.00 97.94 381 GLN A C 1
ATOM 2849 O O . GLN A 1 381 ? -7.681 -4.113 1.123 1.00 97.94 381 GLN A O 1
ATOM 2854 N N . ALA A 1 382 ? -8.289 -4.627 3.227 1.00 98.19 382 ALA A N 1
ATOM 2855 C CA . ALA A 1 382 ? -8.799 -3.305 3.558 1.00 98.19 382 ALA A CA 1
ATOM 2856 C C . ALA A 1 382 ? -7.701 -2.237 3.484 1.00 98.19 382 ALA A C 1
ATOM 2858 O O . ALA A 1 382 ? -7.883 -1.203 2.834 1.00 98.19 382 ALA A O 1
ATOM 2859 N N . ALA A 1 383 ? -6.529 -2.519 4.056 1.00 98.19 383 ALA A N 1
ATOM 2860 C CA . ALA A 1 383 ? -5.363 -1.647 3.958 1.00 98.19 383 ALA A CA 1
ATOM 2861 C C . ALA A 1 383 ? -4.903 -1.449 2.501 1.00 98.19 383 ALA A C 1
ATOM 2863 O O . ALA A 1 383 ? -4.697 -0.319 2.051 1.00 98.19 383 ALA A O 1
ATOM 2864 N N . GLY A 1 384 ? -4.805 -2.536 1.727 1.00 98.00 384 GLY A N 1
ATOM 2865 C CA . GLY A 1 384 ? -4.431 -2.471 0.311 1.00 98.00 384 GLY A CA 1
ATOM 2866 C C . GLY A 1 384 ? -5.425 -1.672 -0.540 1.00 98.00 384 GLY A C 1
ATOM 2867 O O . GLY A 1 384 ? -5.022 -0.858 -1.374 1.00 98.00 384 GLY A O 1
ATOM 2868 N N . LEU A 1 385 ? -6.727 -1.848 -0.305 1.00 98.25 385 LEU A N 1
ATOM 2869 C CA . LEU A 1 385 ? -7.778 -1.091 -0.987 1.00 98.25 385 LEU A CA 1
ATOM 2870 C C . LEU A 1 385 ? -7.733 0.394 -0.635 1.00 98.25 385 LEU A C 1
ATOM 2872 O O . LEU A 1 385 ? -7.950 1.217 -1.520 1.00 98.25 385 LEU A O 1
ATOM 2876 N N . PHE A 1 386 ? -7.389 0.753 0.603 1.00 98.38 386 PHE A N 1
ATOM 2877 C CA . PHE A 1 386 ? -7.215 2.151 1.000 1.00 98.38 386 PHE A CA 1
ATOM 2878 C C . PHE A 1 386 ? -6.084 2.841 0.217 1.00 98.38 386 PHE A C 1
ATOM 2880 O O . PHE A 1 386 ? -6.239 3.984 -0.230 1.00 98.38 386 PHE A O 1
ATOM 2887 N N . LEU A 1 387 ? -4.971 2.133 -0.028 1.00 98.12 387 LEU A N 1
ATOM 2888 C CA . LEU A 1 387 ? -3.883 2.623 -0.885 1.00 98.12 387 LEU A CA 1
ATOM 2889 C C . LEU A 1 387 ? -4.341 2.819 -2.333 1.00 98.12 387 LEU A C 1
ATOM 2891 O O . LEU A 1 387 ? -4.105 3.880 -2.913 1.00 98.12 387 LEU A O 1
ATOM 2895 N N . ILE A 1 388 ? -5.007 1.811 -2.911 1.00 97.62 388 ILE A N 1
ATOM 2896 C CA . ILE A 1 388 ? -5.529 1.870 -4.286 1.00 97.62 388 ILE A CA 1
ATOM 2897 C C . ILE A 1 388 ? -6.505 3.037 -4.427 1.00 97.62 388 ILE A C 1
ATOM 2899 O O . ILE A 1 388 ? -6.404 3.810 -5.379 1.00 97.62 388 ILE A O 1
ATOM 2903 N N . ALA A 1 389 ? -7.418 3.180 -3.468 1.00 98.00 389 ALA A N 1
ATOM 2904 C CA . ALA A 1 389 ? -8.430 4.221 -3.457 1.00 98.00 389 ALA A CA 1
ATOM 2905 C C . ALA A 1 389 ? -7.805 5.616 -3.398 1.00 98.00 389 ALA A C 1
ATOM 2907 O O . ALA A 1 389 ? -8.220 6.489 -4.144 1.00 98.00 389 ALA A O 1
ATOM 2908 N N . SER A 1 390 ? -6.765 5.811 -2.584 1.00 98.00 390 SER A N 1
ATOM 2909 C CA . SER A 1 390 ? -6.104 7.111 -2.401 1.00 98.00 390 SER A CA 1
ATOM 2910 C C . SER A 1 390 ? -5.161 7.509 -3.548 1.00 98.00 390 SER A C 1
ATOM 2912 O O . SER A 1 390 ? -4.806 8.684 -3.694 1.00 98.00 390 SER A O 1
ATOM 2914 N N . ALA A 1 391 ? -4.712 6.540 -4.354 1.00 98.19 391 ALA A N 1
ATOM 2915 C CA . ALA A 1 391 ? -3.709 6.739 -5.401 1.00 98.19 391 ALA A CA 1
ATOM 2916 C C . ALA A 1 391 ? -4.070 7.814 -6.452 1.00 98.19 391 ALA A C 1
ATOM 2918 O O . ALA A 1 391 ? -3.177 8.590 -6.808 1.00 98.19 391 ALA A O 1
ATOM 2919 N N . PRO A 1 392 ? -5.323 7.927 -6.948 1.00 98.25 392 PRO A N 1
ATOM 2920 C CA . PRO A 1 392 ? -5.679 8.911 -7.966 1.00 98.25 392 PRO A CA 1
ATOM 2921 C C . PRO A 1 392 ? -5.463 10.355 -7.505 1.00 98.25 392 PRO A C 1
ATOM 2923 O O . PRO A 1 392 ? -4.860 11.136 -8.240 1.00 98.25 392 PRO A O 1
ATOM 2926 N N . GLY A 1 393 ? -5.887 10.711 -6.286 1.00 98.19 393 GLY A N 1
ATOM 2927 C CA . GLY A 1 393 ? -5.687 12.056 -5.741 1.00 98.19 393 GLY A CA 1
ATOM 2928 C C . GLY A 1 393 ? -4.209 12.390 -5.541 1.00 98.19 393 GLY A C 1
ATOM 2929 O O . GLY A 1 393 ? -3.757 13.467 -5.931 1.00 98.19 393 GLY A O 1
ATOM 2930 N N . ILE A 1 394 ? -3.431 11.439 -5.012 1.00 98.38 394 ILE A N 1
ATOM 2931 C CA . ILE A 1 394 ? -1.974 11.580 -4.848 1.00 98.38 394 ILE A CA 1
ATOM 2932 C C . ILE A 1 394 ? -1.302 11.831 -6.205 1.00 98.38 394 ILE A C 1
ATOM 2934 O O . ILE A 1 394 ? -0.506 12.764 -6.347 1.00 98.38 394 ILE A O 1
ATOM 2938 N N . LEU A 1 395 ? -1.643 11.023 -7.214 1.00 98.12 395 LEU A N 1
ATOM 2939 C CA . LEU A 1 395 ? -1.093 11.136 -8.561 1.00 98.12 395 LEU A CA 1
ATOM 2940 C C . LEU A 1 395 ? -1.475 12.462 -9.226 1.00 98.12 395 LEU A C 1
ATOM 2942 O O . LEU A 1 395 ? -0.612 13.110 -9.815 1.00 98.12 395 LEU A O 1
ATOM 2946 N N . ALA A 1 396 ? -2.741 12.874 -9.124 1.00 97.94 396 ALA A N 1
ATOM 2947 C CA . ALA A 1 396 ? -3.234 14.115 -9.716 1.00 97.94 396 ALA A CA 1
ATOM 2948 C C . ALA A 1 396 ? -2.501 15.337 -9.146 1.00 97.94 396 ALA A C 1
ATOM 2950 O O . ALA A 1 396 ? -2.016 16.178 -9.904 1.00 97.94 396 ALA A O 1
ATOM 2951 N N . HIS A 1 397 ? -2.335 15.389 -7.821 1.00 97.25 397 HIS A N 1
ATOM 2952 C CA . HIS A 1 397 ? -1.569 16.447 -7.170 1.00 97.25 397 HIS A CA 1
ATOM 2953 C C . HIS A 1 397 ? -0.099 16.442 -7.605 1.00 97.25 397 HIS A C 1
ATOM 2955 O O . HIS A 1 397 ? 0.439 17.495 -7.937 1.00 97.25 397 HIS A O 1
ATOM 2961 N N . ALA A 1 398 ? 0.554 15.279 -7.673 1.00 96.31 398 ALA A N 1
ATOM 2962 C CA . ALA A 1 398 ? 1.929 15.194 -8.166 1.00 96.31 398 ALA A CA 1
ATOM 2963 C C . ALA A 1 398 ? 2.055 15.647 -9.633 1.00 96.31 398 ALA A C 1
ATOM 2965 O O . ALA A 1 398 ? 2.994 16.359 -9.987 1.00 96.31 398 ALA A O 1
ATOM 2966 N N . ALA A 1 399 ? 1.105 15.268 -10.490 1.00 95.81 399 ALA A N 1
ATOM 2967 C CA . ALA A 1 399 ? 1.112 15.632 -11.903 1.00 95.81 399 ALA A CA 1
ATOM 2968 C C . ALA A 1 399 ? 0.961 17.146 -12.100 1.00 95.81 399 ALA A C 1
ATOM 2970 O O . ALA A 1 399 ? 1.682 17.723 -12.914 1.00 95.81 399 ALA A O 1
ATOM 2971 N N . GLU A 1 400 ? 0.094 17.794 -11.315 1.00 94.62 400 GLU A N 1
ATOM 2972 C CA . GLU A 1 400 ? -0.063 19.252 -11.327 1.00 94.62 400 GLU A CA 1
ATOM 2973 C C . GLU A 1 400 ? 1.248 19.969 -10.967 1.00 94.62 400 GLU A C 1
ATOM 2975 O O . GLU A 1 400 ? 1.616 20.969 -11.584 1.00 94.62 400 GLU A O 1
ATOM 2980 N N . GLN A 1 401 ? 1.987 19.443 -9.988 1.00 93.19 401 GLN A N 1
ATOM 2981 C CA . GLN A 1 401 ? 3.209 20.078 -9.498 1.00 93.19 401 GLN A CA 1
ATOM 2982 C C . GLN A 1 401 ? 4.412 19.939 -10.437 1.00 93.19 401 GLN A C 1
ATOM 2984 O O . GLN A 1 401 ? 5.356 20.716 -10.338 1.00 93.19 401 GLN A O 1
ATOM 2989 N N . ARG A 1 402 ? 4.385 18.994 -11.383 1.00 88.38 402 ARG A N 1
ATOM 2990 C CA . ARG A 1 402 ? 5.519 18.686 -12.273 1.00 88.38 402 ARG A CA 1
ATOM 2991 C C . ARG A 1 402 ? 5.987 19.871 -13.128 1.00 88.38 402 ARG A C 1
ATOM 2993 O O . ARG A 1 402 ? 7.154 19.924 -13.500 1.00 88.38 402 ARG A O 1
ATOM 3000 N N . ASN A 1 403 ? 5.083 20.795 -13.452 1.00 84.50 403 ASN A N 1
ATOM 3001 C CA . ASN A 1 403 ? 5.384 21.973 -14.273 1.00 84.50 403 ASN A CA 1
ATOM 3002 C C . ASN A 1 403 ? 5.638 23.240 -13.444 1.00 84.50 403 ASN A C 1
ATOM 3004 O O . ASN A 1 403 ? 5.862 24.307 -14.017 1.00 84.50 403 ASN A O 1
ATOM 3008 N N . ARG A 1 404 ? 5.577 23.142 -12.114 1.00 88.12 404 ARG A N 1
ATOM 3009 C CA . ARG A 1 404 ? 5.852 24.260 -11.211 1.00 88.12 404 ARG A CA 1
ATOM 3010 C C . ARG A 1 404 ? 7.328 24.302 -10.854 1.00 88.12 404 ARG A C 1
ATOM 3012 O O . ARG A 1 404 ? 8.026 23.289 -10.883 1.00 88.12 404 ARG A O 1
ATOM 3019 N N . ARG A 1 405 ? 7.812 25.491 -10.512 1.00 83.88 405 ARG A N 1
ATOM 3020 C CA . ARG A 1 405 ? 9.185 25.661 -10.035 1.00 83.88 405 ARG A CA 1
ATOM 3021 C C . ARG A 1 405 ? 9.296 25.263 -8.570 1.00 83.88 405 ARG A C 1
ATOM 3023 O O . ARG A 1 405 ? 8.349 25.389 -7.799 1.00 83.88 405 ARG A O 1
ATOM 3030 N N . TRP A 1 406 ? 10.492 24.849 -8.162 1.00 80.19 406 TRP A N 1
ATOM 3031 C CA . TRP A 1 406 ? 10.743 24.432 -6.783 1.00 80.19 406 TRP A CA 1
ATOM 3032 C C . TRP A 1 406 ? 10.493 25.504 -5.732 1.00 80.19 406 TRP A C 1
ATOM 3034 O O . TRP A 1 406 ? 10.061 25.187 -4.631 1.00 80.19 406 TRP A O 1
ATOM 3044 N N . ASN A 1 407 ? 10.676 26.76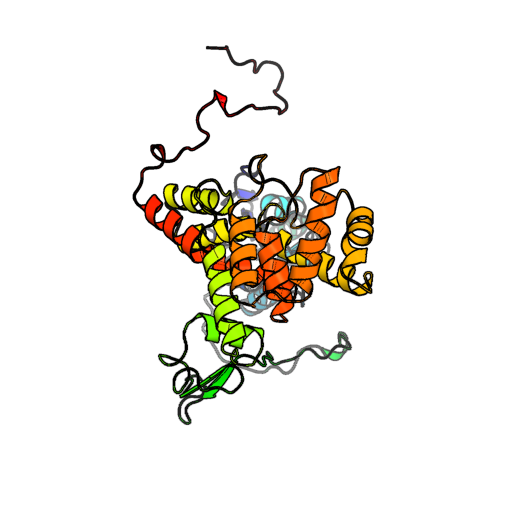9 -6.094 1.00 81.31 407 ASN A N 1
ATOM 3045 C CA . ASN A 1 407 ? 10.426 27.910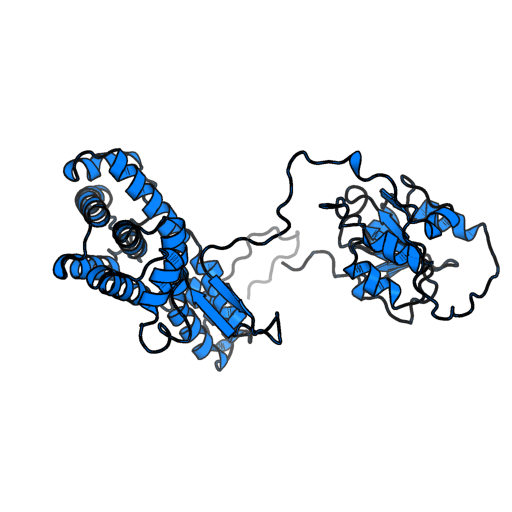 -5.227 1.00 81.31 407 ASN A CA 1
ATOM 3046 C C . ASN A 1 407 ? 8.941 28.316 -5.138 1.00 81.31 407 ASN A C 1
ATOM 3048 O O . ASN A 1 407 ? 8.617 29.237 -4.395 1.00 81.31 407 ASN A O 1
ATOM 3052 N N . GLU A 1 408 ? 8.043 27.669 -5.890 1.00 80.81 408 GLU A N 1
ATOM 3053 C CA . GLU A 1 408 ? 6.587 27.869 -5.787 1.00 80.81 408 GLU A CA 1
ATOM 3054 C C . GLU A 1 408 ? 5.928 26.886 -4.813 1.00 80.81 408 GLU A C 1
ATOM 3056 O O . GLU A 1 408 ? 4.806 27.113 -4.360 1.00 80.81 408 GLU A O 1
ATOM 3061 N N . TYR A 1 409 ? 6.608 25.784 -4.498 1.00 81.69 409 TYR A N 1
ATOM 3062 C CA . TYR A 1 409 ? 6.149 24.833 -3.499 1.00 81.69 409 TYR A CA 1
ATOM 3063 C C . TYR A 1 409 ? 6.741 25.216 -2.139 1.00 81.69 409 TYR A C 1
ATOM 3065 O O . TYR A 1 409 ? 7.922 25.563 -2.078 1.00 81.69 409 TYR A O 1
ATOM 3073 N N . PRO A 1 410 ? 5.969 25.175 -1.038 1.00 73.38 410 PRO A N 1
ATOM 3074 C CA . PRO A 1 410 ? 6.493 25.472 0.289 1.00 73.38 410 PRO A CA 1
ATOM 3075 C C . PRO A 1 410 ? 7.479 24.374 0.711 1.00 73.38 410 PRO A C 1
ATOM 3077 O O . PRO A 1 410 ? 7.106 23.358 1.300 1.00 73.38 410 PRO A O 1
ATOM 3080 N N . ILE A 1 411 ? 8.748 24.574 0.365 1.00 65.69 411 ILE A N 1
ATOM 3081 C CA . ILE A 1 411 ? 9.881 23.782 0.832 1.00 65.69 411 ILE A CA 1
ATOM 3082 C C . ILE A 1 411 ? 10.418 24.459 2.094 1.00 65.69 411 ILE A C 1
ATOM 3084 O O . ILE A 1 411 ? 10.497 25.685 2.172 1.00 65.69 411 ILE A O 1
ATOM 3088 N N . TYR A 1 412 ? 10.786 23.651 3.085 1.00 58.12 412 TYR A N 1
ATOM 3089 C CA . TYR A 1 412 ? 11.411 24.068 4.340 1.00 58.12 412 TYR A CA 1
ATOM 3090 C C . TYR A 1 412 ? 12.840 24.603 4.121 1.00 58.12 412 TYR A C 1
ATOM 3092 O O . TYR A 1 412 ? 13.804 24.001 4.579 1.00 58.12 412 TYR A O 1
ATOM 3100 N N . TRP A 1 413 ? 12.991 25.700 3.377 1.00 55.06 413 TRP A N 1
ATOM 3101 C CA . TRP A 1 413 ? 14.265 26.417 3.247 1.00 55.06 413 TRP A CA 1
ATOM 3102 C C . TRP A 1 413 ? 14.271 27.748 4.007 1.00 55.06 413 TRP A C 1
ATOM 3104 O O . TRP A 1 413 ? 15.275 28.448 3.998 1.00 55.06 413 TRP A O 1
ATOM 3114 N N . ASP A 1 414 ? 13.176 28.119 4.681 1.00 66.50 414 ASP A N 1
ATOM 3115 C CA . ASP A 1 414 ? 13.242 29.213 5.651 1.00 66.50 414 ASP A CA 1
ATOM 3116 C C . ASP A 1 414 ? 14.156 28.761 6.804 1.00 66.50 414 ASP A C 1
ATOM 3118 O O . ASP A 1 414 ? 13.791 27.805 7.498 1.00 66.50 414 ASP A O 1
ATOM 3122 N N . PRO A 1 415 ? 15.323 29.401 7.028 1.00 67.94 415 PRO A N 1
ATOM 3123 C CA . PRO A 1 415 ? 16.220 29.039 8.122 1.00 67.94 415 PRO A CA 1
ATOM 3124 C C . PRO A 1 415 ? 15.522 29.100 9.485 1.00 67.94 415 PRO A C 1
ATOM 3126 O O . PRO A 1 415 ? 15.912 28.392 10.402 1.00 67.94 415 PRO A O 1
ATOM 3129 N N . LYS A 1 416 ? 14.435 29.877 9.614 1.00 77.06 416 LYS A N 1
ATOM 3130 C CA . LYS A 1 416 ? 13.611 29.939 10.831 1.00 77.06 416 LYS A CA 1
ATOM 3131 C C . LYS A 1 416 ? 12.829 28.654 11.111 1.00 77.06 416 LYS A C 1
ATOM 3133 O O . LYS A 1 416 ? 12.338 28.476 12.221 1.00 77.06 416 LYS A O 1
ATOM 3138 N N . LEU A 1 417 ? 12.665 27.786 10.113 1.00 73.94 417 LEU A N 1
ATOM 3139 C CA . LEU A 1 417 ? 11.970 26.501 10.222 1.00 73.94 417 LEU A CA 1
ATOM 3140 C C . LEU A 1 417 ? 12.939 25.317 10.392 1.00 73.94 417 LEU A C 1
ATOM 3142 O O . LEU A 1 417 ? 12.490 24.172 10.411 1.00 73.94 417 LEU A O 1
ATOM 3146 N N . TYR A 1 418 ? 14.245 25.579 10.500 1.00 79.19 418 TYR A N 1
ATOM 3147 C CA . TYR A 1 418 ? 15.292 24.583 10.708 1.00 79.19 418 TYR A CA 1
ATOM 3148 C C . TYR A 1 418 ? 16.089 24.923 11.974 1.00 79.19 418 TYR A C 1
ATOM 3150 O O . TYR A 1 418 ? 16.666 25.999 12.079 1.00 79.19 418 TYR A O 1
ATOM 3158 N N . SER A 1 419 ? 16.153 23.992 12.924 1.00 81.38 419 SER A N 1
ATOM 3159 C CA . SER A 1 419 ? 17.046 24.066 14.083 1.00 81.38 419 SER A CA 1
ATOM 3160 C C . SER A 1 419 ? 18.008 22.882 14.060 1.00 81.38 419 SER A C 1
ATOM 3162 O O . SER A 1 419 ? 17.601 21.732 13.888 1.00 81.38 419 SER A O 1
ATOM 3164 N N . TYR A 1 420 ? 19.303 23.155 14.221 1.00 84.00 420 TYR A N 1
ATOM 3165 C CA . TYR A 1 420 ? 20.306 22.112 14.406 1.00 84.00 420 TYR A CA 1
ATOM 3166 C C . TYR A 1 420 ? 20.504 21.862 15.903 1.00 84.00 420 TYR A C 1
ATOM 3168 O O . TYR A 1 420 ? 20.977 22.735 16.622 1.00 84.00 420 TYR A O 1
ATOM 3176 N N . GLU A 1 421 ? 20.147 20.666 16.369 1.00 87.31 421 GLU A N 1
ATOM 3177 C CA . GLU A 1 421 ? 20.290 20.245 17.776 1.00 87.31 421 GLU A CA 1
ATOM 3178 C C . GLU A 1 421 ? 21.481 19.292 17.994 1.00 87.31 421 GLU A C 1
ATOM 3180 O O . GLU A 1 421 ? 21.624 18.676 19.050 1.00 87.31 421 GLU A O 1
ATOM 3185 N N . GLY A 1 422 ? 22.332 19.117 16.980 1.00 87.38 422 GLY A N 1
ATOM 3186 C CA . GLY A 1 422 ? 23.493 18.237 17.062 1.00 87.38 422 GLY A CA 1
ATOM 3187 C C . GLY A 1 422 ? 24.676 18.868 17.797 1.00 87.38 422 GLY A C 1
ATOM 3188 O O . GLY A 1 422 ? 24.720 20.065 18.071 1.00 87.38 422 GLY A O 1
ATOM 3189 N N . PHE A 1 423 ? 25.686 18.046 18.083 1.00 89.06 423 PHE A N 1
ATOM 3190 C CA . PHE A 1 423 ? 26.948 18.528 18.638 1.00 89.06 423 PHE A CA 1
ATOM 3191 C C . PHE A 1 423 ? 27.626 19.512 17.671 1.00 89.06 423 PHE A C 1
ATOM 3193 O O . PHE A 1 423 ? 27.767 19.218 16.480 1.00 89.06 423 PHE A O 1
ATOM 3200 N N . MET A 1 424 ? 28.071 20.648 18.209 1.00 83.69 424 MET A N 1
ATOM 3201 C CA . MET A 1 424 ? 28.924 21.621 17.529 1.00 83.69 424 MET A CA 1
ATOM 3202 C C . MET A 1 424 ? 30.322 21.576 18.163 1.00 83.69 424 MET A C 1
ATOM 3204 O O . MET A 1 424 ? 30.428 21.682 19.389 1.00 83.69 424 MET A O 1
ATOM 3208 N N . PRO A 1 425 ? 31.399 21.390 17.378 1.00 85.81 425 PRO A N 1
ATOM 3209 C CA . PRO A 1 425 ? 32.760 21.431 17.898 1.00 85.81 425 PRO A CA 1
ATOM 3210 C C . PRO A 1 425 ? 33.071 22.769 18.599 1.00 85.81 425 PRO A C 1
ATOM 3212 O O . PRO A 1 425 ? 32.589 23.815 18.167 1.00 85.81 425 PRO A O 1
ATOM 3215 N N . PRO A 1 426 ? 33.909 22.786 19.650 1.00 80.88 426 PRO A N 1
ATOM 3216 C CA . PRO A 1 426 ? 34.312 24.035 20.294 1.00 80.88 426 PRO A CA 1
ATOM 3217 C C . PRO A 1 426 ? 34.960 25.001 19.287 1.00 80.88 426 PRO A C 1
ATOM 3219 O O . PRO A 1 426 ? 35.889 24.615 18.578 1.00 80.88 426 PRO A O 1
ATOM 3222 N N . GLY A 1 427 ? 34.491 26.253 19.245 1.00 79.81 427 GLY A N 1
ATOM 3223 C CA . GLY A 1 427 ? 35.010 27.301 18.353 1.00 79.81 427 GLY A CA 1
ATOM 3224 C C . GLY A 1 427 ? 34.225 27.527 17.053 1.00 79.81 427 GLY A C 1
ATOM 3225 O O . GLY A 1 427 ? 34.662 28.328 16.235 1.00 79.81 427 GLY A O 1
ATOM 3226 N N . THR A 1 428 ? 33.081 26.861 16.855 1.00 71.50 428 THR A N 1
ATOM 3227 C CA . THR A 1 428 ? 32.196 27.063 15.688 1.00 71.50 428 THR A CA 1
ATOM 3228 C C . THR A 1 428 ? 30.940 27.881 16.012 1.00 71.50 428 THR A C 1
ATOM 3230 O O . THR A 1 428 ? 29.890 27.625 15.428 1.00 71.50 428 THR A O 1
ATOM 3233 N N . GLU A 1 429 ? 30.996 28.811 16.969 1.00 63.16 429 GLU A N 1
ATOM 3234 C CA . GLU A 1 429 ? 29.869 29.725 17.209 1.00 63.16 429 GLU A CA 1
ATOM 3235 C C . GLU A 1 429 ? 29.635 30.571 15.946 1.00 63.16 429 GLU A C 1
ATOM 3237 O O . GLU A 1 429 ? 30.526 31.290 15.496 1.00 63.16 429 GLU A O 1
ATOM 3242 N N . GLU A 1 430 ? 28.454 30.431 15.337 1.00 59.09 430 GLU A N 1
ATOM 3243 C CA . GLU A 1 430 ? 28.027 31.268 14.217 1.00 59.09 430 GLU A CA 1
ATOM 3244 C C . GLU A 1 430 ? 27.872 32.716 14.704 1.00 59.09 430 GLU A C 1
ATOM 3246 O O . GLU A 1 430 ? 27.149 32.982 15.666 1.00 59.09 430 GLU A O 1
ATOM 3251 N N . GLU A 1 431 ? 28.537 33.663 14.032 1.00 53.31 431 GLU A N 1
ATOM 3252 C CA . GLU A 1 431 ? 28.247 35.089 14.182 1.00 53.31 431 GLU A CA 1
ATOM 3253 C C . GLU A 1 431 ? 26.772 35.318 13.824 1.00 53.31 431 GLU A C 1
ATOM 3255 O O . GLU A 1 431 ? 26.373 35.248 12.659 1.00 53.31 431 GLU A O 1
ATOM 3260 N N . SER A 1 432 ? 25.942 35.561 14.839 1.00 46.06 432 SER A N 1
ATOM 3261 C CA . SER A 1 432 ? 24.526 35.865 14.659 1.00 46.06 432 SER A CA 1
ATOM 3262 C C . SER A 1 432 ? 24.383 37.143 13.824 1.00 46.06 432 SER A C 1
ATOM 3264 O O . SER A 1 432 ? 24.764 38.221 14.292 1.00 46.06 432 SER A O 1
ATOM 3266 N N . SER A 1 433 ? 23.833 37.029 12.614 1.00 37.88 433 SER A N 1
ATOM 3267 C CA . SER A 1 433 ? 23.446 38.162 11.756 1.00 37.88 433 SER A CA 1
ATOM 3268 C C . SER A 1 433 ? 21.935 38.309 11.646 1.00 37.88 433 SER A C 1
ATOM 3270 O O . SER A 1 433 ? 21.226 37.276 11.661 1.00 37.88 433 SER A O 1
#